Protein AF-A0A3Q7HCB3-F1 (afdb_monomer)

pLDDT: mean 70.2, std 22.87, range [23.3, 97.75]

Mean predicted aligned error: 20.75 Å

InterPro domains:
  IPR018289 MULE transposase domain [PF10551] (303-397)

Structure (mmCIF, N/CA/C/O backbone):
data_AF-A0A3Q7HCB3-F1
#
_entry.id   AF-A0A3Q7HCB3-F1
#
loop_
_atom_site.group_PDB
_atom_site.id
_atom_site.type_symbol
_atom_site.label_atom_id
_atom_site.label_alt_id
_atom_site.label_comp_id
_atom_site.label_asym_id
_atom_site.label_entity_id
_atom_site.label_seq_id
_atom_site.pdbx_PDB_ins_code
_atom_site.Cartn_x
_atom_site.Cartn_y
_atom_site.Cartn_z
_atom_site.occupancy
_atom_site.B_iso_or_equiv
_atom_site.auth_seq_id
_atom_site.auth_comp_id
_atom_site.auth_asym_id
_atom_site.auth_atom_id
_atom_site.pdbx_PDB_model_num
ATOM 1 N N . MET A 1 1 ? -63.748 0.356 24.637 1.00 23.30 1 MET A N 1
ATOM 2 C CA . MET A 1 1 ? -63.612 -0.370 23.359 1.00 23.30 1 MET A CA 1
ATOM 3 C C . MET A 1 1 ? -62.228 -0.066 22.836 1.00 23.30 1 MET A C 1
ATOM 5 O O . MET A 1 1 ? -61.914 1.096 22.633 1.00 23.30 1 MET A O 1
ATOM 9 N N . GLU A 1 2 ? -61.400 -1.101 22.785 1.00 32.28 2 GLU A N 1
ATOM 10 C CA . GLU A 1 2 ? -59.975 -1.073 22.464 1.00 32.28 2 GLU A CA 1
ATOM 11 C C . GLU A 1 2 ? -59.730 -0.562 21.037 1.00 32.28 2 GLU A C 1
ATOM 13 O O . GLU A 1 2 ? -60.217 -1.144 20.070 1.00 32.28 2 GLU A O 1
ATOM 18 N N . THR A 1 3 ? -58.928 0.490 20.895 1.00 24.00 3 THR A N 1
ATOM 19 C CA . THR A 1 3 ? -58.171 0.756 19.667 1.00 24.00 3 THR A CA 1
ATOM 20 C C . THR A 1 3 ? -56.701 0.665 20.042 1.00 24.00 3 THR A C 1
ATOM 22 O O . THR A 1 3 ? -56.115 1.625 20.527 1.00 24.00 3 THR A O 1
ATOM 25 N N . GLY A 1 4 ? -56.139 -0.539 19.933 1.00 27.11 4 GLY A N 1
ATOM 26 C CA . GLY A 1 4 ? -54.724 -0.781 20.188 1.00 27.11 4 GLY A CA 1
ATOM 27 C C . GLY A 1 4 ? -53.871 -0.180 19.076 1.00 27.11 4 GLY A C 1
ATOM 28 O O . GLY A 1 4 ? -53.716 -0.795 18.019 1.00 27.11 4 GLY A O 1
ATOM 29 N N . ASP A 1 5 ? -53.316 1.002 19.324 1.00 34.34 5 ASP A N 1
ATOM 30 C CA . ASP A 1 5 ? -52.249 1.573 18.511 1.00 34.34 5 ASP A CA 1
ATOM 31 C C . ASP A 1 5 ? -50.950 0.823 18.829 1.00 34.34 5 ASP A C 1
ATOM 33 O O . ASP A 1 5 ? -50.438 0.835 19.948 1.00 34.34 5 ASP A O 1
ATOM 37 N N . LYS A 1 6 ? -50.450 0.065 17.850 1.00 30.45 6 LYS A N 1
ATOM 38 C CA . LYS A 1 6 ? -49.241 -0.747 18.008 1.00 30.45 6 LYS A CA 1
ATOM 39 C C . LYS A 1 6 ? -48.004 0.135 17.850 1.00 30.45 6 LYS A C 1
ATOM 41 O O . LYS A 1 6 ? -47.591 0.401 16.725 1.00 30.45 6 LYS A O 1
ATOM 46 N N . ALA A 1 7 ? -47.378 0.516 18.960 1.00 33.62 7 ALA A N 1
ATOM 47 C CA . ALA A 1 7 ? -45.999 0.995 18.951 1.00 33.62 7 ALA A CA 1
ATOM 48 C C . ALA A 1 7 ? -45.062 -0.162 18.552 1.00 33.62 7 ALA A C 1
ATOM 50 O O . ALA A 1 7 ? -45.136 -1.256 19.116 1.00 33.62 7 ALA A O 1
ATOM 51 N N . LYS A 1 8 ? -44.192 0.053 17.560 1.00 36.84 8 LYS A N 1
ATOM 52 C CA . LYS A 1 8 ? -43.095 -0.870 17.234 1.00 36.84 8 LYS A CA 1
ATOM 53 C C . LYS A 1 8 ? -41.782 -0.216 17.656 1.00 36.84 8 LYS A C 1
ATOM 55 O O . LYS A 1 8 ? -41.388 0.792 17.078 1.00 36.84 8 LYS A O 1
ATOM 60 N N . GLN A 1 9 ? -41.111 -0.799 18.648 1.00 33.84 9 GLN A N 1
ATOM 61 C CA . GLN A 1 9 ? -39.764 -0.406 19.066 1.00 33.84 9 GLN A CA 1
ATOM 62 C C . GLN A 1 9 ? -38.775 -0.706 17.928 1.00 33.84 9 GLN A C 1
ATOM 64 O O . GLN A 1 9 ? -38.571 -1.862 17.551 1.00 33.84 9 GLN A O 1
ATOM 69 N N . GLY A 1 10 ? -38.209 0.345 17.334 1.00 32.53 10 GLY A N 1
ATOM 70 C CA . GLY A 1 10 ? -37.075 0.238 16.420 1.00 32.53 10 GLY A CA 1
ATOM 71 C C . GLY A 1 10 ? -35.772 0.088 17.205 1.00 32.53 10 GLY A C 1
ATOM 72 O O . GLY A 1 10 ? -35.671 0.556 18.330 1.00 32.53 10 GLY A O 1
ATOM 73 N N . ASN A 1 11 ? -34.765 -0.554 16.610 1.00 33.31 11 ASN A N 1
ATOM 74 C CA . ASN A 1 11 ? -33.456 -0.867 17.213 1.00 33.31 11 ASN A CA 1
ATOM 75 C C . ASN A 1 11 ? -32.540 0.359 17.482 1.00 33.31 11 ASN A C 1
ATOM 77 O O . ASN A 1 11 ? -31.325 0.262 17.336 1.00 33.31 11 ASN A O 1
ATOM 81 N N . ASN A 1 12 ? -33.097 1.504 17.875 1.00 34.31 12 ASN A N 1
ATOM 82 C CA . ASN A 1 12 ? -32.365 2.654 18.403 1.00 34.31 12 ASN A CA 1
ATOM 83 C C . ASN A 1 12 ? -33.007 3.015 19.744 1.00 34.31 12 ASN A C 1
ATOM 85 O O . ASN A 1 12 ? -34.217 3.224 19.789 1.00 34.31 12 ASN A O 1
ATOM 89 N N . ARG A 1 13 ? -32.223 3.014 20.825 1.00 38.47 13 ARG A N 1
ATOM 90 C CA . ARG A 1 13 ? -32.754 2.892 22.190 1.00 38.47 13 ARG A CA 1
ATOM 91 C C . ARG A 1 13 ? -33.668 4.024 22.675 1.00 38.47 13 ARG A C 1
ATOM 93 O O . ARG A 1 13 ? -34.439 3.738 23.572 1.00 38.47 13 ARG A O 1
ATOM 100 N N . ASP A 1 14 ? -33.736 5.188 22.023 1.00 40.75 14 ASP A N 1
ATOM 101 C CA . ASP A 1 14 ? -34.485 6.328 22.594 1.00 40.75 14 ASP A CA 1
ATOM 102 C C . ASP A 1 14 ? -35.516 6.983 21.655 1.00 40.75 14 ASP A C 1
ATOM 104 O O . ASP A 1 14 ? -35.950 8.109 21.891 1.00 40.75 14 ASP A O 1
ATOM 108 N N . LYS A 1 15 ? -35.935 6.313 20.566 1.00 43.25 15 LYS A N 1
ATOM 109 C CA . LYS A 1 15 ? -36.883 6.902 19.592 1.00 43.25 15 LYS A CA 1
ATOM 110 C C . LYS A 1 15 ? -38.019 5.954 19.224 1.00 43.25 15 LYS A C 1
ATOM 112 O O . LYS A 1 15 ? -37.810 4.933 18.566 1.00 43.25 15 LYS A O 1
ATOM 117 N N . VAL A 1 16 ? -39.242 6.326 19.603 1.00 43.31 16 VAL A N 1
ATOM 118 C CA . VAL A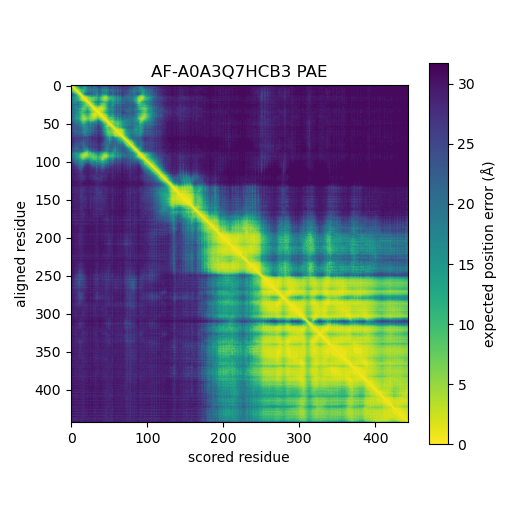 1 16 ? -40.467 5.581 19.277 1.00 43.31 16 VAL A CA 1
ATOM 119 C C . VAL A 1 16 ? -41.227 6.314 18.175 1.00 43.31 16 VAL A C 1
ATOM 121 O O . VAL A 1 16 ? -41.530 7.499 18.304 1.00 43.31 16 VAL A O 1
ATOM 124 N N . LEU A 1 17 ? -41.533 5.601 17.085 1.00 44.78 17 LEU A N 1
ATOM 125 C CA . LEU A 1 17 ? -42.349 6.117 15.987 1.00 44.78 17 LEU A CA 1
ATOM 126 C C . LEU A 1 17 ? -43.806 5.684 16.160 1.00 44.78 17 LEU A C 1
ATOM 128 O O . LEU A 1 17 ? -44.084 4.496 16.342 1.00 44.78 17 LEU A O 1
ATOM 132 N N . VAL A 1 18 ? -44.732 6.637 16.067 1.00 46.41 18 VAL A N 1
ATOM 133 C CA . VAL A 1 18 ? -46.173 6.396 16.222 1.00 46.41 18 VAL A CA 1
ATOM 134 C C . VAL A 1 18 ? -46.930 6.948 15.018 1.00 46.41 18 VAL A C 1
ATOM 136 O O . VAL A 1 18 ? -46.689 8.070 14.577 1.00 46.41 18 VAL A O 1
ATOM 139 N N . GLU A 1 19 ? -47.841 6.144 14.466 1.00 46.47 19 GLU A N 1
ATOM 140 C CA . GLU A 1 19 ? -48.697 6.529 13.340 1.00 46.47 19 GLU A CA 1
ATOM 141 C C . GLU A 1 19 ? -50.077 6.982 13.832 1.00 46.47 19 GLU A C 1
ATOM 143 O O . GLU A 1 19 ? -50.774 6.218 14.500 1.00 46.47 19 GLU A O 1
ATOM 148 N N . MET A 1 20 ? -50.511 8.185 13.453 1.00 45.09 20 MET A N 1
ATOM 149 C CA . MET A 1 20 ? -51.808 8.753 13.838 1.00 45.09 20 MET A CA 1
ATOM 150 C C . MET A 1 20 ? -52.669 9.132 12.621 1.00 45.09 20 MET A C 1
ATOM 152 O O . MET A 1 20 ? -52.129 9.421 11.559 1.00 45.09 20 MET A O 1
ATOM 156 N N . PRO A 1 21 ? -54.012 9.145 12.721 1.00 41.44 21 PRO A N 1
ATOM 157 C CA . PRO A 1 21 ? -54.891 9.571 11.625 1.00 41.44 21 PRO A CA 1
ATOM 158 C C . PRO A 1 21 ? -54.764 11.070 11.299 1.00 41.44 21 PRO A C 1
ATOM 160 O O . PRO A 1 21 ? -54.716 11.885 12.217 1.00 41.44 21 PRO A O 1
ATOM 163 N N . LEU A 1 22 ? -54.805 11.439 10.010 1.00 40.12 22 LEU A N 1
ATOM 164 C CA . LEU A 1 22 ? -54.795 12.846 9.566 1.00 40.12 22 LEU A CA 1
ATOM 165 C C . LEU A 1 22 ? -55.988 13.655 10.132 1.00 40.12 22 LEU A C 1
ATOM 167 O O . LEU A 1 22 ? -57.119 13.164 10.145 1.00 40.12 22 LEU A O 1
ATOM 171 N N . ASN A 1 23 ? -55.740 14.921 10.504 1.00 40.94 23 ASN A N 1
ATOM 172 C CA . ASN A 1 23 ? -56.711 15.933 10.976 1.00 40.94 23 ASN A CA 1
ATOM 173 C C . ASN A 1 23 ? -57.305 15.753 12.393 1.00 40.94 23 ASN A C 1
ATOM 175 O O . ASN A 1 23 ? -58.453 16.140 12.627 1.00 40.94 23 ASN A O 1
ATOM 179 N N . LYS A 1 24 ? -56.554 15.215 13.362 1.00 43.25 24 LYS A N 1
ATOM 180 C CA . LYS A 1 24 ? -56.920 15.296 14.791 1.00 43.25 24 LYS A CA 1
ATOM 181 C C . LYS A 1 24 ? -55.993 16.251 15.545 1.00 43.25 24 LYS A C 1
ATOM 183 O O . LYS A 1 24 ? -54.798 16.268 15.285 1.00 43.25 24 LYS A O 1
ATOM 188 N N . GLU A 1 25 ? -56.547 17.023 16.480 1.00 41.53 25 GLU A N 1
ATOM 189 C CA . GLU A 1 25 ? -55.752 17.797 17.442 1.00 41.53 25 GLU A CA 1
ATOM 190 C C . GLU A 1 25 ? -54.953 16.845 18.343 1.00 41.53 25 GLU A C 1
ATOM 192 O O . GLU A 1 25 ? -55.484 15.846 18.840 1.00 41.53 25 GLU A O 1
ATOM 197 N N . TYR A 1 26 ? -53.665 17.141 18.517 1.00 50.34 26 TYR A N 1
ATOM 198 C CA . TYR A 1 26 ? -52.735 16.315 19.282 1.00 50.34 26 TYR A CA 1
ATOM 199 C C . TYR A 1 26 ? -52.852 16.637 20.779 1.00 50.34 26 TYR A C 1
ATOM 201 O O . TYR A 1 26 ? -52.788 17.813 21.143 1.00 50.34 26 TYR A O 1
ATOM 209 N N . PRO A 1 27 ? -52.990 15.640 21.671 1.00 42.59 27 PRO A N 1
ATOM 210 C CA . PRO A 1 27 ? -52.888 15.885 23.103 1.00 42.59 27 PRO A CA 1
ATOM 211 C C . PRO A 1 27 ? -51.441 16.261 23.457 1.00 42.59 27 PRO A C 1
ATOM 213 O O . PRO A 1 27 ? -50.519 15.485 23.197 1.00 42.59 27 PRO A O 1
ATOM 216 N N . SER A 1 28 ? -51.243 17.438 24.051 1.00 44.50 28 SER A N 1
ATOM 217 C CA . SER A 1 28 ? -49.972 17.835 24.667 1.00 44.50 28 SER A CA 1
ATOM 218 C C . SER A 1 28 ? -49.799 17.153 26.028 1.00 44.50 28 SER A C 1
ATOM 220 O O . SER A 1 28 ? -50.768 17.057 26.781 1.00 44.50 28 SER A O 1
ATOM 222 N N . GLY A 1 29 ? -48.575 16.732 26.350 1.00 47.22 29 GLY A N 1
ATOM 223 C CA . GLY A 1 29 ? -48.205 16.221 27.675 1.00 47.22 29 GLY A CA 1
ATOM 224 C C . GLY A 1 29 ? -48.542 14.753 27.922 1.00 47.22 29 GLY A C 1
ATOM 225 O O . GLY A 1 29 ? -49.178 14.397 28.915 1.00 47.22 29 GLY A O 1
ATOM 226 N N . ILE A 1 30 ? -48.152 13.877 26.993 1.00 49.28 30 ILE A N 1
ATOM 227 C CA . ILE A 1 30 ? -48.406 12.440 27.129 1.00 49.28 30 ILE A CA 1
ATOM 228 C C . ILE A 1 30 ? -47.355 11.820 28.042 1.00 49.28 30 ILE A C 1
ATOM 230 O O . ILE A 1 30 ? -46.159 11.929 27.788 1.00 49.28 30 ILE A O 1
ATOM 234 N N . MET A 1 31 ? -47.824 11.140 29.086 1.00 42.78 31 MET A N 1
ATOM 235 C CA . MET A 1 31 ? -46.977 10.498 30.084 1.00 42.78 31 MET A CA 1
ATOM 236 C C . MET A 1 31 ? -46.811 9.008 29.772 1.00 42.78 31 MET A C 1
ATOM 238 O O . MET A 1 31 ? -47.810 8.292 29.679 1.00 42.78 31 MET A O 1
ATOM 242 N N . PHE A 1 32 ? -45.573 8.528 29.675 1.00 49.16 32 PHE A N 1
ATOM 243 C CA . PHE A 1 32 ? -45.263 7.096 29.618 1.00 49.16 32 PHE A CA 1
ATOM 244 C C . PHE A 1 32 ? -44.399 6.690 30.811 1.00 49.16 32 PHE A C 1
ATOM 246 O O . PHE A 1 32 ? -43.574 7.464 31.292 1.00 49.16 32 PHE A O 1
ATOM 253 N N . GLU A 1 33 ? -44.598 5.467 31.292 1.00 40.25 33 GLU A N 1
ATOM 254 C CA . GLU A 1 33 ? -43.757 4.872 32.326 1.00 40.25 33 GLU A CA 1
ATOM 255 C C . GLU A 1 33 ? -42.467 4.354 31.678 1.00 40.25 33 GLU A C 1
ATOM 257 O O . GLU A 1 33 ? -42.516 3.545 30.748 1.00 40.25 33 GLU A O 1
ATOM 262 N N . ASN A 1 34 ? -41.314 4.857 32.121 1.00 50.44 34 ASN A N 1
ATOM 263 C CA . ASN A 1 34 ? -40.017 4.418 31.614 1.00 50.44 34 ASN A CA 1
ATOM 264 C C . ASN A 1 34 ? -39.600 3.059 32.215 1.00 50.44 34 ASN A C 1
ATOM 266 O O . ASN A 1 34 ? -40.253 2.527 33.111 1.00 50.44 34 ASN A O 1
ATOM 270 N N . GLU A 1 35 ? -38.476 2.498 31.755 1.00 39.72 35 GLU A N 1
ATOM 271 C CA . GLU A 1 35 ? -37.994 1.163 32.167 1.00 39.72 35 GLU A CA 1
ATOM 272 C C . GLU A 1 35 ? -37.696 1.025 33.677 1.00 39.72 35 GLU A C 1
ATOM 274 O O . GLU A 1 35 ? -37.500 -0.084 34.171 1.00 39.72 35 GLU A O 1
ATOM 279 N N . ILE A 1 36 ? -37.685 2.138 34.420 1.00 43.97 36 ILE A N 1
ATOM 280 C CA . ILE A 1 36 ? -37.412 2.211 35.863 1.00 43.97 36 ILE A CA 1
ATOM 281 C C . ILE A 1 36 ? -38.702 2.505 36.664 1.00 43.97 36 ILE A C 1
ATOM 283 O O . ILE A 1 36 ? -38.653 2.725 37.873 1.00 43.97 36 ILE A O 1
ATOM 287 N N . GLY A 1 37 ? -39.870 2.509 36.013 1.00 40.31 37 GLY A N 1
ATOM 288 C CA . GLY A 1 37 ? -41.171 2.716 36.657 1.00 40.31 37 GLY A CA 1
ATOM 289 C C . GLY A 1 37 ? -41.525 4.183 36.935 1.00 40.31 37 GLY A C 1
ATOM 290 O O . GLY A 1 37 ? -42.424 4.472 37.725 1.00 40.31 37 GLY A O 1
ATOM 291 N N . LYS A 1 38 ? -40.801 5.143 36.341 1.00 47.06 38 LYS A N 1
ATOM 292 C CA . LYS A 1 38 ? -41.062 6.581 36.509 1.00 47.06 38 LYS A CA 1
ATOM 293 C C . LYS A 1 38 ? -41.929 7.082 35.356 1.00 47.06 38 LYS A C 1
ATOM 295 O O . LYS A 1 38 ? -41.621 6.830 34.195 1.00 47.06 38 LYS A O 1
ATOM 300 N N . MET A 1 39 ? -42.989 7.824 35.673 1.00 43.34 39 MET A N 1
ATOM 301 C CA . MET A 1 39 ? -43.823 8.495 34.672 1.00 43.34 39 MET A CA 1
ATOM 302 C C . MET A 1 39 ? -43.091 9.723 34.128 1.00 43.34 39 MET A C 1
ATOM 304 O O . MET A 1 39 ? -42.754 10.623 34.898 1.00 43.34 39 MET A O 1
ATOM 308 N N . VAL A 1 40 ? -42.863 9.760 32.818 1.00 47.00 40 VAL A N 1
ATOM 309 C CA . VAL A 1 40 ? -42.128 10.824 32.126 1.00 47.00 40 VAL A CA 1
ATOM 310 C C . VAL A 1 40 ? -42.991 11.409 31.014 1.00 47.00 40 VAL A C 1
ATOM 312 O O . VAL A 1 40 ? -43.720 10.676 30.347 1.00 47.00 40 VAL A O 1
ATOM 315 N N . GLU A 1 41 ? -42.935 12.728 30.848 1.00 46.22 41 GLU A N 1
ATOM 316 C CA . GLU A 1 41 ? -43.673 13.465 29.822 1.00 46.22 41 GLU A CA 1
ATOM 317 C C . GLU A 1 41 ? -42.922 13.429 28.487 1.00 46.22 41 GLU A C 1
ATOM 319 O O . GLU A 1 41 ? -41.702 13.601 28.437 1.00 46.22 41 GLU A O 1
ATOM 324 N N . TYR A 1 42 ? -43.650 13.209 27.396 1.00 51.38 42 TYR A N 1
ATOM 325 C CA . TYR A 1 42 ? -43.091 13.111 26.054 1.00 51.38 42 TYR A CA 1
ATOM 326 C C . TYR A 1 42 ? -43.710 14.139 25.108 1.00 51.38 42 TYR A C 1
ATOM 328 O O . TYR A 1 42 ? -44.917 14.401 25.136 1.00 51.38 42 TYR A O 1
ATOM 336 N N . GLU A 1 43 ? -42.870 14.685 24.227 1.00 49.44 43 GLU A N 1
ATOM 337 C CA . GLU A 1 43 ? -43.271 15.653 23.208 1.00 49.44 43 GLU A CA 1
ATOM 338 C C . GLU A 1 43 ? -43.379 14.997 21.823 1.00 49.44 43 GLU A C 1
ATOM 340 O O . GLU A 1 43 ? -42.608 14.099 21.468 1.00 49.44 43 GLU A O 1
ATOM 345 N N . TRP A 1 44 ? -44.334 15.472 21.023 1.00 49.22 44 TRP A N 1
ATOM 346 C CA . TRP A 1 44 ? -44.548 15.031 19.649 1.00 49.22 44 TRP A CA 1
ATOM 347 C C . TRP A 1 44 ? -43.677 15.830 18.676 1.00 49.22 44 TRP A C 1
ATOM 349 O O . TRP A 1 44 ? -43.912 17.021 18.469 1.00 49.22 44 TRP A O 1
ATOM 359 N N . LYS A 1 45 ? -42.727 15.172 18.005 1.00 47.47 45 LYS A N 1
ATOM 360 C CA . LYS A 1 45 ? -41.952 15.768 16.909 1.00 47.47 45 LYS A CA 1
ATOM 361 C C . LYS A 1 45 ? -42.372 15.147 15.573 1.00 47.47 45 LYS A C 1
ATOM 363 O O . LYS A 1 45 ? -42.159 13.960 15.331 1.00 47.47 45 LYS A O 1
ATOM 368 N N . PRO A 1 46 ? -43.011 15.909 14.678 1.00 42.81 46 PRO A N 1
ATOM 369 C CA . PRO A 1 46 ? -43.458 15.372 13.398 1.00 42.81 46 PRO A CA 1
ATOM 370 C C . PRO A 1 46 ? -42.267 15.152 12.445 1.00 42.81 46 PRO A C 1
ATOM 372 O O . PRO A 1 46 ? -41.327 15.945 12.416 1.00 42.81 46 PRO A O 1
ATOM 375 N N . VAL A 1 47 ? -42.289 14.069 11.659 1.00 44.56 47 VAL A N 1
ATOM 376 C CA . VAL A 1 47 ? -41.153 13.653 10.813 1.00 44.56 47 VAL A CA 1
ATOM 377 C C . VAL A 1 47 ? -41.208 14.333 9.436 1.00 44.56 47 VAL A C 1
ATOM 379 O O . VAL A 1 47 ? -42.210 14.256 8.723 1.00 44.56 47 VAL A O 1
ATOM 382 N N . TRP A 1 48 ? -40.116 14.990 9.030 1.00 39.91 48 TRP A N 1
ATOM 383 C CA . TRP A 1 48 ? -40.038 15.765 7.783 1.00 39.91 48 TRP A CA 1
ATOM 384 C C . TRP A 1 48 ? -39.422 14.944 6.647 1.00 39.91 48 TRP A C 1
ATOM 386 O O . TRP A 1 48 ? -38.406 14.273 6.824 1.00 39.91 48 T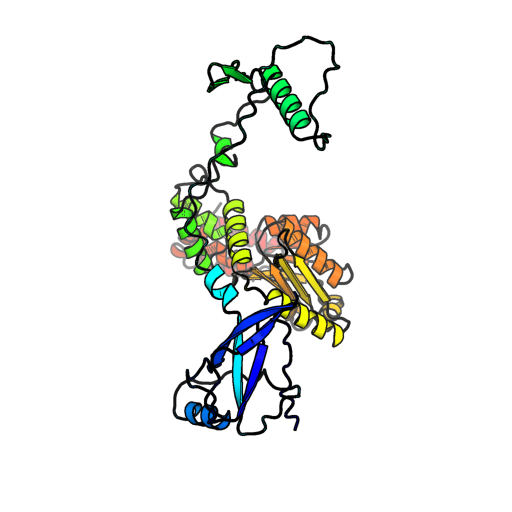RP A O 1
ATOM 396 N N . CYS A 1 49 ? -39.961 15.066 5.430 1.00 44.88 49 CYS A N 1
ATOM 397 C CA . CYS A 1 49 ? -39.274 14.552 4.248 1.00 44.88 49 CYS A CA 1
ATOM 398 C C . CYS A 1 49 ? -38.109 15.483 3.869 1.00 44.88 49 CYS A C 1
ATOM 400 O O . CYS A 1 49 ? -38.311 16.621 3.435 1.00 44.88 49 CYS A O 1
ATOM 402 N N . THR A 1 50 ? -36.878 14.983 3.986 1.00 40.94 50 THR A N 1
ATOM 403 C CA . THR A 1 50 ? -35.632 15.751 3.798 1.00 40.94 50 THR A CA 1
ATOM 404 C C . THR A 1 50 ? -35.478 16.384 2.412 1.00 40.94 50 THR A C 1
ATOM 406 O O . THR A 1 50 ? -34.822 17.414 2.282 1.00 40.94 50 THR A O 1
ATOM 409 N N . LYS A 1 51 ? -36.110 15.825 1.368 1.00 44.09 51 LYS A N 1
ATOM 410 C CA . LYS A 1 51 ? -35.970 16.313 -0.021 1.00 44.09 51 LYS A CA 1
ATOM 411 C C . LYS A 1 51 ? -36.899 17.465 -0.399 1.00 44.09 51 LYS A C 1
ATOM 413 O O . LYS A 1 51 ? -36.594 18.208 -1.323 1.00 44.09 51 LYS A O 1
ATOM 418 N N . CYS A 1 52 ? -38.036 17.604 0.266 1.00 46.03 52 CYS A N 1
ATOM 419 C CA . CYS A 1 52 ? -39.060 18.598 -0.081 1.00 46.03 52 CYS A CA 1
ATOM 420 C C . CYS A 1 52 ? -39.446 19.499 1.091 1.00 46.03 52 CYS A C 1
ATOM 422 O O . CYS A 1 52 ? -40.217 20.430 0.879 1.00 46.03 52 CYS A O 1
ATOM 424 N N . LYS A 1 53 ? -38.925 19.226 2.297 1.00 44.78 53 LYS A N 1
ATOM 425 C CA . LYS A 1 53 ? -39.194 19.968 3.538 1.00 44.78 53 LYS A CA 1
ATOM 426 C C . LYS A 1 53 ? -40.691 20.157 3.845 1.00 44.78 53 LYS A C 1
ATOM 428 O O . LYS A 1 53 ? -41.051 21.065 4.581 1.00 44.78 53 LYS A O 1
ATOM 433 N N . ASN A 1 54 ? -41.551 19.298 3.293 1.00 39.72 54 ASN A N 1
ATOM 434 C CA . ASN A 1 54 ? -42.991 19.301 3.531 1.00 39.72 54 ASN A CA 1
ATOM 435 C C . ASN A 1 54 ? -43.377 18.119 4.425 1.00 39.72 54 ASN A C 1
ATOM 437 O O . ASN A 1 54 ? -42.836 17.019 4.276 1.00 39.72 54 ASN A O 1
ATOM 441 N N . TYR A 1 55 ? -44.357 18.345 5.297 1.00 36.91 55 TYR A N 1
ATOM 442 C CA . TYR A 1 55 ? -44.966 17.309 6.125 1.00 36.91 55 TYR A CA 1
ATOM 443 C C . TYR A 1 55 ? -45.727 16.276 5.284 1.00 36.91 55 TYR A C 1
ATOM 445 O O . TYR A 1 55 ? -46.466 16.643 4.371 1.00 36.91 55 TYR A O 1
ATOM 453 N N . GLY A 1 56 ? -45.519 14.993 5.601 1.00 50.06 56 GLY A N 1
ATOM 454 C CA . GLY A 1 56 ? -46.476 13.901 5.384 1.00 50.06 56 GLY A CA 1
ATOM 455 C C . GLY A 1 56 ? -47.242 13.855 4.056 1.00 50.06 56 GLY A C 1
ATOM 456 O O . GLY A 1 56 ? -48.463 13.753 4.080 1.00 50.06 56 GLY A O 1
ATOM 457 N N . HIS A 1 57 ? -46.578 13.898 2.894 1.00 41.66 57 HIS A N 1
ATOM 458 C CA . HIS A 1 57 ? -47.276 13.753 1.605 1.00 41.66 57 HIS A CA 1
ATOM 459 C C . HIS A 1 57 ? -46.994 12.424 0.893 1.00 41.66 57 HIS A C 1
ATOM 461 O O . HIS A 1 57 ? -45.913 11.841 0.998 1.00 41.66 57 HIS A O 1
ATOM 467 N N . GLU A 1 58 ? -47.959 11.978 0.083 1.00 45.94 58 GLU A N 1
ATOM 468 C CA . GLU A 1 58 ? -47.888 10.714 -0.650 1.00 45.94 58 GLU A CA 1
ATOM 469 C C . GLU A 1 58 ? -46.732 10.652 -1.666 1.00 45.94 58 GLU A C 1
ATOM 471 O O . GLU A 1 58 ? -46.338 11.634 -2.310 1.00 45.94 58 GLU A O 1
ATOM 476 N N . LEU A 1 59 ? -46.230 9.433 -1.885 1.00 43.34 59 LEU A N 1
ATOM 477 C CA . LEU A 1 59 ? -45.124 9.133 -2.799 1.00 43.34 59 LEU A CA 1
ATOM 478 C C . LEU A 1 59 ? -45.408 9.565 -4.255 1.00 43.34 59 LEU A C 1
ATOM 480 O O . LEU A 1 59 ? -44.483 9.892 -5.003 1.00 43.34 59 LEU A O 1
ATOM 484 N N . LYS A 1 60 ? -46.683 9.575 -4.672 1.00 48.69 60 LYS A N 1
ATOM 485 C CA . LYS A 1 60 ? -47.114 10.038 -6.005 1.00 48.69 60 LYS A CA 1
ATOM 486 C C . LYS A 1 60 ? -46.960 11.552 -6.169 1.00 48.69 60 LYS A C 1
ATOM 488 O O . LYS A 1 60 ? -46.485 11.995 -7.214 1.00 48.69 60 LYS A O 1
ATOM 493 N N . GLU A 1 61 ? -47.281 12.320 -5.132 1.00 44.84 61 GLU A N 1
ATOM 494 C CA . GLU A 1 61 ? -47.134 13.780 -5.085 1.00 44.84 61 GLU A CA 1
ATOM 495 C C . GLU A 1 61 ? -45.651 14.181 -5.185 1.00 44.84 61 GLU A C 1
ATOM 497 O O . GLU A 1 61 ? -45.279 15.089 -5.932 1.00 44.84 61 GLU A O 1
ATOM 502 N N . CYS A 1 62 ? -44.779 13.420 -4.509 1.00 49.06 62 CYS A N 1
ATOM 503 C CA . CYS A 1 62 ? -43.326 13.589 -4.571 1.00 49.06 62 CYS A CA 1
ATOM 504 C C . CYS A 1 62 ? -42.783 13.361 -5.994 1.00 49.06 62 CYS A C 1
ATOM 506 O O . CYS A 1 62 ? -42.012 14.167 -6.518 1.00 49.06 62 CYS A O 1
ATOM 508 N N . ARG A 1 63 ? -43.246 12.296 -6.666 1.00 47.66 63 ARG A N 1
ATOM 509 C CA . ARG A 1 63 ? -42.862 11.977 -8.054 1.00 47.66 63 ARG A CA 1
ATOM 510 C C . ARG A 1 63 ? -43.394 12.983 -9.075 1.00 47.66 63 ARG A C 1
ATOM 512 O O . ARG A 1 63 ? -42.752 13.186 -10.103 1.00 47.66 63 ARG A O 1
ATOM 519 N N . ARG A 1 64 ? -44.547 13.612 -8.816 1.00 49.94 64 ARG A N 1
ATOM 520 C CA . ARG A 1 64 ? -45.085 14.688 -9.663 1.00 49.94 64 ARG A CA 1
ATOM 521 C C . ARG A 1 64 ? -44.202 15.935 -9.590 1.00 49.94 64 ARG A C 1
ATOM 523 O O . ARG A 1 64 ? -43.792 16.428 -10.634 1.00 49.94 64 ARG A O 1
ATOM 530 N N . LYS A 1 65 ? -43.809 16.365 -8.384 1.00 47.00 65 LYS A N 1
ATOM 531 C CA . LYS A 1 65 ? -42.900 17.513 -8.199 1.00 47.00 65 LYS A CA 1
ATOM 532 C C . LYS A 1 65 ? -41.494 17.277 -8.769 1.00 47.00 65 LYS A C 1
ATOM 534 O O . LYS A 1 65 ? -40.878 18.217 -9.249 1.00 47.00 65 LYS A O 1
ATOM 539 N N . GLN A 1 66 ? -41.012 16.030 -8.807 1.00 47.97 66 GLN A N 1
ATOM 540 C CA . GLN A 1 66 ? -39.767 15.675 -9.511 1.00 47.97 66 GLN A CA 1
ATOM 541 C C . GLN A 1 66 ? -39.865 15.781 -11.045 1.00 47.97 66 GLN A C 1
ATOM 543 O O . GLN A 1 66 ? -38.851 15.983 -11.708 1.00 47.97 66 GLN A O 1
ATOM 548 N N . LYS A 1 67 ? -41.065 15.642 -11.628 1.00 47.31 67 LYS A N 1
ATOM 549 C CA . LYS A 1 67 ? -41.278 15.740 -13.084 1.00 47.31 67 LYS A CA 1
ATOM 550 C C . LYS A 1 67 ? -41.371 17.177 -13.600 1.00 47.31 67 LYS A C 1
ATOM 552 O O . LYS A 1 67 ? -41.174 17.382 -14.791 1.00 47.31 67 LYS A O 1
ATOM 557 N N . GLU A 1 68 ? -41.638 18.153 -12.735 1.00 45.06 68 GLU A N 1
ATOM 558 C CA . GLU A 1 68 ? -41.832 19.564 -13.113 1.00 45.06 68 GLU A CA 1
ATOM 559 C C . GLU A 1 68 ? -40.514 20.363 -13.260 1.00 45.06 68 GLU A C 1
ATOM 561 O O . GLU A 1 68 ? -40.550 21.564 -13.498 1.00 45.06 68 GLU A O 1
ATOM 566 N N . GLY A 1 69 ? -39.356 19.686 -13.245 1.00 44.34 69 GLY A N 1
ATOM 567 C CA . GLY A 1 69 ? -38.093 20.221 -13.770 1.00 44.34 69 GLY A CA 1
ATOM 568 C C . GLY A 1 69 ? -37.081 20.628 -12.701 1.00 44.34 69 GLY A C 1
ATOM 569 O O . GLY A 1 69 ? -37.061 21.763 -12.241 1.00 44.34 69 GLY A O 1
ATOM 570 N N . GLY A 1 70 ? -36.185 19.699 -12.363 1.00 36.09 70 GLY A N 1
ATOM 571 C CA . GLY A 1 70 ? -35.011 19.964 -11.536 1.00 36.09 70 GLY A CA 1
ATOM 572 C C . GLY A 1 70 ? -34.353 18.674 -11.050 1.00 36.09 70 GLY A C 1
ATOM 573 O O . GLY A 1 70 ? -34.771 18.117 -10.043 1.00 36.09 70 GLY A O 1
ATOM 574 N N . HIS A 1 71 ? -33.294 18.265 -11.752 1.00 34.34 71 HIS A N 1
ATOM 575 C CA . HIS A 1 71 ? -32.301 17.235 -11.404 1.00 34.34 71 HIS A CA 1
ATOM 576 C C . HIS A 1 71 ? -32.527 15.797 -11.904 1.00 34.34 71 HIS A C 1
ATOM 578 O O . HIS A 1 71 ? -33.501 15.107 -11.609 1.00 34.34 71 HIS A O 1
ATOM 584 N N . SER A 1 72 ? -31.542 15.359 -12.691 1.00 29.22 72 SER A N 1
ATOM 585 C CA . SER A 1 72 ? -31.425 14.067 -13.346 1.00 29.22 72 SER A CA 1
ATOM 586 C C . SER A 1 72 ? -30.905 12.979 -12.406 1.00 29.22 72 SER A C 1
ATOM 588 O O . SER A 1 72 ? -29.855 13.126 -11.791 1.00 29.22 72 SER A O 1
ATOM 590 N N . GLN A 1 73 ? -31.639 11.868 -12.403 1.00 34.66 73 GLN A N 1
ATOM 591 C CA . GLN A 1 73 ? -31.169 10.477 -12.419 1.00 34.66 73 GLN A CA 1
ATOM 592 C C . GLN A 1 73 ? -29.974 10.092 -11.530 1.00 34.66 73 GLN A C 1
ATOM 594 O O . GLN A 1 73 ? -28.830 10.143 -11.959 1.00 34.66 73 GLN A O 1
ATOM 599 N N . GLN A 1 74 ? -30.286 9.514 -10.369 1.00 28.52 74 GLN A N 1
ATOM 600 C CA . GLN A 1 74 ? -29.824 8.189 -9.932 1.00 28.52 74 GLN A CA 1
ATOM 601 C C . GLN A 1 74 ? -30.592 7.818 -8.652 1.00 28.52 74 GLN A C 1
ATOM 603 O O . GLN A 1 74 ? -30.804 8.673 -7.801 1.00 28.52 74 GLN A O 1
ATOM 608 N N . ILE A 1 75 ? -31.089 6.580 -8.581 1.00 25.94 75 ILE A N 1
ATOM 609 C CA . ILE A 1 75 ? -31.418 5.748 -7.401 1.00 25.94 75 ILE A CA 1
ATOM 610 C C . ILE A 1 75 ? -32.460 4.727 -7.874 1.00 25.94 75 ILE A C 1
ATOM 612 O O . ILE A 1 75 ? -33.667 4.963 -7.907 1.00 25.94 75 ILE A O 1
ATOM 616 N N . SER A 1 76 ? -31.954 3.559 -8.242 1.00 26.81 76 SER A N 1
ATOM 617 C CA . SER A 1 76 ? -32.700 2.308 -8.289 1.00 26.81 76 SER A CA 1
ATOM 618 C C . SER A 1 76 ? -31.955 1.306 -7.414 1.00 26.81 76 SER A C 1
ATOM 620 O O . SER A 1 76 ? -31.344 0.378 -7.925 1.00 26.81 76 SER A O 1
ATOM 622 N N . HIS A 1 77 ? -31.925 1.549 -6.105 1.00 25.55 77 HIS A N 1
ATOM 623 C CA . HIS A 1 77 ? -31.656 0.513 -5.107 1.00 25.55 77 HIS A CA 1
ATOM 624 C C . HIS A 1 77 ? -31.914 1.066 -3.708 1.00 25.55 77 HIS A C 1
ATOM 626 O O . HIS A 1 77 ? -31.031 1.620 -3.081 1.00 25.55 77 HIS A O 1
ATOM 632 N N . ILE A 1 78 ? -33.170 0.980 -3.290 1.00 26.06 78 ILE A N 1
ATOM 633 C CA . ILE A 1 78 ? -33.711 0.752 -1.942 1.00 26.06 78 ILE A CA 1
ATOM 634 C C . ILE A 1 78 ? -35.208 0.567 -2.244 1.00 26.06 78 ILE A C 1
ATOM 636 O O . ILE A 1 78 ? -35.758 1.307 -3.056 1.00 26.06 78 ILE A O 1
ATOM 640 N N . ILE A 1 79 ? -35.861 -0.430 -1.650 1.00 28.83 79 ILE A N 1
ATOM 641 C CA . ILE A 1 79 ? -37.219 -0.937 -1.955 1.00 28.83 79 ILE A CA 1
ATOM 642 C C . ILE A 1 79 ? -37.245 -2.103 -2.961 1.00 28.83 79 ILE A C 1
ATOM 644 O O . ILE A 1 79 ? -37.723 -2.004 -4.089 1.00 28.83 79 ILE A O 1
ATOM 648 N N . ARG A 1 80 ? -36.752 -3.243 -2.491 1.00 28.50 80 ARG A N 1
ATOM 649 C CA . ARG A 1 80 ? -37.313 -4.601 -2.637 1.00 28.50 80 ARG A CA 1
ATOM 650 C C . ARG A 1 80 ? -36.469 -5.396 -1.644 1.00 28.50 80 ARG A C 1
ATOM 652 O O . ARG A 1 80 ? -35.285 -5.550 -1.893 1.00 28.50 80 ARG A O 1
ATOM 659 N N . GLU A 1 81 ? -36.907 -5.577 -0.403 1.00 27.48 81 GLU A N 1
ATOM 660 C CA . GLU A 1 81 ? -37.916 -6.545 0.063 1.00 27.48 81 GLU A CA 1
ATOM 661 C C . GLU A 1 81 ? -38.760 -5.898 1.200 1.00 27.48 81 GLU A C 1
ATOM 663 O O . GLU A 1 81 ? -38.193 -5.328 2.123 1.00 27.48 81 GLU A O 1
ATOM 668 N N . GLY A 1 82 ? -40.069 -5.644 1.029 1.00 27.45 82 GLY A N 1
ATOM 669 C CA . GLY A 1 82 ? -41.170 -6.408 1.663 1.00 27.45 82 GLY A CA 1
ATOM 670 C C . GLY A 1 82 ? -41.094 -6.378 3.201 1.00 27.45 82 GLY A C 1
ATOM 671 O O . GLY A 1 82 ? -40.294 -7.108 3.753 1.00 27.45 82 GLY A O 1
ATOM 672 N N . GLU A 1 83 ? -41.795 -5.531 3.965 1.00 27.52 83 GLU A N 1
ATOM 673 C CA . GLU A 1 83 ? -43.253 -5.480 4.156 1.00 27.52 83 GLU A CA 1
ATOM 674 C C . GLU A 1 83 ? -43.684 -4.138 4.802 1.00 27.52 83 GLU A C 1
ATOM 676 O O . GLU A 1 83 ? -43.736 -4.041 6.020 1.00 27.52 83 GLU A O 1
ATOM 681 N N . TYR A 1 84 ? -44.046 -3.103 4.036 1.00 33.66 84 TYR A N 1
ATOM 682 C CA . TYR A 1 84 ? -44.852 -1.986 4.567 1.00 33.66 84 TYR A CA 1
ATOM 683 C C . TYR A 1 84 ? -45.758 -1.456 3.454 1.00 33.66 84 TYR A C 1
ATOM 685 O O . TYR A 1 84 ? -45.378 -0.612 2.642 1.00 33.66 84 TYR A O 1
ATOM 693 N N . GLY A 1 85 ? -46.955 -2.034 3.363 1.00 25.17 85 GLY A N 1
ATOM 694 C CA . GLY A 1 85 ? -48.032 -1.495 2.545 1.00 25.17 85 GLY A CA 1
ATOM 695 C C . GLY A 1 85 ? -48.603 -0.261 3.232 1.00 25.17 85 GLY A C 1
ATOM 696 O O . GLY A 1 85 ? -49.171 -0.372 4.314 1.00 25.17 85 GLY A O 1
ATOM 697 N N . TRP A 1 86 ? -48.442 0.904 2.608 1.00 31.95 86 TRP A N 1
ATOM 698 C CA . TRP A 1 86 ? -49.069 2.146 3.051 1.00 31.95 86 TRP A CA 1
ATOM 699 C C . TRP A 1 86 ? -50.584 2.037 2.849 1.00 31.95 86 TRP A C 1
ATOM 701 O O . TRP A 1 86 ? -51.067 2.075 1.716 1.00 31.95 86 TRP A O 1
ATOM 711 N N . TYR A 1 87 ? -51.330 1.880 3.941 1.00 27.84 87 TYR A N 1
ATOM 712 C CA . TYR A 1 87 ? -52.773 2.104 3.956 1.00 27.84 87 TYR A CA 1
ATOM 713 C C . TYR A 1 87 ? -53.012 3.591 4.229 1.00 27.84 87 TYR A C 1
ATOM 715 O O . TYR A 1 87 ? -52.530 4.130 5.222 1.00 27.84 87 TYR A O 1
ATOM 723 N N . GLY A 1 88 ? -53.700 4.260 3.302 1.00 37.75 88 GLY A N 1
ATOM 724 C CA . GLY A 1 88 ? -53.900 5.709 3.307 1.00 37.75 88 GLY A CA 1
ATOM 725 C C . GLY A 1 88 ? -54.569 6.258 4.574 1.00 37.75 88 GLY A C 1
ATOM 726 O O . GLY A 1 88 ? -55.360 5.571 5.223 1.00 37.75 88 GLY A O 1
ATOM 727 N N . ASN A 1 89 ? -54.275 7.537 4.845 1.00 37.97 89 ASN A N 1
ATOM 728 C CA . ASN A 1 89 ? -54.843 8.429 5.874 1.00 37.97 89 ASN A CA 1
ATOM 729 C C . ASN A 1 89 ? -54.136 8.495 7.248 1.00 37.97 89 ASN A C 1
ATOM 731 O O . ASN A 1 89 ? -54.785 8.879 8.225 1.00 37.97 89 ASN A O 1
ATOM 735 N N . ARG A 1 90 ? -52.832 8.184 7.357 1.00 39.06 90 ARG A N 1
ATOM 736 C CA . ARG A 1 90 ? -52.065 8.307 8.621 1.00 39.06 90 ARG A CA 1
ATOM 737 C C . ARG A 1 90 ? -50.734 9.070 8.467 1.00 39.06 90 ARG A C 1
ATOM 739 O O . ARG A 1 90 ? -50.082 8.942 7.435 1.00 39.06 90 ARG A O 1
ATOM 746 N N . GLU A 1 91 ? -50.353 9.841 9.487 1.00 43.25 91 GLU A N 1
ATOM 747 C CA . GLU A 1 91 ? -49.088 10.581 9.651 1.00 43.25 91 GLU A CA 1
ATOM 748 C C . GLU A 1 91 ? -48.181 9.900 10.685 1.00 43.25 91 GLU A C 1
ATOM 750 O O . GLU A 1 91 ? -48.675 9.305 11.639 1.00 43.25 91 GLU A O 1
ATOM 755 N N . THR A 1 92 ? -46.859 9.990 10.513 1.00 43.28 92 THR A N 1
ATOM 756 C CA . THR A 1 92 ? -45.866 9.359 11.400 1.00 43.28 92 THR A CA 1
ATOM 757 C C . THR A 1 92 ? -45.129 10.408 12.234 1.00 43.28 92 THR A C 1
ATOM 759 O O . THR A 1 92 ? -44.578 11.366 11.688 1.00 43.28 92 THR A O 1
ATOM 762 N N . PHE A 1 93 ? -45.082 10.195 13.548 1.00 42.09 93 PHE A N 1
ATOM 763 C CA . PHE A 1 93 ? -44.444 11.078 14.523 1.00 42.09 93 PHE A CA 1
ATOM 764 C C . PHE A 1 93 ? -43.302 10.369 15.240 1.00 42.09 93 PHE A C 1
ATOM 766 O O . PHE A 1 93 ? -43.372 9.166 15.483 1.00 42.09 93 PHE A O 1
ATOM 773 N N . GLU A 1 94 ? -42.277 11.136 15.597 1.00 46.78 94 GLU A N 1
ATOM 774 C CA . GLU A 1 94 ? -41.217 10.751 16.519 1.00 46.78 94 GLU A CA 1
ATOM 775 C C . GLU A 1 94 ? -41.560 11.280 17.913 1.00 46.78 94 GLU A C 1
ATOM 777 O O . GLU A 1 94 ? -41.922 12.446 18.075 1.00 46.78 94 GLU A O 1
ATOM 782 N N . ILE A 1 95 ? -41.471 10.413 18.915 1.00 44.00 95 ILE A N 1
ATOM 783 C CA . ILE A 1 95 ? -41.703 10.765 20.313 1.00 44.00 95 ILE A CA 1
ATOM 784 C C . ILE A 1 95 ? -40.349 10.750 21.030 1.00 44.00 95 ILE A C 1
ATOM 786 O O . ILE A 1 95 ? -39.645 9.740 20.984 1.00 44.00 95 ILE A O 1
ATOM 790 N N . SER A 1 96 ? -39.990 11.866 21.674 1.00 48.19 96 SER A N 1
ATOM 791 C CA . SER A 1 96 ? -38.714 12.046 22.388 1.00 48.19 96 SER A CA 1
ATOM 792 C C . SER A 1 96 ? -38.932 12.486 23.837 1.00 48.19 96 SER A C 1
ATOM 794 O O . SER A 1 96 ? -39.839 13.276 24.105 1.00 48.19 96 SER A O 1
ATOM 796 N N . ASN A 1 97 ? -38.100 11.981 24.751 1.00 46.84 97 ASN A N 1
ATOM 797 C CA . ASN A 1 97 ? -38.146 12.276 26.185 1.00 46.84 97 ASN A CA 1
ATOM 798 C C . ASN A 1 97 ? -37.764 13.747 26.465 1.00 46.84 97 ASN A C 1
ATOM 800 O O . ASN A 1 97 ? -36.751 14.230 25.957 1.00 46.84 97 ASN A O 1
ATOM 804 N N . LEU A 1 98 ? -38.572 14.458 27.261 1.00 45.69 98 LEU A N 1
ATOM 805 C CA . LEU A 1 98 ? -38.318 15.850 27.657 1.00 45.69 98 LEU A CA 1
ATOM 806 C C . LEU A 1 98 ? -37.193 15.996 28.701 1.00 45.69 98 LEU A C 1
ATOM 808 O O . LEU A 1 98 ? -36.509 17.016 28.695 1.00 45.69 98 LEU A O 1
ATOM 812 N N . GLU A 1 99 ? -36.956 15.002 29.569 1.00 45.56 99 GLU A N 1
ATOM 813 C CA . GLU A 1 99 ? -35.911 15.088 30.610 1.00 45.56 99 GLU A CA 1
ATOM 814 C C . GLU A 1 99 ? -34.481 15.018 30.028 1.00 45.56 99 GLU A C 1
ATOM 816 O O . GLU A 1 99 ? -33.564 15.582 30.618 1.00 45.56 99 GLU A O 1
ATOM 821 N N . GLU A 1 100 ? -34.282 14.412 28.850 1.00 44.47 100 GLU A N 1
ATOM 822 C CA . GLU A 1 100 ? -32.963 14.330 28.188 1.00 44.47 100 GLU A CA 1
ATOM 823 C C . GLU A 1 100 ? -32.604 15.572 27.362 1.00 44.47 100 GLU A C 1
ATOM 825 O O . GLU A 1 100 ? -31.424 15.860 27.190 1.00 44.47 100 GLU A O 1
ATOM 830 N N . GLN A 1 101 ? -33.583 16.367 26.912 1.00 40.16 101 GLN A N 1
ATOM 831 C CA . GLN A 1 101 ? -33.285 17.613 26.187 1.00 40.16 101 GLN A CA 1
ATOM 832 C C . GLN A 1 101 ? -32.694 18.697 27.098 1.00 40.16 101 GLN A C 1
ATOM 834 O O . GLN A 1 101 ? -31.927 19.529 26.629 1.00 40.16 101 GLN A O 1
ATOM 839 N N . ASN A 1 102 ? -32.981 18.652 28.403 1.00 37.34 102 ASN A N 1
ATOM 840 C CA . ASN A 1 102 ? -32.402 19.587 29.372 1.00 37.34 102 ASN A CA 1
ATOM 841 C C . ASN A 1 102 ? -31.030 19.136 29.910 1.00 37.34 102 ASN A C 1
ATOM 843 O O . ASN A 1 102 ? -30.386 19.899 30.627 1.00 37.34 102 ASN A O 1
ATOM 847 N N . ALA A 1 103 ? -30.577 17.917 29.593 1.00 37.34 103 ALA A N 1
ATOM 848 C CA . ALA A 1 103 ? -29.274 17.403 30.023 1.00 37.34 103 ALA A CA 1
ATOM 849 C C . ALA A 1 103 ? -28.138 17.743 29.038 1.00 37.34 103 ALA A C 1
ATOM 851 O O . ALA A 1 103 ? -26.980 17.749 29.441 1.00 37.34 103 ALA A O 1
ATOM 852 N N . GLU A 1 104 ? -28.451 18.089 27.784 1.00 34.69 104 GLU A N 1
ATOM 853 C CA . GLU A 1 104 ? -27.459 18.539 26.788 1.00 34.69 104 GLU A CA 1
ATOM 854 C C . GLU A 1 104 ? -27.146 20.053 26.852 1.00 34.69 104 GLU A C 1
ATOM 856 O O . GLU A 1 104 ? -26.255 20.518 26.146 1.00 34.69 104 GLU A O 1
ATOM 861 N N . GLU A 1 105 ? -27.801 20.828 27.731 1.00 33.88 105 GLU A N 1
ATOM 862 C CA . GLU A 1 105 ? -27.505 22.261 27.958 1.00 33.88 105 GLU A CA 1
ATOM 863 C C . GLU A 1 105 ? -26.831 22.565 29.317 1.00 33.88 105 GLU A C 1
ATOM 865 O O . GLU A 1 105 ? -26.582 23.727 29.635 1.00 33.88 105 GLU A O 1
ATOM 870 N N . ILE A 1 106 ? -26.472 21.550 30.117 1.00 32.19 106 ILE A N 1
ATOM 871 C CA . ILE A 1 106 ? -25.781 21.724 31.412 1.00 32.19 106 ILE A CA 1
ATOM 872 C C . ILE A 1 106 ? -24.474 20.919 31.429 1.00 32.19 106 ILE A C 1
ATOM 874 O O . ILE A 1 106 ? -24.267 20.040 32.259 1.00 32.19 106 ILE A O 1
ATOM 878 N N . GLU A 1 107 ? -23.564 21.226 30.508 1.00 31.05 107 GLU A N 1
ATOM 879 C CA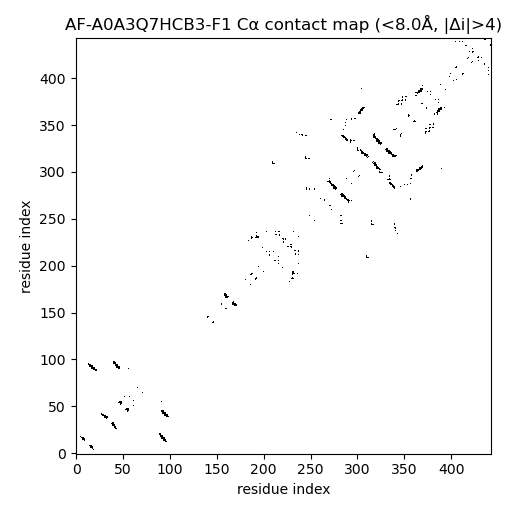 . GLU A 1 107 ? -22.144 20.853 30.640 1.00 31.05 107 GLU A CA 1
ATOM 880 C C . GLU A 1 107 ? -21.209 22.063 30.470 1.00 31.05 107 GLU A C 1
ATOM 882 O O . GLU A 1 107 ? -20.017 21.914 30.224 1.00 31.05 107 GLU A O 1
ATOM 887 N N . ASP A 1 108 ? -21.749 23.272 30.668 1.00 28.47 108 ASP A N 1
ATOM 888 C CA . ASP A 1 108 ? -21.011 24.536 30.561 1.00 28.47 108 ASP A CA 1
ATOM 889 C C . ASP A 1 108 ? -21.333 25.487 31.733 1.00 28.47 108 ASP A C 1
ATOM 891 O O . ASP A 1 108 ? -21.587 26.673 31.565 1.00 28.47 108 ASP A O 1
ATOM 895 N N . SER A 1 109 ? -21.364 24.954 32.958 1.00 39.62 109 SER A N 1
ATOM 896 C CA . SER A 1 109 ? -21.169 25.727 34.196 1.00 39.62 109 SER A CA 1
ATOM 897 C C . SER A 1 109 ? -21.210 24.783 35.390 1.00 39.62 109 SER A C 1
ATOM 899 O O . SER A 1 109 ? -22.282 24.265 35.674 1.00 39.62 109 SER A O 1
ATOM 901 N N . LEU A 1 110 ? -20.088 24.574 36.083 1.00 30.38 110 LEU A N 1
ATOM 902 C CA . LEU A 1 110 ? -20.016 24.268 37.522 1.00 30.38 110 LEU A CA 1
ATOM 903 C C . LEU A 1 110 ? -18.534 24.325 37.951 1.00 30.38 110 LEU A C 1
ATOM 905 O O . LEU A 1 110 ? -17.862 23.313 38.141 1.00 30.38 110 LEU A O 1
ATOM 909 N N . GLU A 1 111 ? -18.027 25.555 38.069 1.00 33.22 111 GLU A N 1
ATOM 910 C CA . GLU A 1 111 ? -17.039 25.886 39.099 1.00 33.22 111 GLU A CA 1
ATOM 911 C C . GLU A 1 111 ? -17.734 25.835 40.478 1.00 33.22 111 GLU A C 1
ATOM 913 O O . GLU A 1 111 ? -18.932 26.097 40.589 1.00 33.22 111 GLU A O 1
ATOM 918 N N . ASP A 1 112 ? -16.949 25.509 41.507 1.00 30.11 112 ASP A N 1
ATOM 919 C CA . ASP A 1 112 ? -17.236 25.609 42.946 1.00 30.11 112 ASP A CA 1
ATOM 920 C C . ASP A 1 112 ? -18.159 24.571 43.611 1.00 30.11 112 ASP A C 1
ATOM 922 O O . ASP A 1 112 ? -19.331 24.830 43.866 1.00 30.11 112 ASP A O 1
ATOM 926 N N . ILE A 1 113 ? -17.553 23.476 44.104 1.00 28.89 113 ILE A N 1
ATOM 927 C CA . ILE A 1 113 ? -17.788 22.991 45.483 1.00 28.89 113 ILE A CA 1
ATOM 928 C C . ILE A 1 113 ? -16.447 22.538 46.095 1.00 28.89 113 ILE A C 1
ATOM 930 O O . ILE A 1 113 ? -16.090 21.361 46.084 1.00 28.89 113 ILE A O 1
ATOM 934 N N . GLU A 1 114 ? -15.710 23.480 46.688 1.00 30.19 114 GLU A N 1
ATOM 935 C CA . GLU A 1 114 ? -14.882 23.190 47.862 1.00 30.19 114 GLU A CA 1
ATOM 936 C C . GLU A 1 114 ? -15.790 23.191 49.102 1.00 30.19 114 GLU A C 1
ATOM 938 O O . GLU A 1 114 ? -16.435 24.191 49.410 1.00 30.19 114 GLU A O 1
ATOM 943 N N . SER A 1 115 ? -15.835 22.087 49.852 1.00 29.72 115 SER A N 1
ATOM 944 C CA . SER A 1 115 ? -15.625 22.114 51.309 1.00 29.72 115 SER A CA 1
ATOM 945 C C . SER A 1 115 ? -15.798 20.738 51.964 1.00 29.72 115 SER A C 1
ATOM 947 O O . SER A 1 115 ? -16.775 20.025 51.761 1.00 29.72 115 SER A O 1
ATOM 949 N N . ASN A 1 116 ? -14.850 20.469 52.865 1.00 27.27 116 ASN A N 1
ATOM 950 C CA . ASN A 1 116 ? -14.907 19.563 54.014 1.00 27.27 116 ASN A CA 1
ATOM 951 C C . ASN A 1 116 ? -14.641 18.065 53.799 1.00 27.27 116 ASN A C 1
ATOM 953 O O . ASN A 1 116 ? -15.548 17.244 53.786 1.00 27.27 116 ASN A O 1
ATOM 957 N N . MET A 1 117 ? -13.363 17.696 53.938 1.00 25.33 117 MET A N 1
ATOM 958 C CA . MET A 1 117 ? -12.941 16.940 55.128 1.00 25.33 117 MET A CA 1
ATOM 959 C C . MET A 1 117 ? -11.472 17.245 55.454 1.00 25.33 117 MET A C 1
ATOM 961 O O . MET A 1 117 ? -10.544 16.596 54.982 1.00 25.33 117 MET A O 1
ATOM 965 N N . ASN A 1 118 ? -11.271 18.257 56.301 1.00 31.00 118 ASN A N 1
ATOM 966 C CA . ASN A 1 118 ? -10.028 18.439 57.039 1.00 31.00 118 ASN A CA 1
ATOM 967 C C . ASN A 1 118 ? -9.863 17.268 58.011 1.00 31.00 118 ASN A C 1
ATOM 969 O O . ASN A 1 118 ? -10.485 17.243 59.072 1.00 31.00 118 ASN A O 1
ATOM 973 N N . VAL A 1 119 ? -8.990 16.324 57.673 1.00 27.59 119 VAL A N 1
ATOM 974 C CA . VAL A 1 119 ? -8.390 15.422 58.657 1.00 27.59 119 VAL A CA 1
ATOM 975 C C . VAL A 1 119 ? -6.906 15.761 58.723 1.00 27.59 119 VAL A C 1
ATOM 977 O O . VAL A 1 119 ? -6.067 15.162 58.057 1.00 27.59 119 VAL A O 1
ATOM 980 N N . VAL A 1 120 ? -6.577 16.773 59.527 1.00 30.08 120 VAL A N 1
ATOM 981 C CA . VAL A 1 120 ? -5.195 17.011 59.948 1.00 30.08 120 VAL A CA 1
ATOM 982 C C . VAL A 1 120 ? -4.876 15.961 61.006 1.00 30.08 120 VAL A C 1
ATOM 984 O O . VAL A 1 120 ? -5.240 16.113 62.170 1.00 30.08 120 VAL A O 1
ATOM 987 N N . VAL A 1 121 ? -4.220 14.873 60.604 1.00 27.52 121 VAL A N 1
ATOM 988 C CA . VAL A 1 121 ? -3.573 13.964 61.556 1.00 27.52 121 VAL A CA 1
ATOM 989 C C . VAL A 1 121 ? -2.144 14.473 61.757 1.00 27.52 121 VAL A C 1
ATOM 991 O O . VAL A 1 121 ? -1.355 14.412 60.812 1.00 27.52 121 VAL A O 1
ATOM 994 N N . PRO A 1 122 ? -1.768 14.996 62.936 1.00 29.61 122 PRO A N 1
ATOM 995 C CA . PRO A 1 122 ? -0.377 15.327 63.201 1.00 29.61 122 PRO A CA 1
ATOM 996 C C . PRO A 1 122 ? 0.423 14.022 63.253 1.00 29.61 122 PRO A C 1
ATOM 998 O O . PRO A 1 122 ? 0.205 13.185 64.129 1.00 29.61 122 PRO A O 1
ATOM 1001 N N . PHE A 1 123 ? 1.333 13.822 62.299 1.00 35.97 123 PHE A N 1
ATOM 1002 C CA . PHE A 1 123 ? 2.236 12.677 62.320 1.00 35.97 123 PHE A CA 1
ATOM 1003 C C . PHE A 1 123 ? 3.538 13.054 63.029 1.00 35.97 123 PHE A C 1
ATOM 1005 O O . PHE A 1 123 ? 4.312 13.880 62.551 1.00 35.97 123 PHE A O 1
ATOM 1012 N N . ILE A 1 124 ? 3.772 12.421 64.177 1.00 33.22 124 ILE A N 1
ATOM 1013 C CA . ILE A 1 124 ? 5.084 12.316 64.815 1.00 33.22 124 ILE A CA 1
ATOM 1014 C C . ILE A 1 124 ? 5.694 11.013 64.280 1.00 33.22 124 ILE A C 1
ATOM 1016 O O . ILE A 1 124 ? 5.091 9.961 64.512 1.00 33.22 124 ILE A O 1
ATOM 1020 N N . PRO A 1 125 ? 6.845 11.025 63.581 1.00 31.17 125 PRO A N 1
ATOM 1021 C CA . PRO A 1 125 ? 7.467 9.796 63.110 1.00 31.17 125 PRO A CA 1
ATOM 1022 C C . PRO A 1 125 ? 7.931 8.972 64.309 1.00 31.17 125 PRO A C 1
ATOM 1024 O O . PRO A 1 125 ? 8.940 9.278 64.942 1.00 31.17 125 PRO A O 1
ATOM 1027 N N . GLN A 1 126 ? 7.195 7.913 64.632 1.00 33.66 126 GLN A N 1
ATOM 1028 C CA . GLN A 1 126 ? 7.780 6.803 65.364 1.00 33.66 126 GLN A CA 1
ATOM 1029 C C . GLN A 1 126 ? 8.592 6.012 64.342 1.00 33.66 126 GLN A C 1
ATOM 1031 O O . GLN A 1 126 ? 8.026 5.322 63.497 1.00 33.66 126 GLN A O 1
ATOM 1036 N N . LEU A 1 127 ? 9.919 6.160 64.395 1.00 40.81 127 LEU A N 1
ATOM 1037 C CA . LEU A 1 127 ? 10.851 5.210 63.791 1.00 40.81 127 LEU A CA 1
ATOM 1038 C C . LEU A 1 127 ? 10.649 3.857 64.487 1.00 40.81 127 LEU A C 1
ATOM 1040 O O . LEU A 1 127 ? 11.313 3.538 65.468 1.00 40.81 127 LEU A O 1
ATOM 1044 N N . GLY A 1 128 ? 9.661 3.106 64.013 1.00 33.75 128 GLY A N 1
ATOM 1045 C CA . GLY A 1 128 ? 9.492 1.692 64.286 1.00 33.75 128 GLY A CA 1
ATOM 1046 C C . GLY A 1 128 ? 9.974 0.918 63.070 1.00 33.75 128 GLY A C 1
ATOM 1047 O O . GLY A 1 128 ? 9.555 1.207 61.953 1.00 33.75 128 GLY A O 1
ATOM 1048 N N . GLU A 1 129 ? 10.874 -0.032 63.298 1.00 41.84 129 GLU A N 1
ATOM 1049 C CA . GLU A 1 129 ? 11.379 -1.000 62.325 1.00 41.84 129 GLU A CA 1
ATOM 1050 C C . GLU A 1 129 ? 10.212 -1.726 61.626 1.00 41.84 129 GLU A C 1
ATOM 1052 O O . GLU A 1 129 ? 9.691 -2.723 62.119 1.00 41.84 129 GLU A O 1
ATOM 1057 N N . GLN A 1 130 ? 9.765 -1.221 60.477 1.00 43.84 130 GLN A N 1
ATOM 1058 C CA . GLN A 1 130 ? 8.868 -1.934 59.572 1.00 43.84 130 GLN A CA 1
ATOM 1059 C C . GLN A 1 130 ? 9.588 -2.109 58.235 1.00 43.84 130 GLN A C 1
ATOM 1061 O O . GLN A 1 130 ? 10.101 -1.146 57.667 1.00 43.84 130 GLN A O 1
ATOM 1066 N N . GLU A 1 131 ? 9.685 -3.363 57.788 1.00 46.62 131 GLU A N 1
ATOM 1067 C CA . GLU A 1 131 ? 10.424 -3.793 56.600 1.00 46.62 131 GLU A CA 1
ATOM 1068 C C . GLU A 1 131 ? 10.185 -2.882 55.385 1.00 46.62 131 GLU A C 1
ATOM 1070 O O . GLU A 1 131 ? 9.056 -2.659 54.940 1.00 46.62 131 GLU A O 1
ATOM 1075 N N . LEU A 1 132 ? 11.290 -2.384 54.831 1.00 54.09 132 LEU A N 1
ATOM 1076 C CA . LEU A 1 132 ? 11.357 -1.559 53.629 1.00 54.09 132 LEU A CA 1
ATOM 1077 C C . LEU A 1 132 ? 10.802 -2.323 52.415 1.00 54.09 132 LEU A C 1
ATOM 1079 O O . LEU A 1 132 ? 11.503 -3.131 51.811 1.00 54.09 132 LEU A O 1
ATOM 1083 N N . ARG A 1 133 ? 9.556 -2.045 52.016 1.00 60.28 133 ARG A N 1
ATOM 1084 C CA . ARG A 1 133 ? 9.025 -2.470 50.708 1.00 60.28 133 ARG A CA 1
ATOM 1085 C C . ARG A 1 133 ? 9.366 -1.453 49.618 1.00 60.28 133 ARG A C 1
ATOM 1087 O O . ARG A 1 133 ? 9.120 -0.252 49.779 1.00 60.28 133 ARG A O 1
ATOM 1094 N N . GLU A 1 134 ? 9.893 -1.948 48.499 1.00 70.88 134 GLU A N 1
ATOM 1095 C CA . GLU A 1 134 ? 10.026 -1.207 47.239 1.00 70.88 134 GLU A CA 1
ATOM 1096 C C . GLU A 1 134 ? 8.699 -1.217 46.461 1.00 70.88 134 GLU A C 1
ATOM 1098 O O . GLU A 1 134 ? 7.930 -2.179 46.526 1.00 70.88 134 GLU A O 1
ATOM 1103 N N . SER A 1 135 ? 8.407 -0.134 45.736 1.00 75.56 135 SER A N 1
ATOM 1104 C CA . SER A 1 135 ? 7.202 -0.020 44.906 1.00 75.56 135 SER A CA 1
ATOM 1105 C C . SER A 1 135 ? 7.313 -0.874 43.639 1.00 75.56 135 SER A C 1
ATOM 1107 O O . SER A 1 135 ? 8.332 -0.806 42.954 1.00 75.56 135 SER A O 1
ATOM 1109 N N . TYR A 1 136 ? 6.248 -1.585 43.265 1.00 73.88 136 TYR A N 1
ATOM 1110 C CA . TYR A 1 136 ? 6.158 -2.330 42.003 1.00 73.88 136 TYR A CA 1
ATOM 1111 C C . TYR A 1 136 ? 4.778 -2.166 41.347 1.00 73.88 136 TYR A C 1
ATOM 1113 O O . TYR A 1 136 ? 3.811 -1.734 41.977 1.00 73.88 136 TYR A O 1
ATOM 1121 N N . ILE A 1 137 ? 4.695 -2.489 40.055 1.00 57.25 137 ILE A N 1
ATOM 1122 C CA . ILE A 1 137 ? 3.465 -2.370 39.260 1.00 57.25 137 ILE A CA 1
ATOM 1123 C C . ILE A 1 137 ? 2.451 -3.428 39.721 1.00 57.25 137 ILE A C 1
ATOM 1125 O O . ILE A 1 137 ? 2.776 -4.611 39.755 1.00 57.25 137 ILE A O 1
ATOM 1129 N N . GLY A 1 138 ? 1.225 -2.999 40.038 1.00 70.25 138 GLY A N 1
ATOM 1130 C CA . GLY A 1 138 ? 0.146 -3.879 40.511 1.00 70.25 138 GLY A CA 1
ATOM 1131 C C . GLY A 1 138 ? 0.073 -4.044 42.032 1.00 70.25 138 GLY A C 1
ATOM 1132 O O . GLY A 1 138 ? -0.552 -4.984 42.509 1.00 70.25 138 GLY A O 1
ATOM 1133 N N . MET A 1 139 ? 0.719 -3.165 42.805 1.00 77.31 139 MET A N 1
ATOM 1134 C CA . MET A 1 139 ? 0.646 -3.215 44.264 1.00 77.31 139 MET A CA 1
ATOM 1135 C C . MET A 1 139 ? -0.751 -2.817 44.770 1.00 77.31 139 MET A C 1
ATOM 1137 O O . MET A 1 139 ? -1.245 -1.734 44.460 1.00 77.31 139 MET A O 1
ATOM 1141 N N . GLU A 1 140 ? -1.371 -3.686 45.568 1.00 74.56 140 GLU A N 1
ATOM 1142 C CA . GLU A 1 140 ? -2.697 -3.461 46.152 1.00 74.56 140 GLU A CA 1
ATOM 1143 C C . GLU A 1 140 ? -2.599 -2.933 47.589 1.00 74.56 140 GLU A C 1
ATOM 1145 O O . GLU A 1 140 ? -1.743 -3.354 48.374 1.00 74.56 140 GLU A O 1
ATOM 1150 N N . PHE A 1 141 ? -3.510 -2.027 47.949 1.00 79.31 141 PHE A N 1
ATOM 1151 C CA . PHE A 1 141 ? -3.613 -1.456 49.290 1.00 79.31 141 PHE A CA 1
ATOM 1152 C C . PHE A 1 141 ? -4.963 -1.791 49.911 1.00 79.31 141 PHE A C 1
ATOM 1154 O O . PHE A 1 141 ? -5.995 -1.742 49.248 1.00 79.31 141 PHE A O 1
ATOM 1161 N N . GLN A 1 142 ? -4.955 -2.092 51.209 1.00 74.88 142 GLN A N 1
ATOM 1162 C CA . GLN A 1 142 ? -6.170 -2.433 51.955 1.00 74.88 142 GLN A CA 1
ATOM 1163 C C . GLN A 1 142 ? -7.088 -1.218 52.174 1.00 74.88 142 GLN A C 1
ATOM 1165 O O . GLN A 1 142 ? -8.281 -1.387 52.412 1.00 74.88 142 GLN A O 1
ATOM 1170 N N . SER A 1 143 ? -6.548 0.003 52.103 1.00 72.12 143 SER A N 1
ATOM 1171 C CA . SER A 1 143 ? -7.307 1.252 52.176 1.00 72.12 143 SER A CA 1
ATOM 1172 C C . SER A 1 143 ? -6.586 2.407 51.472 1.00 72.12 143 SER A C 1
ATOM 1174 O O . SER A 1 143 ? -5.371 2.372 51.260 1.00 72.12 143 SER A O 1
ATOM 1176 N N . LEU A 1 144 ? -7.329 3.476 51.164 1.00 59.97 144 LEU A N 1
ATOM 1177 C CA . LEU A 1 144 ? -6.765 4.707 50.601 1.00 59.97 144 LEU A CA 1
ATOM 1178 C C . LEU A 1 144 ? -5.694 5.311 51.527 1.00 59.97 144 LEU A C 1
ATOM 1180 O O . LEU A 1 144 ? -4.634 5.714 51.061 1.00 59.97 144 LEU A O 1
ATOM 1184 N N . ASP A 1 145 ? -5.929 5.295 52.843 1.00 69.31 145 ASP A N 1
ATOM 1185 C CA . ASP A 1 145 ? -4.989 5.812 53.846 1.00 69.31 145 ASP A CA 1
ATOM 1186 C C . ASP A 1 145 ? -3.670 5.035 53.889 1.00 69.31 145 ASP A C 1
ATOM 1188 O O . ASP A 1 145 ? -2.606 5.619 54.104 1.00 69.31 145 ASP A O 1
ATOM 1192 N N . THR A 1 146 ? -3.717 3.712 53.689 1.00 73.44 146 THR A N 1
ATOM 1193 C CA . THR A 1 146 ? -2.496 2.893 53.624 1.00 73.44 146 THR A CA 1
ATOM 1194 C C . THR A 1 146 ? -1.726 3.145 52.333 1.00 73.44 146 THR A C 1
ATOM 1196 O O . THR A 1 146 ? -0.500 3.254 52.383 1.00 73.44 146 THR A O 1
ATOM 1199 N N . GLY A 1 147 ? -2.426 3.335 51.211 1.00 70.19 147 GLY A N 1
ATOM 1200 C CA . GLY A 1 147 ? -1.818 3.786 49.957 1.00 70.19 147 GLY A CA 1
ATOM 1201 C C . GLY A 1 147 ? -1.159 5.156 50.087 1.00 70.19 147 GLY A C 1
ATOM 1202 O O . GLY A 1 147 ? 0.007 5.332 49.733 1.00 70.19 147 GLY A O 1
ATOM 1203 N N . PHE A 1 148 ? -1.871 6.114 50.675 1.00 71.12 148 PHE A N 1
ATOM 1204 C CA . PHE A 1 148 ? -1.387 7.477 50.852 1.00 71.12 148 PHE A CA 1
ATOM 1205 C C . PHE A 1 148 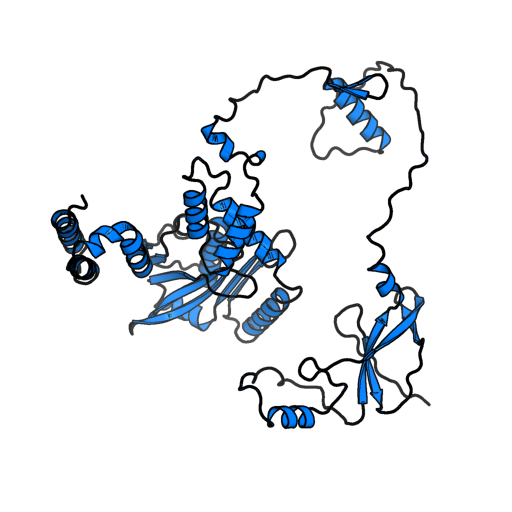? -0.145 7.538 51.749 1.00 71.12 148 PHE A C 1
ATOM 1207 O O . PHE A 1 148 ? 0.845 8.173 51.389 1.00 71.12 148 PHE A O 1
ATOM 1214 N N . LYS A 1 149 ? -0.140 6.810 52.875 1.00 74.06 149 LYS A N 1
ATOM 1215 C CA . LYS A 1 149 ? 1.038 6.707 53.755 1.00 74.06 149 LYS A CA 1
ATOM 1216 C C . LYS A 1 149 ? 2.241 6.081 53.054 1.00 74.06 149 LYS A C 1
ATOM 1218 O O . LYS A 1 149 ? 3.349 6.583 53.214 1.00 74.06 149 LYS A O 1
ATOM 1223 N N . PHE A 1 150 ? 2.032 5.028 52.263 1.00 77.06 150 PHE A N 1
ATOM 1224 C CA . PHE A 1 150 ? 3.111 4.386 51.512 1.00 77.06 150 PHE A CA 1
ATOM 1225 C C . PHE A 1 150 ? 3.751 5.343 50.500 1.00 77.06 150 PHE A C 1
ATOM 1227 O O . PHE A 1 150 ? 4.974 5.445 50.445 1.00 77.06 150 PHE A O 1
ATOM 1234 N N . TYR A 1 151 ? 2.943 6.071 49.723 1.00 71.00 151 TYR A N 1
ATOM 1235 C CA . TYR A 1 151 ? 3.467 7.002 48.721 1.00 71.00 151 TYR A CA 1
ATOM 1236 C C . TYR A 1 151 ? 4.087 8.258 49.327 1.00 71.00 151 TYR A C 1
ATOM 1238 O O . TYR A 1 151 ? 5.063 8.763 48.776 1.00 71.00 151 TYR A O 1
ATOM 1246 N N . LEU A 1 152 ? 3.584 8.739 50.467 1.00 70.38 152 LEU A N 1
ATOM 1247 C CA . LEU A 1 152 ? 4.244 9.811 51.210 1.00 70.38 152 LEU A CA 1
ATOM 1248 C C . LEU A 1 152 ? 5.611 9.370 51.730 1.00 70.38 152 LEU A C 1
ATOM 1250 O O . LEU A 1 152 ? 6.589 10.085 51.540 1.00 70.38 152 LEU A O 1
ATOM 1254 N N . ASP A 1 153 ? 5.702 8.187 52.335 1.00 70.75 153 ASP A N 1
ATOM 1255 C CA . ASP A 1 153 ? 6.972 7.648 52.820 1.00 70.75 153 ASP A CA 1
ATOM 1256 C C . ASP A 1 153 ? 7.956 7.380 51.666 1.00 70.75 153 ASP A C 1
ATOM 1258 O O . ASP A 1 153 ? 9.134 7.722 51.750 1.00 70.75 153 ASP A O 1
ATOM 1262 N N . TYR A 1 154 ? 7.465 6.864 50.536 1.00 73.38 154 TYR A N 1
ATOM 1263 C CA . TYR A 1 154 ? 8.251 6.731 49.311 1.00 73.38 154 TYR A CA 1
ATOM 1264 C C . TYR A 1 154 ? 8.744 8.088 48.787 1.00 73.38 154 TYR A C 1
ATOM 1266 O O . TYR A 1 154 ? 9.915 8.212 48.430 1.00 73.38 154 TYR A O 1
ATOM 1274 N N . ALA A 1 155 ? 7.887 9.113 48.752 1.00 66.62 155 ALA A N 1
ATOM 1275 C CA . ALA A 1 155 ? 8.266 10.460 48.331 1.00 66.62 155 ALA A CA 1
ATOM 1276 C C . ALA A 1 155 ? 9.337 11.046 49.265 1.00 66.62 155 ALA A C 1
ATOM 1278 O O . ALA A 1 155 ? 10.360 11.530 48.785 1.00 66.62 155 ALA A O 1
ATOM 1279 N N . HIS A 1 156 ? 9.169 10.896 50.583 1.00 67.00 156 HIS A N 1
ATOM 1280 C CA . HIS A 1 156 ? 10.162 11.295 51.580 1.00 67.00 156 HIS A CA 1
ATOM 1281 C C . HIS A 1 156 ? 11.500 10.567 51.399 1.00 67.00 156 HIS A C 1
ATOM 1283 O O . HIS A 1 156 ? 12.549 11.207 51.455 1.00 67.00 156 HIS A O 1
ATOM 1289 N N . ARG A 1 157 ? 11.480 9.255 51.123 1.00 69.81 157 ARG A N 1
ATOM 1290 C CA . ARG A 1 157 ? 12.681 8.455 50.816 1.00 69.81 157 ARG A CA 1
ATOM 1291 C C . ARG A 1 157 ? 13.368 8.872 49.513 1.00 69.81 157 ARG A C 1
ATOM 1293 O O . ARG A 1 157 ? 14.578 8.714 49.394 1.00 69.81 157 ARG A O 1
ATOM 1300 N N . ASN A 1 158 ? 12.615 9.408 48.556 1.00 66.88 158 ASN A N 1
ATOM 1301 C CA . ASN A 1 158 ? 13.124 9.939 47.289 1.00 66.88 158 ASN A CA 1
ATOM 1302 C C . ASN A 1 158 ? 13.331 11.463 47.335 1.00 66.88 158 ASN A C 1
ATOM 1304 O O . ASN A 1 158 ? 13.265 12.130 46.303 1.00 66.88 158 ASN A O 1
ATOM 1308 N N . ASP A 1 159 ? 13.590 12.014 48.525 1.00 68.19 159 ASP A N 1
ATOM 1309 C CA . ASP A 1 159 ? 13.968 13.415 48.731 1.00 68.19 159 ASP A CA 1
ATOM 1310 C C . ASP A 1 159 ? 12.892 14.443 48.282 1.00 68.19 159 ASP A C 1
ATOM 1312 O O . ASP A 1 159 ? 13.190 15.614 48.024 1.00 68.19 159 ASP A O 1
ATOM 1316 N N . PHE A 1 160 ? 11.616 14.040 48.231 1.00 59.78 160 PHE A N 1
ATOM 1317 C CA . PHE A 1 160 ? 10.457 14.932 48.115 1.00 59.78 160 PHE A CA 1
ATOM 1318 C C . PHE A 1 160 ? 9.863 15.184 49.500 1.00 59.78 160 PHE A C 1
ATOM 1320 O O . PHE A 1 160 ? 9.346 14.271 50.142 1.00 59.78 160 PHE A O 1
ATOM 1327 N N . ARG A 1 161 ? 9.909 16.435 49.970 1.00 65.38 161 ARG A N 1
ATOM 1328 C CA . ARG A 1 161 ? 9.392 16.805 51.295 1.00 65.38 161 ARG A CA 1
ATOM 1329 C C . ARG A 1 161 ? 8.475 18.021 51.231 1.00 65.38 161 ARG A C 1
ATOM 1331 O O . ARG A 1 161 ? 8.632 18.889 50.374 1.00 65.38 161 ARG A O 1
ATOM 1338 N N . LYS A 1 162 ? 7.513 18.074 52.151 1.00 60.12 162 LYS A N 1
ATOM 1339 C CA . LYS A 1 162 ? 6.633 19.226 52.361 1.00 60.12 162 LYS A CA 1
ATOM 1340 C C . LYS A 1 162 ? 7.184 20.050 53.527 1.00 60.12 162 LYS A C 1
ATOM 1342 O O . LYS A 1 162 ? 7.199 19.570 54.656 1.00 60.12 162 LYS A O 1
ATOM 1347 N N . GLU A 1 163 ? 7.648 21.263 53.250 1.00 67.94 163 GLU A N 1
ATOM 1348 C CA . GLU A 1 163 ? 8.061 22.253 54.254 1.00 67.94 163 GLU A CA 1
ATOM 1349 C C . GLU A 1 163 ? 7.061 23.415 54.214 1.00 67.94 163 GLU A C 1
ATOM 1351 O O . GLU A 1 163 ? 6.773 23.928 53.137 1.00 67.94 163 GLU A O 1
ATOM 1356 N N . GLU A 1 164 ? 6.503 23.812 55.364 1.00 67.31 164 GLU A N 1
ATOM 1357 C CA . GLU A 1 164 ? 5.618 24.991 55.486 1.00 67.31 164 GLU A CA 1
ATOM 1358 C C . GLU A 1 164 ? 4.510 25.061 54.412 1.00 67.31 164 GLU A C 1
ATOM 1360 O O . GLU A 1 164 ? 4.330 26.058 53.717 1.00 67.31 164 GLU A O 1
ATOM 1365 N N . GLU A 1 165 ? 3.789 23.951 54.239 1.00 67.81 165 GLU A N 1
ATOM 1366 C CA . GLU A 1 165 ? 2.736 23.770 53.227 1.00 67.81 165 GLU A CA 1
ATOM 1367 C C . GLU A 1 165 ? 3.168 23.771 51.753 1.00 67.81 165 GLU A C 1
ATOM 1369 O O . GLU A 1 165 ? 2.335 23.533 50.878 1.00 67.81 165 GLU A O 1
ATOM 1374 N N . LYS A 1 166 ? 4.459 23.913 51.454 1.00 59.31 166 LYS A N 1
ATOM 1375 C CA . LYS A 1 166 ? 4.993 23.893 50.090 1.00 59.31 166 LYS A CA 1
ATOM 1376 C C . LYS A 1 166 ? 5.815 22.635 49.841 1.00 59.31 166 LYS A C 1
ATOM 1378 O O . LYS A 1 166 ? 6.558 22.162 50.697 1.00 59.31 166 LYS A O 1
ATOM 1383 N N . TRP A 1 167 ? 5.678 22.076 48.645 1.00 68.62 167 TRP A N 1
ATOM 1384 C CA . TRP A 1 167 ? 6.519 20.969 48.200 1.00 68.62 167 TRP A CA 1
ATOM 1385 C C . TRP A 1 167 ? 7.884 21.504 47.782 1.00 68.62 167 TRP A C 1
ATOM 1387 O O . TRP A 1 167 ? 7.971 22.401 46.944 1.00 68.62 167 TRP A O 1
ATOM 1397 N N . VAL A 1 168 ? 8.942 20.948 48.364 1.00 65.31 168 VAL A N 1
ATOM 1398 C CA . VAL A 1 168 ? 10.323 21.347 48.092 1.00 65.31 168 VAL A CA 1
ATOM 1399 C C . VAL A 1 168 ? 11.089 20.135 47.568 1.00 65.31 168 VAL A C 1
ATOM 1401 O O . VAL A 1 168 ? 11.073 19.060 48.170 1.00 65.31 168 VAL A O 1
ATOM 1404 N N . ILE A 1 169 ? 11.763 20.314 46.430 1.00 62.84 169 ILE A N 1
ATOM 1405 C CA . ILE A 1 169 ? 12.686 19.319 45.873 1.00 62.84 169 ILE A CA 1
ATOM 1406 C C . ILE A 1 169 ? 13.978 19.411 46.684 1.00 62.84 169 ILE A C 1
ATOM 1408 O O . ILE A 1 169 ? 14.713 20.390 46.560 1.00 62.84 169 ILE A O 1
ATOM 1412 N N . ALA A 1 170 ? 14.258 18.415 47.526 1.00 62.72 170 ALA A N 1
ATOM 1413 C CA . ALA A 1 170 ? 15.433 18.452 48.394 1.00 62.72 170 ALA A CA 1
ATOM 1414 C C . ALA A 1 170 ? 16.731 18.072 47.670 1.00 62.72 170 ALA A C 1
ATOM 1416 O O . ALA A 1 170 ? 17.813 18.485 48.091 1.00 62.72 170 ALA A O 1
ATOM 1417 N N . ARG A 1 171 ? 16.641 17.298 46.582 1.00 55.62 171 ARG A N 1
ATOM 1418 C CA . ARG A 1 171 ? 17.801 16.854 45.807 1.00 55.62 171 ARG A CA 1
ATOM 1419 C C . ARG A 1 171 ? 17.451 16.669 44.335 1.00 55.62 171 ARG A C 1
ATOM 1421 O O . ARG A 1 171 ? 16.508 15.970 43.987 1.00 55.62 171 ARG A O 1
ATOM 1428 N N . LEU A 1 172 ? 18.266 17.267 43.468 1.00 59.03 172 LEU A N 1
ATOM 1429 C CA . LEU A 1 172 ? 18.189 17.126 42.016 1.00 59.03 172 LEU A CA 1
ATOM 1430 C C . LEU A 1 172 ? 19.437 16.384 41.530 1.00 59.03 172 LEU A C 1
ATOM 1432 O O . LEU A 1 172 ? 20.547 16.911 41.611 1.00 59.03 172 LEU A O 1
ATOM 1436 N N . VAL A 1 173 ? 19.270 15.157 41.040 1.00 68.56 173 VAL A N 1
ATOM 1437 C CA . VAL A 1 173 ? 20.364 14.396 40.423 1.00 68.56 173 VAL A CA 1
ATOM 1438 C C . VAL A 1 173 ? 20.329 14.648 38.921 1.00 68.56 173 VAL A C 1
ATOM 1440 O O . VAL A 1 173 ? 19.469 14.134 38.217 1.00 68.56 173 VAL A O 1
ATOM 1443 N N . LEU A 1 174 ? 21.271 15.459 38.441 1.00 71.44 174 LEU A N 1
ATOM 1444 C CA . LEU A 1 174 ? 21.421 15.791 37.018 1.00 71.44 174 LEU A CA 1
ATOM 1445 C C . LEU A 1 174 ? 22.228 14.742 36.235 1.00 71.44 174 LEU A C 1
ATOM 1447 O O . LEU A 1 174 ? 22.367 14.845 35.019 1.00 71.44 174 LEU A O 1
ATOM 1451 N N . ASN A 1 175 ? 22.784 13.746 36.925 1.00 78.19 175 ASN A N 1
ATOM 1452 C CA . ASN A 1 175 ? 23.579 12.701 36.297 1.00 78.19 175 ASN A CA 1
ATOM 1453 C C . ASN A 1 175 ? 22.653 11.670 35.654 1.00 78.19 175 ASN A C 1
ATOM 1455 O O . ASN A 1 175 ? 21.859 11.022 36.335 1.00 78.19 175 ASN A O 1
ATOM 1459 N N . HIS A 1 176 ? 22.803 11.493 34.348 1.00 71.19 176 HIS A N 1
ATOM 1460 C CA . HIS A 1 176 ? 22.121 10.451 33.596 1.00 71.19 176 HIS A CA 1
ATOM 1461 C C . HIS A 1 176 ? 22.986 9.188 33.553 1.00 71.19 176 HIS A C 1
ATOM 1463 O O . HIS A 1 176 ? 24.213 9.259 33.510 1.00 71.19 176 HIS A O 1
ATOM 1469 N N . ASN A 1 177 ? 22.346 8.021 33.546 1.00 80.25 177 ASN A N 1
ATOM 1470 C CA . ASN A 1 177 ? 23.003 6.723 33.350 1.00 80.25 177 ASN A CA 1
ATOM 1471 C C . ASN A 1 177 ? 23.204 6.378 31.860 1.00 80.25 177 ASN A C 1
ATOM 1473 O O . ASN A 1 177 ? 23.549 5.247 31.526 1.00 80.25 177 ASN A O 1
ATOM 1477 N N . HIS A 1 178 ? 22.968 7.339 30.971 1.00 77.62 178 HIS A N 1
ATOM 1478 C CA . HIS A 1 178 ? 23.137 7.233 29.530 1.00 77.62 178 HIS A CA 1
ATOM 1479 C C . HIS A 1 178 ? 23.564 8.594 28.965 1.00 77.62 178 HIS A C 1
ATOM 1481 O O . HIS A 1 178 ? 23.376 9.635 29.600 1.00 77.62 178 HIS A O 1
ATOM 1487 N N . GLU A 1 179 ? 24.103 8.601 27.749 1.00 79.06 179 GLU A N 1
ATOM 1488 C CA . GLU A 1 179 ? 24.399 9.844 27.039 1.00 79.06 179 GLU A CA 1
ATOM 1489 C C . GLU A 1 179 ? 23.109 10.600 26.695 1.00 79.06 179 GLU A C 1
ATOM 1491 O O . GLU A 1 179 ? 22.079 10.010 26.353 1.00 79.06 179 GLU A O 1
ATOM 1496 N N . LEU A 1 180 ? 23.150 11.926 26.811 1.00 79.12 180 LEU A N 1
ATOM 1497 C CA . LEU A 1 180 ? 22.029 12.784 26.445 1.00 79.12 180 LEU A CA 1
ATOM 1498 C C . LEU A 1 180 ? 21.844 12.811 24.926 1.00 79.12 180 LEU A C 1
ATOM 1500 O O . LEU A 1 180 ? 22.807 12.757 24.164 1.00 79.12 180 LEU A O 1
ATOM 1504 N N . ALA A 1 181 ? 20.592 12.947 24.486 1.00 74.12 181 ALA A N 1
ATOM 1505 C CA . ALA A 1 181 ? 20.267 13.047 23.069 1.00 74.12 181 ALA A CA 1
ATOM 1506 C C . ALA A 1 181 ? 21.034 14.208 22.410 1.00 74.12 181 ALA A C 1
ATOM 1508 O O . ALA A 1 181 ? 20.902 15.371 22.808 1.00 74.12 181 ALA A O 1
ATOM 1509 N N . SER A 1 182 ? 21.815 13.888 21.377 1.00 77.81 182 SER A N 1
ATOM 1510 C CA . SER A 1 182 ? 22.540 14.877 20.579 1.00 77.81 182 SER A CA 1
ATOM 1511 C C . SER A 1 182 ? 21.573 15.885 19.942 1.00 77.81 182 SER A C 1
ATOM 1513 O O . SER A 1 182 ? 20.441 15.505 19.626 1.00 77.81 182 SER A O 1
ATOM 1515 N N . PRO A 1 183 ? 21.994 17.135 19.669 1.00 71.62 183 PRO A N 1
ATOM 1516 C CA . PRO A 1 183 ? 21.156 18.134 18.995 1.00 71.62 183 PRO A CA 1
ATOM 1517 C C . PRO A 1 183 ? 20.459 17.599 17.732 1.00 71.62 183 PRO A C 1
ATOM 1519 O O . PRO A 1 183 ? 19.270 17.835 17.532 1.00 71.62 183 PRO A O 1
ATOM 1522 N N . ASN A 1 184 ? 21.153 16.764 16.953 1.00 68.88 184 ASN A N 1
ATOM 1523 C CA . ASN A 1 184 ? 20.634 16.165 15.718 1.00 68.88 184 ASN A CA 1
ATOM 1524 C C . ASN A 1 184 ? 19.568 15.080 15.959 1.00 68.88 184 ASN A C 1
ATOM 1526 O O . ASN A 1 184 ? 18.732 14.830 15.089 1.00 68.88 184 ASN A O 1
ATOM 1530 N N . SER A 1 185 ? 19.581 14.437 17.130 1.00 71.31 185 SER A N 1
ATOM 1531 C CA . SER A 1 185 ? 18.598 13.419 17.523 1.00 71.31 185 SER A CA 1
ATOM 1532 C C . SER A 1 185 ? 17.409 13.987 18.304 1.00 71.31 185 SER A C 1
ATOM 1534 O O . SER A 1 185 ? 16.379 13.320 18.423 1.00 71.31 185 SER A O 1
ATOM 1536 N N . GLN A 1 186 ? 17.490 15.244 18.767 1.00 71.62 186 GLN A N 1
ATOM 1537 C CA . GLN A 1 186 ? 16.413 15.897 19.522 1.00 71.62 186 GLN A CA 1
ATOM 1538 C C . GLN A 1 186 ? 15.085 15.926 18.759 1.00 71.62 186 GLN A C 1
ATOM 1540 O O . GLN A 1 186 ? 14.028 15.816 19.377 1.00 71.62 186 GLN A O 1
ATOM 1545 N N . LYS A 1 187 ? 15.120 16.014 17.424 1.00 67.38 187 LYS A N 1
ATOM 1546 C CA . LYS A 1 187 ? 13.920 15.993 16.571 1.00 67.38 187 LYS A CA 1
ATOM 1547 C C . LYS A 1 187 ? 13.151 14.671 16.609 1.00 67.38 187 LYS A C 1
ATOM 1549 O O . LYS A 1 187 ? 11.965 14.654 16.307 1.00 67.38 187 LYS A O 1
ATOM 1554 N N . PHE A 1 188 ? 13.788 13.572 17.012 1.00 73.81 188 PHE A N 1
ATOM 1555 C CA . PHE A 1 188 ? 13.114 12.282 17.172 1.00 73.81 188 PHE A CA 1
ATOM 1556 C C . PHE A 1 188 ? 12.444 12.132 18.544 1.00 73.81 188 PHE A C 1
ATOM 1558 O O . PHE A 1 188 ? 11.609 11.241 18.719 1.00 73.81 188 PHE A O 1
ATOM 1565 N N . LEU A 1 189 ? 12.743 13.023 19.500 1.00 75.94 189 LEU A N 1
ATOM 1566 C CA . LEU A 1 189 ? 12.134 13.013 20.827 1.00 75.94 189 LEU A CA 1
ATOM 1567 C C . LEU A 1 189 ? 10.654 13.390 20.745 1.00 75.94 189 LEU A C 1
ATOM 1569 O O . LEU A 1 189 ? 10.281 14.422 20.183 1.00 75.94 189 LEU A O 1
ATOM 1573 N N . ARG A 1 190 ? 9.803 12.599 21.406 1.00 73.88 190 ARG A N 1
ATOM 1574 C CA . ARG A 1 190 ? 8.344 12.801 21.445 1.00 73.88 190 ARG A CA 1
ATOM 1575 C C . ARG A 1 190 ? 7.945 14.228 21.846 1.00 73.88 190 ARG A C 1
ATOM 1577 O O . ARG A 1 190 ? 7.023 14.787 21.264 1.00 73.88 190 ARG A O 1
ATOM 1584 N N . LEU A 1 191 ? 8.661 14.837 22.796 1.00 74.06 191 LEU A N 1
ATOM 1585 C CA . LEU A 1 191 ? 8.401 16.205 23.267 1.00 74.06 191 LEU A CA 1
ATOM 1586 C C . LEU A 1 191 ? 8.627 17.279 22.191 1.00 74.06 191 LEU A C 1
ATOM 1588 O O . LEU A 1 191 ? 7.972 18.318 22.226 1.00 74.06 191 LEU A O 1
ATOM 1592 N N . LYS A 1 192 ? 9.542 17.037 21.246 1.00 73.00 192 LYS A N 1
ATOM 1593 C CA . LYS A 1 192 ? 9.881 17.971 20.163 1.00 73.00 192 LYS A CA 1
ATOM 1594 C C . LYS A 1 192 ? 9.023 17.756 18.909 1.00 73.00 192 LYS A C 1
ATOM 1596 O O . LYS A 1 192 ? 8.904 18.676 18.106 1.00 73.00 192 LYS A O 1
ATOM 1601 N N . ARG A 1 193 ? 8.343 16.607 18.794 1.00 78.38 193 ARG A N 1
ATOM 1602 C CA . ARG A 1 193 ? 7.488 16.207 17.655 1.00 78.38 193 ARG A CA 1
ATOM 1603 C C . ARG A 1 193 ? 6.047 16.727 17.711 1.00 78.38 193 ARG A C 1
ATOM 1605 O O . ARG A 1 193 ? 5.114 16.093 17.218 1.00 78.38 193 ARG A O 1
ATOM 1612 N N . LYS A 1 194 ? 5.838 17.893 18.329 1.00 78.94 194 LYS A N 1
ATOM 1613 C CA . LYS A 1 194 ? 4.519 18.542 18.372 1.00 78.94 194 LYS A CA 1
ATOM 1614 C C . LYS A 1 194 ? 4.243 19.275 17.059 1.00 78.94 194 LYS A C 1
ATOM 1616 O O . LYS A 1 194 ? 5.030 20.118 16.640 1.00 78.94 194 LYS A O 1
ATOM 1621 N N . LYS A 1 195 ? 3.098 18.978 16.442 1.00 82.62 195 LYS A N 1
ATOM 1622 C CA . LYS A 1 195 ? 2.625 19.642 15.220 1.00 82.62 195 LYS A CA 1
ATOM 1623 C C . LYS A 1 195 ? 2.092 21.032 15.557 1.00 82.62 195 LYS A C 1
ATOM 1625 O O . LYS A 1 195 ? 1.234 21.148 16.433 1.00 82.62 195 LYS A O 1
ATOM 1630 N N . SER A 1 196 ? 2.570 22.060 14.863 1.00 84.38 196 SER A N 1
ATOM 1631 C CA . SER A 1 196 ? 1.974 23.394 14.942 1.00 84.38 196 SER A CA 1
ATOM 1632 C C . SER A 1 196 ? 0.623 23.425 14.227 1.00 84.38 196 SER A C 1
ATOM 1634 O O . SER A 1 196 ? 0.335 22.585 13.371 1.00 84.38 196 SER A O 1
ATOM 1636 N N . GLU A 1 197 ? -0.207 24.413 14.548 1.00 84.81 197 GLU A N 1
ATOM 1637 C CA . GLU A 1 197 ? -1.519 24.549 13.910 1.00 84.81 197 GLU A CA 1
ATOM 1638 C C . GLU A 1 197 ? -1.402 24.838 12.408 1.00 84.81 197 GLU A C 1
ATOM 1640 O O . GLU A 1 197 ? -2.106 24.248 11.595 1.00 84.81 197 GLU A O 1
ATOM 1645 N N . ALA A 1 198 ? -0.413 25.644 12.010 1.00 84.19 198 ALA A N 1
ATOM 1646 C CA . ALA A 1 198 ? -0.110 25.883 10.601 1.00 84.19 198 ALA A CA 1
ATOM 1647 C C . ALA A 1 198 ? 0.265 24.589 9.853 1.00 84.19 198 ALA A C 1
ATOM 1649 O O . ALA A 1 198 ? -0.172 24.381 8.722 1.00 84.19 198 ALA A O 1
ATOM 1650 N N . GLN A 1 199 ? 1.036 23.695 10.488 1.00 85.44 199 GLN A N 1
ATOM 1651 C CA . GLN A 1 199 ? 1.400 22.401 9.901 1.00 85.44 199 GLN A CA 1
ATOM 1652 C C . GLN A 1 199 ? 0.186 21.478 9.754 1.00 85.44 199 GLN A C 1
ATOM 1654 O O . GLN A 1 199 ? 0.072 20.790 8.744 1.00 85.44 199 GLN A O 1
ATOM 1659 N N . LYS A 1 200 ? -0.726 21.454 10.734 1.00 85.75 200 LYS A N 1
ATOM 1660 C CA . LYS A 1 200 ? -1.979 20.687 10.637 1.00 85.75 200 LYS A CA 1
ATOM 1661 C C . LYS A 1 200 ? -2.865 21.203 9.504 1.00 85.75 200 LYS A C 1
ATOM 1663 O O . LYS A 1 200 ? -3.275 20.413 8.664 1.00 85.75 200 LYS A O 1
ATOM 1668 N N . ASN A 1 201 ? -3.058 22.519 9.417 1.00 86.44 201 ASN A N 1
ATOM 1669 C CA . ASN A 1 201 ? -3.856 23.135 8.356 1.00 86.44 201 ASN A CA 1
ATOM 1670 C C . ASN A 1 201 ? -3.286 22.836 6.965 1.00 86.44 201 ASN A C 1
ATOM 1672 O O . ASN A 1 201 ? -4.032 22.517 6.043 1.00 86.44 201 ASN A O 1
ATOM 1676 N N . LEU A 1 202 ? -1.960 22.890 6.804 1.00 85.25 202 LEU A N 1
ATOM 1677 C CA . LEU A 1 202 ? -1.334 22.541 5.532 1.00 85.25 202 LEU A CA 1
ATOM 1678 C C . LEU A 1 202 ? -1.440 21.042 5.219 1.00 85.25 202 LEU A C 1
ATOM 1680 O O . LEU A 1 202 ? -1.717 20.690 4.073 1.00 85.25 202 LEU A O 1
ATOM 1684 N N . ASN A 1 203 ? -1.260 20.169 6.218 1.00 85.69 203 ASN A N 1
ATOM 1685 C CA . ASN A 1 203 ? -1.513 18.733 6.061 1.00 85.69 203 ASN A CA 1
ATOM 1686 C C . ASN A 1 203 ? -2.934 18.493 5.553 1.00 85.69 203 ASN A C 1
ATOM 1688 O O . ASN A 1 203 ? -3.110 17.765 4.584 1.00 85.69 203 ASN A O 1
ATOM 1692 N N . ASP A 1 204 ? -3.923 19.138 6.165 1.00 84.44 204 ASP A N 1
ATOM 1693 C CA . ASP A 1 204 ? -5.329 19.005 5.799 1.00 84.44 204 ASP A CA 1
ATOM 1694 C C . ASP A 1 204 ? -5.614 19.495 4.381 1.00 84.44 204 ASP A C 1
ATOM 1696 O O . ASP A 1 204 ? -6.258 18.791 3.608 1.00 84.44 204 ASP A O 1
ATOM 1700 N N . LEU A 1 205 ? -5.093 20.664 4.004 1.00 85.44 205 LEU A N 1
ATOM 1701 C CA . LEU A 1 205 ? -5.250 21.212 2.656 1.00 85.44 205 LEU A CA 1
ATOM 1702 C C . LEU A 1 205 ? -4.665 20.283 1.585 1.00 85.44 205 LEU A C 1
ATOM 1704 O O . LEU A 1 205 ? -5.316 20.018 0.575 1.00 85.44 205 LEU A O 1
ATOM 1708 N N . LEU A 1 206 ? -3.450 19.774 1.804 1.00 84.44 206 LEU A N 1
ATOM 1709 C CA . LEU A 1 206 ? -2.785 18.875 0.858 1.00 84.44 206 LEU A CA 1
ATOM 1710 C C . LEU A 1 206 ? -3.432 17.484 0.836 1.00 84.44 206 LEU A C 1
ATOM 1712 O O . LEU A 1 206 ? -3.518 16.847 -0.212 1.00 84.44 206 LEU A O 1
ATOM 1716 N N . ASN A 1 207 ? -3.914 17.017 1.982 1.00 80.75 207 ASN A N 1
ATOM 1717 C CA . ASN A 1 207 ? -4.651 15.768 2.087 1.00 80.75 207 ASN A CA 1
ATOM 1718 C C . ASN A 1 207 ? -5.982 15.843 1.328 1.00 80.75 207 ASN A C 1
ATOM 1720 O O . ASN A 1 207 ? -6.293 14.954 0.539 1.00 80.75 207 ASN A O 1
ATOM 1724 N N . ASN A 1 208 ? -6.731 16.933 1.507 1.00 77.69 208 ASN A N 1
ATOM 1725 C CA . ASN A 1 208 ? -8.005 17.170 0.828 1.00 77.69 208 ASN A CA 1
ATOM 1726 C C . ASN A 1 208 ? -7.838 17.371 -0.688 1.00 77.69 208 ASN A C 1
ATOM 1728 O O . ASN A 1 208 ? -8.779 17.140 -1.440 1.00 77.69 208 ASN A O 1
ATOM 1732 N N . SER A 1 209 ? -6.646 17.761 -1.154 1.00 77.44 209 SER A N 1
ATOM 1733 C CA . SER A 1 209 ? -6.313 17.814 -2.583 1.00 77.44 209 SER A CA 1
ATOM 1734 C C . SER A 1 209 ? -5.850 16.471 -3.167 1.00 77.44 209 SER A C 1
ATOM 1736 O O . SER A 1 209 ? -5.478 16.408 -4.338 1.00 77.44 209 SER A O 1
ATOM 1738 N N . GLY A 1 210 ? -5.880 15.390 -2.378 1.00 71.12 210 GLY A N 1
ATOM 1739 C CA . GLY A 1 210 ? -5.519 14.039 -2.816 1.00 71.12 210 GLY A CA 1
ATOM 1740 C C . GLY A 1 210 ? -4.016 13.748 -2.798 1.00 71.12 210 GLY A C 1
ATOM 1741 O O . GLY A 1 210 ? -3.566 12.778 -3.411 1.00 71.12 210 GLY A O 1
ATOM 1742 N N . SER A 1 211 ? -3.210 14.570 -2.118 1.00 77.75 211 SER A N 1
ATOM 1743 C CA . SER A 1 211 ? -1.772 14.314 -1.993 1.00 77.75 211 SER A CA 1
ATOM 1744 C C . SER A 1 211 ? -1.508 13.159 -1.027 1.00 77.75 211 SER A C 1
ATOM 1746 O O . SER A 1 211 ? -1.996 13.158 0.101 1.00 77.75 211 SER A O 1
ATOM 1748 N N . ARG A 1 212 ? -0.672 12.197 -1.436 1.00 72.38 212 ARG A N 1
ATOM 1749 C CA . ARG A 1 212 ? -0.238 11.097 -0.558 1.00 72.38 212 ARG A CA 1
ATOM 1750 C C . ARG A 1 212 ? 0.557 11.630 0.647 1.00 72.38 212 ARG A C 1
ATOM 1752 O O . ARG A 1 212 ? 1.325 12.582 0.468 1.00 72.38 212 ARG A O 1
ATOM 1759 N N . PRO A 1 213 ? 0.492 10.988 1.830 1.00 80.38 213 PRO A N 1
ATOM 1760 C CA . PRO A 1 213 ? 1.272 11.366 3.013 1.00 80.38 213 PRO A CA 1
ATOM 1761 C C . PRO A 1 213 ? 2.769 11.564 2.743 1.00 80.38 213 PRO A C 1
ATOM 1763 O O . PRO A 1 213 ? 3.376 12.492 3.272 1.00 80.38 213 PRO A O 1
ATOM 1766 N N . SER A 1 214 ? 3.364 10.748 1.868 1.00 76.50 214 SER A N 1
ATOM 1767 C CA . SER A 1 214 ? 4.762 10.889 1.442 1.00 76.50 214 SER A CA 1
ATOM 1768 C C . SER A 1 214 ? 5.029 12.196 0.682 1.00 76.50 214 SER A C 1
ATOM 1770 O O . SER A 1 214 ? 6.036 12.864 0.927 1.00 76.50 214 SER A O 1
ATOM 1772 N N . LYS A 1 215 ? 4.107 12.621 -0.191 1.00 80.00 215 LYS A N 1
ATOM 1773 C CA . LYS A 1 215 ? 4.195 13.910 -0.895 1.00 80.00 215 LYS A CA 1
ATOM 1774 C C . LYS A 1 215 ? 3.955 15.076 0.061 1.00 80.00 215 LYS A C 1
ATOM 1776 O O . LYS A 1 215 ? 4.672 16.068 -0.015 1.00 80.00 215 LYS A O 1
ATOM 1781 N N . ILE A 1 216 ? 3.021 14.937 1.000 1.00 84.69 216 ILE A N 1
ATOM 1782 C CA . ILE A 1 216 ? 2.772 15.931 2.054 1.00 84.69 216 ILE A CA 1
ATOM 1783 C C . ILE A 1 216 ? 4.030 16.128 2.914 1.00 84.69 216 ILE A C 1
ATOM 1785 O O . ILE A 1 216 ? 4.454 17.260 3.147 1.00 84.69 216 ILE A O 1
ATOM 1789 N N . ALA A 1 217 ? 4.683 15.032 3.312 1.00 84.38 217 ALA A N 1
ATOM 1790 C CA . ALA A 1 217 ? 5.949 15.071 4.037 1.00 84.38 217 ALA A CA 1
ATOM 1791 C C . ALA A 1 217 ? 7.043 15.792 3.241 1.00 84.38 217 ALA A C 1
ATOM 1793 O O . ALA A 1 217 ? 7.779 16.604 3.802 1.00 84.38 217 ALA A O 1
ATOM 1794 N N . SER A 1 218 ? 7.122 15.545 1.931 1.00 82.19 218 SER A N 1
ATOM 1795 C CA . SER A 1 218 ? 8.050 16.249 1.043 1.00 82.19 218 SER A CA 1
ATOM 1796 C C . SER A 1 218 ? 7.770 17.755 0.996 1.00 82.19 218 SER A C 1
ATOM 1798 O O . SER A 1 218 ? 8.706 18.531 1.166 1.00 82.19 218 SER A O 1
ATOM 1800 N N . VAL A 1 219 ? 6.510 18.181 0.854 1.00 85.31 219 VAL A N 1
ATOM 1801 C CA . VAL A 1 219 ? 6.137 19.609 0.825 1.00 85.31 219 VAL A CA 1
ATOM 1802 C C . VAL A 1 219 ? 6.490 20.306 2.140 1.00 85.31 219 VAL A C 1
ATOM 1804 O O . VAL A 1 219 ? 7.099 21.375 2.127 1.00 85.31 219 VAL A O 1
ATOM 1807 N N . LEU A 1 220 ? 6.172 19.686 3.278 1.00 85.31 220 LEU A N 1
ATOM 1808 C CA . LEU A 1 220 ? 6.512 20.225 4.597 1.00 85.31 220 LEU A CA 1
ATOM 1809 C C . LEU A 1 220 ? 8.025 20.326 4.810 1.00 85.31 220 LEU A C 1
ATOM 1811 O O . LEU A 1 220 ? 8.509 21.305 5.374 1.00 85.31 220 LEU A O 1
ATOM 1815 N N . THR A 1 221 ? 8.773 19.337 4.323 1.00 84.25 221 THR A N 1
ATOM 1816 C CA . THR A 1 221 ? 10.241 19.346 4.356 1.00 84.25 221 THR A CA 1
ATOM 1817 C C . THR A 1 221 ? 10.797 20.514 3.545 1.00 84.25 221 THR A C 1
ATOM 1819 O O . THR A 1 221 ? 11.674 21.231 4.025 1.00 84.25 221 THR A O 1
ATOM 1822 N N . THR A 1 222 ? 10.267 20.750 2.342 1.00 84.94 222 THR A N 1
ATOM 1823 C CA . THR A 1 222 ? 10.663 21.884 1.498 1.00 84.94 222 THR A CA 1
ATOM 1824 C C . THR A 1 222 ? 10.329 23.218 2.161 1.00 84.94 222 THR A C 1
ATOM 1826 O O . THR A 1 222 ? 11.178 24.104 2.198 1.00 84.94 222 THR A O 1
ATOM 1829 N N . GLN A 1 223 ? 9.137 23.358 2.747 1.00 83.94 223 GLN A N 1
ATOM 1830 C CA . GLN A 1 223 ? 8.727 24.586 3.434 1.00 83.94 223 GLN A CA 1
ATOM 1831 C C . GLN A 1 223 ? 9.597 24.893 4.662 1.00 83.94 223 GLN A C 1
ATOM 1833 O O . GLN A 1 223 ? 9.897 26.054 4.928 1.00 83.94 223 GLN A O 1
ATOM 1838 N N . ALA A 1 224 ? 10.027 23.863 5.395 1.00 81.12 224 ALA A N 1
ATOM 1839 C CA . ALA A 1 224 ? 10.940 24.013 6.525 1.00 81.12 224 ALA A CA 1
ATOM 1840 C C . ALA A 1 224 ? 12.389 24.333 6.100 1.00 81.12 224 ALA A C 1
ATOM 1842 O O . ALA A 1 224 ? 13.240 24.574 6.954 1.00 81.12 224 ALA A O 1
ATOM 1843 N N . GLY A 1 225 ? 12.701 24.339 4.800 1.00 82.31 225 GLY A N 1
ATOM 1844 C CA . GLY A 1 225 ? 14.062 24.542 4.305 1.00 82.31 225 GLY A CA 1
ATOM 1845 C C . GLY A 1 225 ? 14.970 23.331 4.526 1.00 82.31 225 GLY A C 1
ATOM 1846 O O . GLY A 1 225 ? 16.180 23.490 4.648 1.00 82.31 225 GLY A O 1
ATOM 1847 N N . GLY A 1 226 ? 14.395 22.128 4.614 1.00 79.06 226 GLY A N 1
ATOM 1848 C CA . GLY A 1 226 ? 15.126 20.872 4.772 1.00 79.06 226 GLY A CA 1
ATOM 1849 C C . GLY A 1 226 ? 14.631 20.010 5.934 1.00 79.06 226 GLY A C 1
ATOM 1850 O O . GLY A 1 226 ? 13.987 20.477 6.874 1.00 79.06 226 GLY A O 1
ATOM 1851 N N . ILE A 1 227 ? 14.973 18.718 5.885 1.00 75.50 227 ILE A N 1
ATOM 1852 C CA . ILE A 1 227 ? 14.533 17.710 6.871 1.00 75.50 227 ILE A CA 1
ATOM 1853 C C . ILE A 1 227 ? 15.179 17.896 8.252 1.00 75.50 227 ILE A C 1
ATOM 1855 O O . ILE A 1 227 ? 14.796 17.264 9.238 1.00 75.50 227 ILE A O 1
ATOM 1859 N N . GLU A 1 228 ? 16.206 18.737 8.328 1.00 72.62 228 GLU A N 1
ATOM 1860 C CA . GLU A 1 228 ? 16.881 19.092 9.573 1.00 72.62 228 GLU A CA 1
ATOM 1861 C C . GLU A 1 228 ? 16.077 20.100 10.393 1.00 72.62 228 GLU A C 1
ATOM 1863 O O . GLU A 1 228 ? 16.064 20.017 11.618 1.00 72.62 228 GLU A O 1
ATOM 1868 N N . ASN A 1 229 ? 15.333 20.970 9.711 1.00 76.12 229 ASN A N 1
ATOM 1869 C CA . ASN A 1 229 ? 14.528 22.028 10.316 1.00 76.12 229 ASN A CA 1
ATOM 1870 C C . ASN A 1 229 ? 13.082 21.590 10.586 1.00 76.12 229 ASN A C 1
ATOM 1872 O O . ASN A 1 229 ? 12.326 22.298 11.253 1.00 76.12 229 ASN A O 1
ATOM 1876 N N . LEU A 1 230 ? 12.681 20.426 10.067 1.00 80.56 230 LEU A N 1
ATOM 1877 C CA . LEU A 1 230 ? 11.351 19.877 10.275 1.00 80.56 230 LEU A CA 1
ATOM 1878 C C . LEU A 1 230 ? 11.301 19.093 11.594 1.00 80.56 230 LEU A C 1
ATOM 1880 O O . LEU A 1 230 ? 12.024 18.121 11.803 1.00 80.56 230 LEU A O 1
ATOM 1884 N N . ASN A 1 231 ? 10.402 19.503 12.484 1.00 80.19 231 ASN A N 1
ATOM 1885 C CA . ASN A 1 231 ? 10.197 18.878 13.791 1.00 80.19 231 ASN A CA 1
ATOM 1886 C C . ASN A 1 231 ? 9.258 17.658 13.755 1.00 80.19 231 ASN A C 1
ATOM 1888 O O . ASN A 1 231 ? 8.966 17.084 14.798 1.00 80.19 231 ASN A O 1
ATOM 1892 N N . ILE A 1 232 ? 8.764 17.282 12.577 1.00 79.19 232 ILE A N 1
ATOM 1893 C CA . ILE A 1 232 ? 7.830 16.175 12.352 1.00 79.19 232 ILE A CA 1
ATOM 1894 C C . ILE A 1 232 ? 8.404 15.244 11.287 1.00 79.19 232 ILE A C 1
ATOM 1896 O O . ILE A 1 232 ? 9.032 15.695 10.334 1.00 79.19 232 ILE A O 1
ATOM 1900 N N . ILE A 1 233 ? 8.197 13.940 11.441 1.00 79.88 233 ILE A N 1
ATOM 1901 C CA . ILE A 1 233 ? 8.617 12.946 10.443 1.00 79.88 233 ILE A CA 1
ATOM 1902 C C . ILE A 1 233 ? 7.420 12.454 9.625 1.00 79.88 233 ILE A C 1
ATOM 1904 O O . ILE A 1 233 ? 6.272 12.648 10.019 1.00 79.88 233 ILE A O 1
ATOM 1908 N N . GLY A 1 234 ? 7.665 11.758 8.509 1.00 75.94 234 GLY A N 1
ATOM 1909 C CA . GLY A 1 234 ? 6.593 11.216 7.656 1.00 75.94 234 GLY A CA 1
ATOM 1910 C C . GLY A 1 234 ? 5.554 10.389 8.428 1.00 75.94 234 GLY A C 1
ATOM 1911 O O . GLY A 1 234 ? 4.353 10.567 8.236 1.00 75.94 234 GLY A O 1
ATOM 1912 N N . ARG A 1 235 ? 6.006 9.588 9.402 1.00 78.62 235 ARG A N 1
ATOM 1913 C CA . ARG A 1 235 ? 5.128 8.811 10.293 1.00 78.62 235 ARG A CA 1
ATOM 1914 C C . ARG A 1 235 ? 4.212 9.690 11.156 1.00 78.62 235 ARG A C 1
ATOM 1916 O O . ARG A 1 235 ? 3.089 9.303 11.444 1.00 78.62 235 ARG A O 1
ATOM 1923 N N . ASP A 1 236 ? 4.639 10.894 11.545 1.00 81.94 236 ASP A N 1
ATOM 1924 C CA . ASP A 1 236 ? 3.775 11.816 12.295 1.00 81.94 236 ASP A CA 1
ATOM 1925 C C . ASP A 1 236 ? 2.591 12.298 11.461 1.00 81.94 236 ASP A C 1
ATOM 1927 O O . ASP A 1 236 ? 1.506 12.490 12.012 1.00 81.94 236 ASP A O 1
ATOM 1931 N N . ILE A 1 237 ? 2.815 12.524 10.165 1.00 82.50 237 ILE A N 1
ATOM 1932 C CA . ILE A 1 237 ? 1.787 12.954 9.213 1.00 82.50 237 ILE A CA 1
ATOM 1933 C C . ILE A 1 237 ? 0.805 11.808 8.985 1.00 82.50 237 ILE A C 1
ATOM 1935 O O . ILE A 1 237 ? -0.396 12.018 9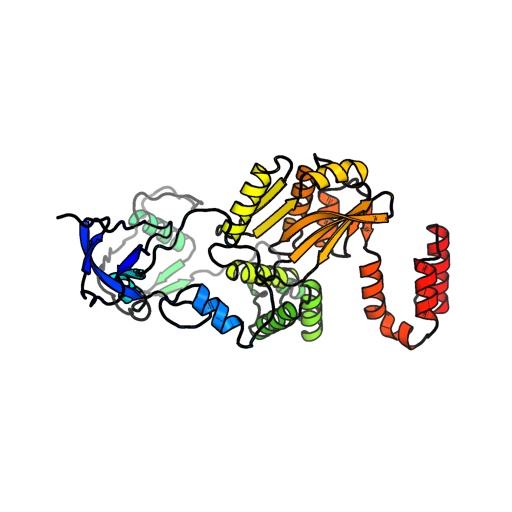.122 1.00 82.50 237 ILE A O 1
ATOM 1939 N N . GLN A 1 238 ? 1.311 10.595 8.737 1.00 78.19 238 GLN A N 1
ATOM 1940 C CA . GLN A 1 238 ? 0.484 9.391 8.606 1.00 78.19 238 GLN A CA 1
ATOM 1941 C C . GLN A 1 238 ? -0.404 9.180 9.837 1.00 78.19 238 GLN A C 1
ATOM 1943 O O . GLN A 1 238 ? -1.618 9.088 9.689 1.00 78.19 238 GLN A O 1
ATOM 1948 N N . ASN A 1 239 ? 0.172 9.209 11.044 1.00 80.44 239 ASN A N 1
ATOM 1949 C CA . ASN A 1 239 ? -0.586 9.023 12.283 1.00 80.44 239 ASN A CA 1
ATOM 1950 C C . ASN A 1 239 ? -1.662 10.102 12.469 1.00 80.44 239 ASN A C 1
ATOM 1952 O O . ASN A 1 239 ? -2.780 9.793 12.858 1.00 80.44 239 ASN A O 1
ATOM 1956 N N . TYR A 1 240 ? -1.342 11.369 12.182 1.00 82.81 240 TYR A N 1
ATOM 1957 C CA . TYR A 1 240 ? -2.312 12.464 12.294 1.00 82.81 240 TYR A CA 1
ATOM 1958 C C . TYR A 1 240 ? -3.496 12.288 11.342 1.00 82.81 240 TYR A C 1
ATOM 1960 O O . TYR A 1 240 ? -4.641 12.447 11.758 1.00 82.81 240 TYR A O 1
ATOM 1968 N N . LEU A 1 241 ? -3.217 11.937 10.084 1.00 79.31 241 LEU A N 1
ATOM 1969 C CA . LEU A 1 241 ? -4.260 11.674 9.102 1.00 79.31 241 LEU A CA 1
ATOM 1970 C C . LEU A 1 241 ? -5.083 10.443 9.499 1.00 79.31 241 LEU A C 1
ATOM 1972 O O . LEU A 1 241 ? -6.301 10.522 9.457 1.00 79.31 241 LEU A O 1
ATOM 1976 N N . SER A 1 242 ? -4.449 9.362 9.960 1.00 74.44 242 SER A N 1
ATOM 1977 C CA . SER A 1 242 ? -5.123 8.143 10.436 1.00 74.44 242 SER A CA 1
ATOM 1978 C C . SER A 1 242 ? -6.126 8.435 11.555 1.00 74.44 242 SER A C 1
ATOM 1980 O O . SER A 1 242 ? -7.317 8.174 11.398 1.00 74.44 242 SER A O 1
ATOM 1982 N N . THR A 1 243 ? -5.683 9.100 12.631 1.00 75.31 243 THR A N 1
ATOM 1983 C CA . THR A 1 243 ? -6.558 9.484 13.751 1.00 75.31 243 THR A CA 1
ATOM 1984 C C . THR A 1 243 ? -7.709 10.375 13.291 1.00 75.31 243 THR A C 1
ATOM 1986 O O . THR A 1 243 ? -8.849 10.200 13.711 1.00 75.31 243 THR A O 1
ATOM 1989 N N . LYS A 1 244 ? -7.443 11.326 12.389 1.00 75.56 244 LYS A N 1
ATOM 1990 C CA . LYS A 1 244 ? -8.494 12.197 11.857 1.00 75.56 244 LYS A CA 1
ATOM 1991 C C . LYS A 1 244 ? -9.547 11.407 11.073 1.00 75.56 244 LYS A C 1
ATOM 1993 O O . LYS A 1 244 ? -10.728 11.682 11.224 1.00 75.56 244 LYS A O 1
ATOM 1998 N N . ARG A 1 245 ? -9.132 10.426 10.268 1.00 71.12 245 ARG A N 1
ATOM 1999 C CA . ARG A 1 245 ? -10.036 9.559 9.493 1.00 71.12 245 ARG A CA 1
ATOM 2000 C C . ARG A 1 245 ? -10.892 8.681 10.392 1.00 71.12 245 ARG A C 1
ATOM 2002 O O . ARG A 1 245 ? -12.092 8.590 10.163 1.00 71.12 245 ARG A O 1
ATOM 2009 N N . GLN A 1 246 ? -10.286 8.098 11.426 1.00 65.31 246 GLN A N 1
ATOM 2010 C CA . GLN A 1 246 ? -10.999 7.321 12.443 1.00 65.31 246 GLN A CA 1
ATOM 2011 C C . GLN A 1 246 ? -12.101 8.157 13.099 1.00 65.31 246 GLN A C 1
ATOM 2013 O O . GLN A 1 246 ? -13.244 7.717 13.161 1.00 65.31 246 GLN A O 1
ATOM 2018 N N . ASN A 1 247 ? -11.793 9.405 13.459 1.00 65.81 247 ASN A N 1
ATOM 2019 C CA . ASN A 1 247 ? -12.765 10.329 14.048 1.00 65.81 247 ASN A CA 1
ATOM 2020 C C . ASN A 1 247 ? -13.878 10.771 13.078 1.00 65.81 247 ASN A C 1
ATOM 2022 O O . ASN A 1 247 ? -14.907 11.269 13.529 1.00 65.81 247 ASN A O 1
ATOM 2026 N N . CYS A 1 248 ? -13.677 10.641 11.762 1.00 63.03 248 CYS A N 1
ATOM 2027 C CA . CYS A 1 248 ? -14.661 11.017 10.744 1.00 63.03 248 CYS A CA 1
ATOM 2028 C C . CYS A 1 248 ? -15.623 9.882 10.365 1.00 63.03 248 CYS A C 1
ATOM 2030 O O . CYS A 1 248 ? -16.616 10.160 9.699 1.00 63.03 248 CYS A O 1
ATOM 2032 N N . LEU A 1 249 ? -15.345 8.624 10.728 1.00 63.66 249 LEU A N 1
ATOM 2033 C CA . LEU A 1 249 ? -16.255 7.508 10.454 1.00 63.66 249 LEU A CA 1
ATOM 2034 C C . LEU A 1 249 ? -17.557 7.704 11.244 1.00 63.66 249 LEU A C 1
ATOM 2036 O O . LEU A 1 249 ? -17.549 7.671 12.475 1.00 63.66 249 LEU A O 1
ATOM 2040 N N . GLU A 1 250 ? -18.681 7.915 10.548 1.00 60.06 250 GLU A N 1
ATOM 2041 C CA . GLU A 1 250 ? -19.966 8.104 11.221 1.00 60.06 250 GLU A CA 1
ATOM 2042 C C . GLU A 1 250 ? -20.373 6.828 11.971 1.00 60.06 250 GLU A C 1
ATOM 2044 O O . GLU A 1 250 ? -20.108 5.690 11.552 1.00 60.06 250 GLU A O 1
ATOM 2049 N N . LYS A 1 251 ? -21.049 7.015 13.111 1.00 61.12 251 LYS A N 1
ATOM 2050 C CA . LYS A 1 251 ? -21.558 5.921 13.944 1.00 61.12 251 LYS A CA 1
ATOM 2051 C C . LYS A 1 251 ? -22.567 5.083 13.147 1.00 61.12 251 LYS A C 1
ATOM 2053 O O . LYS A 1 251 ? -23.752 5.393 13.113 1.00 61.12 251 LYS A O 1
ATOM 2058 N N . GLY A 1 252 ? -22.102 3.988 12.544 1.00 67.88 252 GLY A N 1
ATOM 2059 C CA . GLY A 1 252 ? -22.955 2.991 11.889 1.00 67.88 252 GLY A CA 1
ATOM 2060 C C . GLY A 1 252 ? -22.462 2.482 10.535 1.00 67.88 252 GLY A C 1
ATOM 2061 O O . GLY A 1 252 ? -22.831 1.367 10.164 1.00 67.88 252 GLY A O 1
ATOM 2062 N N . ASP A 1 253 ? -21.592 3.206 9.826 1.00 75.25 253 ASP A N 1
ATOM 2063 C CA . ASP A 1 253 ? -21.183 2.818 8.464 1.00 75.25 253 ASP A CA 1
ATOM 2064 C C . ASP A 1 253 ? -20.349 1.541 8.433 1.00 75.25 253 ASP A C 1
ATOM 2066 O O . ASP A 1 253 ? -20.599 0.637 7.630 1.00 75.25 253 ASP A O 1
ATOM 2070 N N . ALA A 1 254 ? -19.419 1.400 9.380 1.00 77.88 254 ALA A N 1
ATOM 2071 C CA . ALA A 1 254 ? -18.682 0.157 9.581 1.00 77.88 254 ALA A CA 1
ATOM 2072 C C . ALA A 1 254 ? -19.630 -1.023 9.879 1.00 77.88 254 ALA A C 1
ATOM 2074 O O . ALA A 1 254 ? -19.432 -2.134 9.381 1.00 77.88 254 ALA A O 1
ATOM 2075 N N . GLN A 1 255 ? -20.713 -0.774 10.627 1.00 76.75 255 GLN A N 1
ATOM 2076 C CA . GLN A 1 255 ? -21.730 -1.778 10.941 1.00 76.75 255 GLN A CA 1
ATOM 2077 C C . GLN A 1 255 ? -22.535 -2.182 9.697 1.00 76.75 255 GLN A C 1
ATOM 2079 O O . GLN A 1 255 ? -22.841 -3.363 9.514 1.00 76.75 255 GLN A O 1
ATOM 2084 N N . LEU A 1 256 ? -22.888 -1.219 8.839 1.00 83.69 256 LEU A N 1
ATOM 2085 C CA . LEU A 1 256 ? -23.580 -1.465 7.572 1.00 83.69 256 LEU A CA 1
ATOM 2086 C C . LEU A 1 256 ? -22.696 -2.255 6.602 1.00 83.69 256 LEU A C 1
ATOM 2088 O O . LEU A 1 256 ? -23.163 -3.232 6.011 1.00 83.69 256 LEU A O 1
ATOM 2092 N N . MET A 1 257 ? -21.416 -1.893 6.496 1.00 86.44 257 MET A N 1
ATOM 2093 C CA . MET A 1 257 ? -20.428 -2.622 5.699 1.00 86.44 257 MET A CA 1
ATOM 2094 C C . MET A 1 257 ? -20.278 -4.070 6.182 1.00 86.44 257 MET A C 1
ATOM 2096 O O . MET A 1 257 ? -20.342 -4.999 5.376 1.00 86.44 257 MET A O 1
ATOM 2100 N N . LEU A 1 258 ? -20.155 -4.283 7.496 1.00 87.06 258 LEU A N 1
ATOM 2101 C CA . LEU A 1 258 ? -20.081 -5.623 8.077 1.00 87.06 258 LEU A CA 1
ATOM 2102 C C . LEU A 1 258 ? -21.339 -6.446 7.763 1.00 87.06 258 LEU A C 1
ATOM 2104 O O . LEU A 1 258 ? -21.223 -7.583 7.309 1.00 87.06 258 LEU A O 1
ATOM 2108 N N . LYS A 1 259 ? -22.538 -5.874 7.943 1.00 87.19 259 LYS A N 1
ATOM 2109 C CA . LYS A 1 259 ? -23.803 -6.550 7.598 1.00 87.19 259 LYS A CA 1
ATOM 2110 C C . LYS A 1 259 ? -23.852 -6.934 6.120 1.00 87.19 259 LYS A C 1
ATOM 2112 O O . LYS A 1 259 ? -24.288 -8.033 5.780 1.00 87.19 259 LYS A O 1
ATOM 2117 N N . TYR A 1 260 ? -23.381 -6.052 5.241 1.00 91.75 260 TYR A N 1
ATOM 2118 C CA . TYR A 1 260 ? -23.291 -6.331 3.813 1.00 91.75 260 TYR A CA 1
ATOM 2119 C C . TYR A 1 260 ? -22.333 -7.492 3.515 1.00 91.75 260 TYR A C 1
ATOM 2121 O O . TYR A 1 260 ? -22.693 -8.399 2.764 1.00 91.75 260 TYR A O 1
ATOM 2129 N N . PHE A 1 261 ? -21.149 -7.523 4.130 1.00 94.06 261 PHE A N 1
ATOM 2130 C CA . PHE A 1 261 ? -20.193 -8.620 3.957 1.00 94.06 261 PHE A CA 1
ATOM 2131 C C . PHE A 1 261 ? -20.705 -9.952 4.513 1.00 94.06 261 PHE A C 1
ATOM 2133 O O . PHE A 1 261 ? -20.581 -10.972 3.837 1.00 94.06 261 PHE A O 1
ATOM 2140 N N . GLN A 1 262 ? -21.363 -9.950 5.673 1.00 91.88 262 GLN A N 1
ATOM 2141 C CA . GLN A 1 262 ? -22.018 -11.139 6.229 1.00 91.88 262 GLN A CA 1
ATOM 2142 C C . GLN A 1 262 ? -23.102 -11.675 5.289 1.00 91.88 262 GLN A C 1
ATOM 2144 O O . GLN A 1 262 ? -23.183 -12.882 5.041 1.00 91.88 262 GLN A O 1
ATOM 2149 N N . LYS A 1 263 ? -23.910 -10.779 4.708 1.00 94.38 263 LYS A N 1
ATOM 2150 C CA . LYS A 1 263 ? -24.916 -11.156 3.713 1.00 94.38 263 LYS A CA 1
ATOM 2151 C C . LYS A 1 263 ? -24.266 -11.734 2.453 1.00 94.38 263 LYS A C 1
ATOM 2153 O O . LYS A 1 263 ? -24.657 -12.812 2.016 1.00 94.38 263 LYS A O 1
ATOM 2158 N N . ARG A 1 264 ? -23.222 -11.090 1.919 1.00 94.19 264 ARG A N 1
ATOM 2159 C CA . ARG A 1 264 ? -22.457 -11.587 0.761 1.00 94.19 264 ARG A CA 1
ATOM 2160 C C . ARG A 1 264 ? -21.833 -12.957 1.006 1.00 94.19 264 ARG A C 1
ATOM 2162 O O . ARG A 1 264 ? -21.874 -13.797 0.113 1.00 94.19 264 ARG A O 1
ATOM 2169 N N . GLN A 1 265 ? -21.300 -13.193 2.201 1.00 94.38 265 GLN A N 1
ATOM 2170 C CA . GLN A 1 265 ? -20.751 -14.490 2.586 1.00 94.38 265 GLN A CA 1
ATOM 2171 C C . GLN A 1 265 ? -21.833 -15.563 2.726 1.00 94.38 265 GLN A C 1
ATOM 2173 O O . GLN A 1 265 ? -21.617 -16.700 2.316 1.00 94.38 265 GLN A O 1
ATOM 2178 N N . SER A 1 266 ? -23.011 -15.198 3.234 1.00 93.81 266 SER A N 1
ATOM 2179 C CA . SER A 1 266 ? -24.162 -16.107 3.305 1.00 93.81 266 SER A CA 1
ATOM 2180 C C . SER A 1 266 ? -24.654 -16.509 1.910 1.00 93.81 266 SER A C 1
ATOM 2182 O O . SER A 1 266 ? -24.955 -17.675 1.671 1.00 93.81 266 SER A O 1
ATOM 2184 N N . ASP A 1 267 ? -24.694 -15.555 0.975 1.00 94.88 267 ASP A N 1
ATOM 2185 C CA . ASP A 1 267 ? -25.135 -15.790 -0.406 1.00 94.88 267 ASP A CA 1
ATOM 2186 C C . ASP A 1 267 ? -24.068 -16.522 -1.244 1.00 94.88 267 ASP A C 1
ATOM 2188 O O . ASP A 1 267 ? -24.384 -17.251 -2.184 1.00 94.88 267 ASP A O 1
ATOM 2192 N N . SER A 1 268 ? -22.789 -16.336 -0.913 1.00 94.31 268 SER A N 1
ATOM 2193 C CA . SER A 1 268 ? -21.649 -16.951 -1.586 1.00 94.31 268 SER A CA 1
ATOM 2194 C C . SER A 1 268 ? -20.608 -17.383 -0.547 1.00 94.31 268 SER A C 1
ATOM 2196 O O . SER A 1 268 ? -19.725 -16.586 -0.223 1.00 94.31 268 SER A O 1
ATOM 2198 N N . PRO A 1 269 ? -20.611 -18.655 -0.096 1.00 91.38 269 PRO A N 1
ATOM 2199 C CA . PRO A 1 269 ? -19.704 -19.149 0.950 1.00 91.38 269 PRO A CA 1
ATOM 2200 C C . PRO A 1 269 ? -18.207 -18.976 0.652 1.00 91.38 269 PRO A C 1
ATOM 2202 O O . PRO A 1 269 ? -17.379 -18.976 1.556 1.00 91.38 269 PRO A O 1
ATOM 2205 N N . GLY A 1 270 ? -17.836 -18.830 -0.625 1.00 91.06 270 GLY A N 1
ATOM 2206 C CA . GLY A 1 270 ? -16.457 -18.547 -1.022 1.00 91.06 270 GLY A CA 1
ATOM 2207 C C . GLY A 1 270 ? -16.047 -17.076 -0.890 1.00 91.06 270 GLY A C 1
ATOM 2208 O O . GL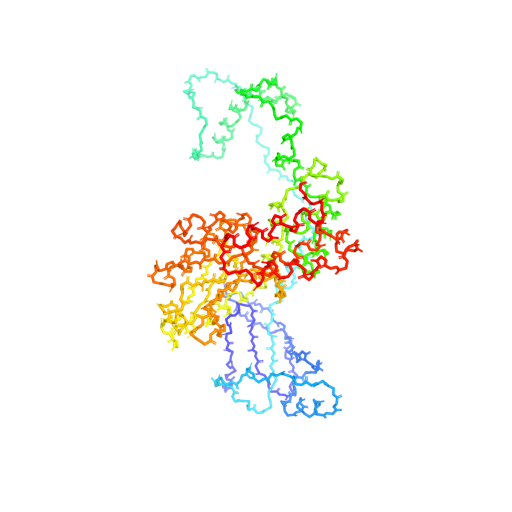Y A 1 270 ? -14.864 -16.784 -1.041 1.00 91.06 270 GLY A O 1
ATOM 2209 N N . PHE A 1 271 ? -16.980 -16.152 -0.638 1.00 95.50 271 PHE A N 1
ATOM 2210 C CA . PHE A 1 271 ? -16.664 -14.753 -0.353 1.00 95.50 271 PHE A CA 1
ATOM 2211 C C . PHE A 1 271 ? -15.881 -14.680 0.959 1.00 95.50 271 PHE A C 1
ATOM 2213 O O . PHE A 1 271 ? -16.254 -15.296 1.961 1.00 95.50 271 PHE A O 1
ATOM 2220 N N . PHE A 1 272 ? -14.776 -13.948 0.938 1.00 96.50 272 PHE A N 1
ATOM 2221 C CA . PHE A 1 272 ? -13.910 -13.775 2.093 1.00 96.50 272 PHE A CA 1
ATOM 2222 C C . PHE A 1 272 ? -13.793 -12.294 2.404 1.00 96.50 272 PHE A C 1
ATOM 2224 O O . PHE A 1 272 ? -13.630 -11.476 1.500 1.00 96.50 272 PHE A O 1
ATOM 2231 N N . TYR A 1 273 ? -13.852 -11.964 3.684 1.00 96.38 273 TYR A N 1
ATOM 2232 C CA . TYR A 1 273 ? -13.579 -10.629 4.172 1.00 96.38 273 TYR A CA 1
ATOM 2233 C C . TYR A 1 273 ? -12.873 -10.714 5.520 1.00 96.38 273 TYR A C 1
ATOM 2235 O O . TYR A 1 273 ? -13.027 -11.695 6.247 1.00 96.38 273 TYR A O 1
ATOM 2243 N N . ALA A 1 274 ? -12.125 -9.672 5.852 1.00 95.62 274 ALA A N 1
ATOM 2244 C CA . ALA A 1 274 ? -11.524 -9.488 7.161 1.00 95.62 274 ALA A CA 1
ATOM 2245 C C . ALA A 1 274 ? -11.678 -8.030 7.579 1.00 95.62 274 ALA A C 1
ATOM 2247 O O . ALA A 1 274 ? -11.600 -7.123 6.748 1.00 95.62 274 ALA A O 1
ATOM 2248 N N . ILE A 1 275 ? -11.911 -7.819 8.868 1.00 91.19 275 ILE A N 1
ATOM 2249 C CA . ILE A 1 275 ? -12.047 -6.499 9.472 1.00 91.19 275 ILE A CA 1
ATOM 2250 C C . ILE A 1 275 ? -11.133 -6.453 10.689 1.00 91.19 275 ILE A C 1
ATOM 2252 O O . ILE A 1 275 ? -11.168 -7.351 11.527 1.00 91.19 275 ILE A O 1
ATOM 2256 N N . GLN A 1 276 ? -10.339 -5.395 10.778 1.00 89.00 276 GLN A N 1
ATOM 2257 C CA . GLN A 1 276 ? -9.544 -5.048 11.941 1.00 89.00 276 GLN A CA 1
ATOM 2258 C C . GLN A 1 276 ? -10.133 -3.789 12.569 1.00 89.00 276 GLN A C 1
ATOM 2260 O O . GLN A 1 276 ? -10.353 -2.793 11.878 1.00 89.00 276 GLN A O 1
ATOM 2265 N N . MET A 1 277 ? -10.382 -3.848 13.873 1.00 83.56 277 MET A N 1
ATOM 2266 C CA . MET A 1 277 ? -10.771 -2.689 14.673 1.00 83.56 277 MET A CA 1
ATOM 2267 C C . MET A 1 277 ? -9.559 -2.161 15.438 1.00 83.56 277 MET A C 1
ATOM 2269 O O . MET A 1 277 ? -8.619 -2.915 15.708 1.00 83.56 277 MET A O 1
ATOM 2273 N N . ASP A 1 278 ? -9.579 -0.877 15.774 1.00 77.38 278 ASP A N 1
ATOM 2274 C CA . ASP A 1 278 ? -8.604 -0.286 16.685 1.00 77.38 278 ASP A CA 1
ATOM 2275 C C . ASP A 1 278 ? -8.980 -0.509 18.163 1.00 77.38 278 ASP A C 1
ATOM 2277 O O . ASP A 1 278 ? -9.942 -1.204 18.497 1.00 77.38 278 ASP A O 1
ATOM 2281 N N . VAL A 1 279 ? -8.178 0.065 19.063 1.00 72.06 279 VAL A N 1
ATOM 2282 C CA . VAL A 1 279 ? -8.358 -0.047 20.519 1.00 72.06 279 VAL A CA 1
ATOM 2283 C C . VAL A 1 279 ? -9.613 0.661 21.040 1.00 72.06 279 VAL A C 1
ATOM 2285 O O . VAL A 1 279 ? -10.057 0.360 22.144 1.00 72.06 279 VAL A O 1
ATOM 2288 N N . GLU A 1 280 ? -10.186 1.573 20.257 1.00 67.31 280 GLU A N 1
ATOM 2289 C CA . GLU A 1 280 ? -11.402 2.327 20.578 1.00 67.31 280 GLU A CA 1
ATOM 2290 C C . GLU A 1 280 ? -12.650 1.680 19.949 1.00 67.31 280 GLU A C 1
ATOM 2292 O O . GLU A 1 280 ? -13.773 2.123 20.183 1.00 67.31 280 GLU A O 1
ATOM 2297 N N . GLY A 1 281 ? -12.469 0.590 19.194 1.00 67.81 281 GLY A N 1
ATOM 2298 C CA . GLY A 1 281 ? -13.543 -0.142 18.529 1.00 67.81 281 GLY A CA 1
ATOM 2299 C C . GLY A 1 281 ? -13.959 0.450 17.181 1.00 67.81 281 GLY A C 1
ATOM 2300 O O . GLY A 1 281 ? -14.970 0.018 16.623 1.00 67.81 281 GLY A O 1
ATOM 2301 N N . HIS A 1 282 ? -13.202 1.402 16.630 1.00 73.31 282 HIS A N 1
ATOM 2302 C CA . HIS A 1 282 ? -13.453 1.940 15.296 1.00 73.31 282 HIS A CA 1
ATOM 2303 C C . HIS A 1 282 ? -12.856 1.038 14.213 1.00 73.31 282 HIS A C 1
ATOM 2305 O O . HIS A 1 282 ? -11.914 0.274 14.440 1.00 73.31 282 HIS A O 1
ATOM 2311 N N . LEU A 1 283 ? -13.412 1.119 13.000 1.00 80.38 283 LEU A N 1
ATOM 2312 C CA . LEU A 1 283 ? -12.887 0.394 11.848 1.00 80.38 283 LEU A CA 1
ATOM 2313 C C . LEU A 1 283 ? -11.492 0.924 11.497 1.00 80.38 283 LEU A C 1
ATOM 2315 O O . LEU A 1 283 ? -11.356 2.064 11.061 1.00 80.38 283 LEU A O 1
ATOM 2319 N N . ALA A 1 284 ? -10.473 0.078 11.641 1.00 83.94 284 ALA A N 1
ATOM 2320 C CA . ALA A 1 284 ? -9.119 0.397 11.213 1.00 83.94 284 ALA A CA 1
ATOM 2321 C C . ALA A 1 284 ? -8.918 -0.034 9.758 1.00 83.94 284 ALA A C 1
ATOM 2323 O O . ALA A 1 284 ? -8.762 0.799 8.873 1.00 83.94 284 ALA A O 1
ATOM 2324 N N . ASN A 1 285 ? -8.999 -1.338 9.495 1.00 90.56 285 ASN A N 1
ATOM 2325 C CA . ASN A 1 285 ? -8.732 -1.897 8.175 1.00 90.56 285 ASN A CA 1
ATOM 2326 C C . ASN A 1 285 ? -9.839 -2.872 7.771 1.00 90.56 285 ASN A C 1
ATOM 2328 O O . ASN A 1 285 ? -10.363 -3.616 8.601 1.00 90.56 285 ASN A O 1
ATOM 2332 N N . CYS A 1 286 ? -10.183 -2.916 6.488 1.00 92.94 286 CYS A N 1
ATOM 2333 C CA . CYS A 1 286 ? -11.043 -3.960 5.944 1.00 92.94 286 CYS A CA 1
ATOM 2334 C C . CYS A 1 286 ? -10.516 -4.480 4.614 1.00 92.94 286 CYS A C 1
ATOM 2336 O O . CYS A 1 286 ? -9.977 -3.738 3.800 1.00 92.94 286 CYS A O 1
ATOM 2338 N N . PHE A 1 287 ? -10.688 -5.772 4.386 1.00 95.94 287 PHE A N 1
ATOM 2339 C CA . PHE A 1 287 ? -10.323 -6.456 3.155 1.00 95.94 287 PHE A CA 1
ATOM 2340 C C . PHE A 1 287 ? -11.495 -7.320 2.706 1.00 95.94 287 PHE A C 1
ATOM 2342 O O . PHE A 1 287 ? -12.168 -7.920 3.546 1.00 95.94 287 PHE A O 1
ATOM 2349 N N . TRP A 1 288 ? -11.733 -7.413 1.399 1.00 96.75 288 TRP A N 1
ATOM 2350 C CA . TRP A 1 288 ? -12.746 -8.308 0.850 1.00 96.75 288 TRP A CA 1
ATOM 2351 C C . TRP A 1 288 ? -12.389 -8.835 -0.540 1.00 96.75 288 TRP A C 1
ATOM 2353 O O . TRP A 1 288 ? -11.707 -8.190 -1.341 1.00 96.75 288 TRP A O 1
ATOM 2363 N N . VAL A 1 289 ? -12.907 -10.025 -0.836 1.00 96.88 289 VAL A N 1
ATOM 2364 C CA . VAL A 1 289 ? -12.752 -10.694 -2.124 1.00 96.88 289 VAL A CA 1
ATOM 2365 C C . VAL A 1 289 ? -13.918 -11.645 -2.418 1.00 96.88 289 VAL A C 1
ATOM 2367 O O . VAL A 1 289 ? -14.328 -12.456 -1.585 1.00 96.88 289 VAL A O 1
ATOM 2370 N N . ASP A 1 290 ? -14.416 -11.596 -3.656 1.00 95.44 290 ASP A N 1
ATOM 2371 C CA . ASP A 1 290 ? -15.419 -12.539 -4.152 1.00 95.44 290 ASP A CA 1
ATOM 2372 C C . ASP A 1 290 ? -14.852 -13.943 -4.397 1.00 95.44 290 ASP A C 1
ATOM 2374 O O . ASP A 1 290 ? -13.740 -14.123 -4.898 1.00 95.44 290 ASP A O 1
ATOM 2378 N N . ALA A 1 291 ? -15.693 -14.958 -4.176 1.00 94.56 291 ALA A N 1
ATOM 2379 C CA . ALA A 1 291 ? -15.362 -16.371 -4.387 1.00 94.56 291 ALA A CA 1
ATOM 2380 C C . ALA A 1 291 ? -14.719 -16.654 -5.755 1.00 94.56 291 ALA A C 1
ATOM 2382 O O . ALA A 1 291 ? -13.739 -17.392 -5.857 1.00 94.56 291 ALA A O 1
ATOM 2383 N N . ARG A 1 292 ? -15.263 -16.040 -6.814 1.00 94.25 292 ARG A N 1
ATOM 2384 C CA . ARG A 1 292 ? -14.799 -16.232 -8.196 1.00 94.25 292 ARG A CA 1
ATOM 2385 C C . ARG A 1 292 ? -13.353 -15.789 -8.379 1.00 94.25 292 ARG A C 1
ATOM 2387 O O . ARG A 1 292 ? -12.607 -16.458 -9.087 1.00 94.25 292 ARG A O 1
ATOM 2394 N N . TYR A 1 293 ? -12.949 -14.706 -7.723 1.00 94.56 293 TYR A N 1
ATOM 2395 C CA . TYR A 1 293 ? -11.603 -14.166 -7.860 1.00 94.56 293 TYR A CA 1
ATOM 2396 C C . TYR A 1 293 ? -10.573 -14.930 -7.034 1.00 94.56 293 TYR A C 1
ATOM 2398 O O . TYR A 1 293 ? -9.454 -15.111 -7.504 1.00 94.56 293 TYR A O 1
ATOM 2406 N N . ARG A 1 294 ? -10.967 -15.508 -5.893 1.00 94.62 294 ARG A N 1
ATOM 2407 C CA . ARG A 1 294 ? -10.118 -16.471 -5.163 1.00 94.62 294 ARG A CA 1
ATOM 2408 C C . ARG A 1 294 ? -9.817 -17.711 -6.001 1.00 94.62 294 ARG A C 1
ATOM 2410 O O . ARG A 1 294 ? -8.721 -18.258 -5.943 1.00 94.62 294 ARG A O 1
ATOM 2417 N N . ILE A 1 295 ? -10.795 -18.173 -6.783 1.00 93.38 295 ILE A N 1
ATOM 2418 C CA . ILE A 1 295 ? -10.606 -19.299 -7.709 1.00 93.38 295 ILE A CA 1
ATOM 2419 C C . ILE A 1 295 ? -9.743 -18.863 -8.896 1.00 93.38 295 ILE A C 1
ATOM 2421 O O . ILE A 1 295 ? -8.804 -19.571 -9.248 1.00 93.38 295 ILE A O 1
ATOM 2425 N N . ALA A 1 296 ? -10.023 -17.694 -9.481 1.00 93.38 296 ALA A N 1
ATOM 2426 C CA . ALA A 1 296 ? -9.241 -17.140 -10.585 1.00 93.38 296 ALA A CA 1
ATOM 2427 C C . ALA A 1 296 ? -7.761 -16.965 -10.209 1.00 93.38 296 ALA A C 1
ATOM 2429 O O . ALA A 1 296 ? -6.888 -17.255 -11.024 1.00 93.38 296 ALA A O 1
ATOM 2430 N N . TYR A 1 297 ? -7.476 -16.577 -8.965 1.00 95.50 297 TYR A N 1
ATOM 2431 C CA . TYR A 1 297 ? -6.120 -16.425 -8.448 1.00 95.50 297 TYR A CA 1
ATOM 2432 C C . TYR A 1 297 ? -5.276 -17.699 -8.576 1.00 95.50 297 TYR A C 1
ATOM 2434 O O . TYR A 1 297 ? -4.088 -17.619 -8.859 1.00 95.50 297 TYR A O 1
ATOM 2442 N N . LYS A 1 298 ? -5.878 -18.891 -8.478 1.00 92.44 298 LYS A N 1
ATOM 2443 C CA . LYS A 1 298 ? -5.137 -20.153 -8.654 1.00 92.44 298 LYS A CA 1
ATOM 2444 C C . LYS A 1 298 ? -4.521 -20.308 -10.045 1.00 92.44 298 LYS A C 1
ATOM 2446 O O . LYS A 1 298 ? -3.526 -21.007 -10.179 1.00 92.44 298 LYS A O 1
ATOM 2451 N N . ASN A 1 299 ? -5.124 -19.686 -11.058 1.00 92.12 299 ASN A N 1
ATOM 2452 C CA . ASN A 1 299 ? -4.682 -19.785 -12.449 1.00 92.12 299 ASN A CA 1
ATOM 2453 C C . ASN A 1 299 ? -3.972 -18.517 -12.940 1.00 92.12 299 ASN A C 1
ATOM 2455 O O . ASN A 1 299 ? -3.231 -18.583 -13.912 1.00 92.12 299 ASN A O 1
ATOM 2459 N N . PHE A 1 300 ? -4.246 -17.367 -12.319 1.00 94.00 300 PHE A N 1
ATOM 2460 C CA . PHE A 1 300 ? -3.808 -16.051 -12.799 1.00 94.00 300 PHE A CA 1
ATOM 2461 C C . PHE A 1 300 ? -3.045 -15.240 -11.737 1.00 94.00 300 PHE A C 1
ATOM 2463 O O . PHE A 1 300 ? -2.736 -14.073 -11.953 1.00 94.00 300 PHE A O 1
ATOM 2470 N N . GLY A 1 301 ? -2.770 -15.829 -10.571 1.00 92.81 301 GLY A N 1
ATOM 2471 C CA . GLY A 1 301 ? -2.134 -15.175 -9.424 1.00 92.81 301 GLY A CA 1
ATOM 2472 C C . GLY A 1 301 ? -0.609 -15.098 -9.481 1.00 92.81 301 GLY A C 1
ATOM 2473 O O . GLY A 1 301 ? 0.001 -14.661 -8.505 1.00 92.81 301 GLY A O 1
ATOM 2474 N N . ASP A 1 302 ? 0.010 -15.517 -10.589 1.00 92.62 302 ASP A N 1
ATOM 2475 C CA . ASP A 1 302 ? 1.466 -15.501 -10.759 1.00 92.62 302 ASP A CA 1
ATOM 2476 C C . ASP A 1 302 ? 2.035 -14.085 -10.664 1.00 92.62 302 ASP A C 1
ATOM 2478 O O . ASP A 1 302 ? 3.051 -13.875 -10.004 1.00 92.62 302 ASP A O 1
ATOM 2482 N N . VAL A 1 303 ? 1.368 -13.114 -11.292 1.00 93.56 303 VAL A N 1
ATOM 2483 C CA . VAL A 1 303 ? 1.760 -11.703 -11.282 1.00 93.56 303 VAL A CA 1
ATOM 2484 C C . VAL A 1 303 ? 0.621 -10.878 -10.703 1.00 93.56 303 VAL A C 1
ATOM 2486 O O . VAL A 1 303 ? -0.480 -10.850 -11.254 1.00 93.56 303 VAL A O 1
ATOM 2489 N N . VAL A 1 304 ? 0.895 -10.188 -9.597 1.00 95.69 304 VAL A N 1
ATOM 2490 C CA . VAL A 1 304 ? -0.080 -9.339 -8.910 1.00 95.69 304 VAL A CA 1
ATOM 2491 C C . VAL A 1 304 ? 0.448 -7.921 -8.812 1.00 95.69 304 VAL A C 1
ATOM 2493 O O . VAL A 1 304 ? 1.511 -7.678 -8.251 1.00 95.69 304 VAL A O 1
ATOM 2496 N N . LEU A 1 305 ? -0.326 -6.978 -9.325 1.00 94.38 305 LEU A N 1
ATOM 2497 C CA . LEU A 1 305 ? -0.178 -5.560 -9.066 1.00 94.38 305 LEU A CA 1
ATOM 2498 C C . LEU A 1 305 ? -0.898 -5.213 -7.760 1.00 94.38 305 LEU A C 1
ATOM 2500 O O . LEU A 1 305 ? -2.096 -5.464 -7.616 1.00 94.38 305 LEU A O 1
ATOM 2504 N N . PHE A 1 306 ? -0.155 -4.628 -6.831 1.00 91.38 306 PHE A N 1
ATOM 2505 C CA . PHE A 1 306 ? -0.643 -4.028 -5.599 1.00 91.38 306 PHE A CA 1
ATOM 2506 C C . PHE A 1 306 ? -0.522 -2.516 -5.747 1.00 91.38 306 PHE A C 1
ATOM 2508 O O . PHE A 1 306 ? 0.587 -1.978 -5.758 1.00 91.38 306 PHE A O 1
ATOM 2515 N N . ASP A 1 307 ? -1.659 -1.845 -5.895 1.00 82.12 307 ASP A N 1
ATOM 2516 C CA . ASP A 1 307 ? -1.702 -0.395 -6.066 1.00 82.12 307 ASP A CA 1
ATOM 2517 C C . ASP A 1 307 ? -2.529 0.246 -4.950 1.00 82.12 307 ASP A C 1
ATOM 2519 O O . ASP A 1 307 ? -3.685 -0.131 -4.713 1.00 82.12 307 ASP A O 1
ATOM 2523 N N . THR A 1 308 ? -1.912 1.209 -4.264 1.00 74.31 308 THR A N 1
ATOM 2524 C CA . THR A 1 308 ? -2.547 2.066 -3.263 1.00 74.31 308 THR A CA 1
ATOM 2525 C C . THR A 1 308 ? -3.011 3.346 -3.955 1.00 74.31 308 THR A C 1
ATOM 2527 O O . THR A 1 308 ? -2.290 4.342 -4.089 1.00 74.31 308 THR A O 1
ATOM 2530 N N . THR A 1 309 ? -4.255 3.351 -4.424 1.00 67.69 309 THR A N 1
ATOM 2531 C CA . THR A 1 309 ? -4.842 4.559 -5.007 1.00 67.69 309 THR A CA 1
ATOM 2532 C C . THR A 1 309 ? -5.419 5.436 -3.905 1.00 67.69 309 THR A C 1
ATOM 2534 O O . THR A 1 309 ? -6.308 5.030 -3.157 1.00 67.69 309 THR A O 1
ATOM 2537 N N . TYR A 1 310 ? -4.934 6.672 -3.832 1.00 52.19 310 TYR A N 1
ATOM 2538 C CA . TYR A 1 310 ? -5.446 7.676 -2.912 1.00 52.19 310 TYR A CA 1
ATOM 2539 C C . TYR A 1 310 ? -6.602 8.430 -3.581 1.00 52.19 310 TYR A C 1
ATOM 2541 O O . TYR A 1 310 ? -6.379 9.458 -4.216 1.00 52.19 310 TYR A O 1
ATOM 2549 N N . LEU A 1 311 ? -7.822 7.883 -3.532 1.00 52.47 311 LEU A N 1
ATOM 2550 C CA . LEU A 1 311 ? -9.012 8.532 -4.096 1.00 52.47 311 LEU A CA 1
ATOM 2551 C C . LEU A 1 311 ? -10.268 8.336 -3.222 1.00 52.47 311 LEU A C 1
ATOM 2553 O O . LEU A 1 311 ? -10.790 7.233 -3.094 1.00 52.47 311 LEU A O 1
ATOM 2557 N N . THR A 1 312 ? -10.736 9.467 -2.675 1.00 49.19 312 THR A N 1
ATOM 2558 C CA . THR A 1 312 ? -12.134 9.885 -2.420 1.00 49.19 312 THR A CA 1
ATOM 2559 C C . THR A 1 312 ? -13.113 8.857 -1.842 1.00 49.19 312 THR A C 1
ATOM 2561 O O . THR A 1 312 ? -14.101 8.514 -2.494 1.00 49.19 312 THR A O 1
ATOM 2564 N N . ASN A 1 313 ? -12.934 8.440 -0.590 1.00 57.12 313 ASN A N 1
ATOM 2565 C CA . ASN A 1 313 ? -14.111 8.191 0.250 1.00 57.12 313 ASN A CA 1
ATOM 2566 C C . ASN A 1 313 ? -14.264 9.346 1.252 1.00 57.12 313 ASN A C 1
ATOM 2568 O O . ASN A 1 313 ? -13.297 10.065 1.508 1.00 57.12 313 ASN A O 1
ATOM 2572 N N . GLU A 1 314 ? -15.470 9.563 1.783 1.00 59.34 314 GLU A N 1
ATOM 2573 C CA . GLU A 1 314 ? -15.755 10.668 2.722 1.00 59.34 314 GLU A CA 1
ATOM 2574 C C . GLU A 1 314 ? -14.870 10.617 3.982 1.00 59.34 314 GLU A C 1
ATOM 2576 O O . GLU A 1 314 ? -14.635 11.629 4.635 1.00 59.34 314 GLU A O 1
ATOM 2581 N N . TYR A 1 315 ? -14.286 9.449 4.252 1.00 65.81 315 TYR A N 1
ATOM 2582 C CA . TYR A 1 315 ? -13.433 9.157 5.397 1.00 65.81 315 TYR A CA 1
ATOM 2583 C C . TYR A 1 315 ? -11.935 9.208 5.073 1.00 65.81 315 TYR A C 1
ATOM 2585 O O . TYR A 1 315 ? -11.131 8.827 5.915 1.00 65.81 315 TYR A O 1
ATOM 2593 N N . ASN A 1 316 ? -11.534 9.642 3.870 1.00 67.19 316 ASN A N 1
ATOM 2594 C CA . ASN A 1 316 ? -10.143 9.719 3.403 1.00 67.19 316 ASN A CA 1
ATOM 2595 C C . ASN A 1 316 ? -9.294 8.433 3.584 1.00 67.19 316 ASN A C 1
ATOM 2597 O O . ASN A 1 316 ? -8.069 8.517 3.644 1.00 67.19 316 ASN A O 1
ATOM 2601 N N . MET A 1 317 ? -9.887 7.238 3.664 1.00 78.44 317 MET A N 1
ATOM 2602 C CA . MET A 1 317 ? -9.137 5.979 3.822 1.00 78.44 317 MET A CA 1
ATOM 2603 C C . MET A 1 317 ? -8.433 5.572 2.514 1.00 78.44 317 MET A C 1
ATOM 2605 O O . MET A 1 317 ? -9.052 5.677 1.450 1.00 78.44 317 MET A O 1
ATOM 2609 N N . PRO A 1 318 ? -7.179 5.067 2.534 1.00 82.81 318 PRO A N 1
ATOM 2610 C CA . PRO A 1 318 ? -6.508 4.590 1.337 1.00 82.81 318 PRO A CA 1
ATOM 2611 C C . PRO A 1 318 ? -7.223 3.342 0.827 1.00 82.81 318 PRO A C 1
ATOM 2613 O O . PRO A 1 318 ? -7.475 2.398 1.582 1.00 82.81 318 PRO A O 1
ATOM 2616 N N . PHE A 1 319 ? -7.531 3.344 -0.465 1.00 87.88 319 PHE A N 1
ATOM 2617 C CA . PHE A 1 319 ? -8.078 2.188 -1.148 1.00 87.88 319 PHE A CA 1
ATOM 2618 C C . PHE A 1 319 ? -6.948 1.419 -1.818 1.00 87.88 319 PHE A C 1
ATOM 2620 O O . PHE A 1 319 ? -6.159 1.976 -2.586 1.00 87.88 319 PHE A O 1
ATOM 2627 N N . VAL A 1 320 ? -6.892 0.123 -1.542 1.00 91.25 320 VAL A N 1
ATOM 2628 C CA . VAL A 1 320 ? -5.913 -0.785 -2.128 1.00 91.25 320 VAL A CA 1
ATOM 2629 C C . VAL A 1 320 ? -6.620 -1.774 -3.027 1.00 91.25 320 VAL A C 1
ATOM 2631 O O . VAL A 1 320 ? -7.616 -2.386 -2.637 1.00 91.25 320 VAL A O 1
ATOM 2634 N N . SER A 1 321 ? -6.071 -1.964 -4.222 1.00 92.75 321 SER A N 1
ATOM 2635 C CA . SER A 1 321 ? -6.537 -2.977 -5.160 1.00 92.75 321 SER A CA 1
ATOM 2636 C C . SER A 1 321 ? -5.442 -3.994 -5.455 1.00 92.75 321 SER A C 1
ATOM 2638 O O . SER A 1 321 ? -4.279 -3.644 -5.655 1.00 92.75 321 SER A O 1
ATOM 2640 N N . PHE A 1 322 ? -5.841 -5.262 -5.503 1.00 95.38 322 PHE A N 1
ATOM 2641 C CA . PHE A 1 322 ? -5.015 -6.349 -6.005 1.00 95.38 322 PHE A CA 1
ATOM 2642 C C . PHE A 1 322 ? -5.504 -6.720 -7.397 1.00 95.38 322 PHE A C 1
ATOM 2644 O O . PHE A 1 322 ? -6.618 -7.226 -7.551 1.00 95.38 322 PHE A O 1
ATOM 2651 N N . THR A 1 323 ? -4.674 -6.485 -8.405 1.00 94.69 323 THR A N 1
ATOM 2652 C CA . THR A 1 323 ? -5.029 -6.703 -9.809 1.00 94.69 323 THR A CA 1
ATOM 2653 C C . THR A 1 323 ? -4.044 -7.666 -10.459 1.00 94.69 323 THR A C 1
ATOM 2655 O O . THR A 1 323 ? -2.844 -7.565 -10.243 1.00 94.69 323 THR A O 1
ATOM 2658 N N . GLY A 1 324 ? -4.529 -8.605 -11.261 1.00 94.00 324 GLY A N 1
ATOM 2659 C CA . GLY A 1 324 ? -3.708 -9.471 -12.108 1.00 94.00 324 GLY A CA 1
ATOM 2660 C C . GLY A 1 324 ? -4.093 -9.350 -13.574 1.00 94.00 324 GLY A C 1
ATOM 2661 O O . GLY A 1 324 ? -4.868 -8.474 -13.960 1.00 94.00 324 GLY A O 1
ATOM 2662 N N . VAL A 1 325 ? -3.587 -10.272 -14.388 1.00 91.69 325 VAL A N 1
ATOM 2663 C CA . VAL A 1 325 ? -3.921 -10.382 -15.812 1.00 91.69 325 VAL A CA 1
ATOM 2664 C C . VAL A 1 325 ? -4.299 -11.816 -16.159 1.00 91.69 325 VAL A C 1
ATOM 2666 O O . VAL A 1 325 ? -3.743 -12.764 -15.612 1.00 91.69 325 VAL A O 1
ATOM 2669 N N . ASN A 1 326 ? -5.260 -11.986 -17.064 1.00 90.25 326 ASN A N 1
ATOM 2670 C CA . ASN A 1 326 ? -5.602 -13.300 -17.609 1.00 90.25 326 ASN A CA 1
ATOM 2671 C C . ASN A 1 326 ? -4.795 -13.625 -18.881 1.00 90.25 326 ASN A C 1
ATOM 2673 O O . ASN A 1 326 ? -4.055 -12.793 -19.403 1.00 90.25 326 ASN A O 1
ATOM 2677 N N . ASN A 1 327 ? -5.016 -14.818 -19.443 1.00 89.19 327 ASN A N 1
ATOM 2678 C CA . ASN A 1 327 ? -4.371 -15.284 -20.683 1.00 89.19 327 ASN A CA 1
ATOM 2679 C C . ASN A 1 327 ? -4.688 -14.434 -21.931 1.00 89.19 327 ASN A C 1
ATOM 2681 O O . ASN A 1 327 ? -4.057 -14.604 -22.970 1.00 89.19 327 ASN A O 1
ATOM 2685 N N . HIS A 1 328 ? -5.673 -13.538 -21.852 1.00 90.69 328 HIS A N 1
ATOM 2686 C CA . HIS A 1 328 ? -6.031 -12.594 -22.910 1.00 90.69 328 HIS A CA 1
ATOM 2687 C C . HIS A 1 328 ? -5.464 -11.190 -22.656 1.00 90.69 328 HIS A C 1
ATOM 2689 O O . HIS A 1 328 ? -5.868 -10.248 -23.334 1.00 90.69 328 HIS A O 1
ATOM 2695 N N . HIS A 1 329 ? -4.550 -11.041 -21.690 1.00 85.31 329 HIS A N 1
ATOM 2696 C CA . HIS A 1 329 ? -3.985 -9.760 -21.252 1.00 85.31 329 HIS A CA 1
ATOM 2697 C C . HIS A 1 329 ? -5.035 -8.773 -20.718 1.00 85.31 329 HIS A C 1
ATOM 2699 O O . HIS A 1 329 ? -4.833 -7.561 -20.744 1.00 85.31 329 HIS A O 1
ATOM 2705 N N . GLN A 1 330 ? -6.171 -9.277 -20.235 1.00 89.94 330 GLN A N 1
ATOM 2706 C CA . GLN A 1 330 ? -7.206 -8.457 -19.614 1.00 89.94 330 GLN A CA 1
ATOM 2707 C C . GLN A 1 330 ? -6.979 -8.397 -18.107 1.00 89.94 330 GLN A C 1
ATOM 2709 O O . GLN A 1 330 ? -6.672 -9.416 -17.481 1.00 89.94 330 GLN A O 1
ATOM 2714 N N . SER A 1 331 ? -7.183 -7.219 -17.522 1.00 90.88 331 SER A N 1
ATOM 2715 C CA . SER A 1 331 ? -7.063 -7.015 -16.081 1.00 90.88 331 SER A CA 1
ATOM 2716 C C . SER A 1 331 ? -8.129 -7.796 -15.309 1.00 90.88 331 SER A C 1
ATOM 2718 O O . SER A 1 331 ? -9.314 -7.750 -15.645 1.00 90.88 331 SER A O 1
ATOM 2720 N N . ILE A 1 332 ? -7.714 -8.471 -14.238 1.00 92.50 332 ILE A N 1
ATOM 2721 C CA . ILE A 1 332 ? -8.602 -9.108 -13.262 1.00 92.50 332 ILE A CA 1
ATOM 2722 C C . ILE A 1 332 ? -8.433 -8.388 -11.930 1.00 92.50 332 ILE A C 1
ATOM 2724 O O . ILE A 1 332 ? -7.349 -8.419 -11.357 1.00 92.50 332 ILE A O 1
ATOM 2728 N N . LEU A 1 333 ? -9.506 -7.801 -11.403 1.00 93.62 333 LEU A N 1
ATOM 2729 C CA . LEU A 1 333 ? -9.526 -7.327 -10.022 1.00 93.62 333 LEU A CA 1
ATOM 2730 C C . LEU A 1 333 ? -9.736 -8.525 -9.102 1.00 93.62 333 LEU A C 1
ATOM 2732 O O . LEU A 1 333 ? -10.817 -9.110 -9.080 1.00 93.62 333 LEU A O 1
ATOM 2736 N N . PHE A 1 334 ? -8.706 -8.897 -8.357 1.00 94.75 334 PHE A N 1
ATOM 2737 C CA . PHE A 1 334 ? -8.797 -10.030 -7.460 1.00 94.75 334 PHE A CA 1
ATOM 2738 C C . PHE A 1 334 ? -9.442 -9.679 -6.124 1.00 94.75 334 PHE A C 1
ATOM 2740 O O . PHE A 1 334 ? -10.188 -10.491 -5.601 1.00 94.75 334 PHE A O 1
ATOM 2747 N N . GLY A 1 335 ? -9.157 -8.511 -5.554 1.00 94.56 335 GLY A N 1
ATOM 2748 C CA . GLY A 1 335 ? -9.675 -8.119 -4.246 1.00 94.56 335 GLY A CA 1
ATOM 2749 C C . GLY A 1 335 ? -9.305 -6.689 -3.890 1.00 94.56 335 GLY A C 1
ATOM 2750 O O . GLY A 1 335 ? -8.490 -6.059 -4.570 1.00 94.56 335 GLY A O 1
ATOM 2751 N N . CYS A 1 336 ? -9.922 -6.183 -2.828 1.00 93.94 336 CYS A N 1
ATOM 2752 C CA . CYS A 1 336 ? -9.802 -4.789 -2.424 1.00 93.94 336 CYS A CA 1
ATOM 2753 C C . CYS A 1 336 ? -9.664 -4.649 -0.912 1.00 93.94 336 CYS A C 1
ATOM 2755 O O . CYS A 1 336 ? -10.077 -5.527 -0.152 1.00 93.94 336 CYS A O 1
ATOM 2757 N N . SER A 1 337 ? -9.118 -3.516 -0.484 1.00 93.50 337 SER A N 1
ATOM 2758 C CA . SER A 1 337 ? -9.014 -3.155 0.922 1.00 93.50 337 SER A CA 1
ATOM 2759 C C . SER A 1 337 ? -9.193 -1.658 1.138 1.00 93.50 337 SER A C 1
ATOM 2761 O O . SER A 1 337 ? -8.833 -0.857 0.277 1.00 93.50 337 SER A O 1
ATOM 2763 N N . LEU A 1 338 ? -9.738 -1.294 2.297 1.00 90.50 338 LEU A N 1
ATOM 2764 C CA . LEU A 1 338 ? -9.661 0.051 2.855 1.00 90.50 338 LEU A CA 1
ATOM 2765 C C . LEU A 1 338 ? -8.774 0.003 4.092 1.00 90.50 338 LEU A C 1
ATOM 2767 O O . LEU A 1 338 ? -8.965 -0.862 4.949 1.00 90.50 338 LEU A O 1
ATOM 2771 N N . LEU A 1 339 ? -7.831 0.932 4.180 1.00 88.56 339 LEU A N 1
ATOM 2772 C CA . LEU A 1 339 ? -6.863 0.992 5.272 1.00 88.56 339 LEU A CA 1
ATOM 2773 C C . LEU A 1 339 ? -7.064 2.247 6.131 1.00 88.56 339 LEU A C 1
ATOM 2775 O O . LEU A 1 339 ? -7.579 3.257 5.654 1.00 88.56 339 LEU A O 1
ATOM 2779 N N . CYS A 1 340 ? -6.656 2.232 7.395 1.00 84.56 340 CYS A N 1
ATOM 2780 C CA . CYS A 1 340 ? -6.630 3.456 8.203 1.00 84.56 340 CYS A CA 1
ATOM 2781 C C . CYS A 1 340 ? -5.434 4.334 7.808 1.00 84.56 340 CYS A C 1
ATOM 2783 O O . CYS A 1 340 ? -5.560 5.555 7.655 1.00 84.56 340 CYS A O 1
ATOM 2785 N N . ASP A 1 341 ? -4.290 3.699 7.554 1.00 82.31 341 ASP A N 1
ATOM 2786 C CA . ASP A 1 341 ? -3.023 4.338 7.230 1.00 82.31 341 ASP A CA 1
ATOM 2787 C C . ASP A 1 341 ? -2.166 3.533 6.239 1.00 82.31 341 ASP A C 1
ATOM 2789 O O . ASP A 1 341 ? -2.545 2.471 5.753 1.00 82.31 341 ASP A O 1
ATOM 2793 N N . GLU A 1 342 ? -1.013 4.103 5.892 1.00 85.88 342 GLU A N 1
ATOM 2794 C CA . GLU A 1 342 ? -0.015 3.518 4.989 1.00 85.88 342 GLU A CA 1
ATOM 2795 C C . GLU A 1 342 ? 1.255 3.158 5.778 1.00 85.88 342 GLU A C 1
ATOM 2797 O O . GLU A 1 342 ? 2.371 3.544 5.415 1.00 85.88 342 GLU A O 1
ATOM 2802 N N . THR A 1 343 ? 1.079 2.503 6.927 1.00 88.25 343 THR A N 1
ATOM 2803 C CA . THR A 1 343 ? 2.190 2.010 7.751 1.00 88.25 343 THR A CA 1
ATOM 2804 C C . THR A 1 343 ? 2.605 0.598 7.348 1.00 88.25 343 THR A C 1
ATOM 2806 O O . THR A 1 343 ? 1.860 -0.140 6.700 1.00 88.25 343 THR A O 1
ATOM 2809 N N . GLU A 1 344 ? 3.821 0.207 7.732 1.00 92.56 344 GLU A N 1
ATOM 2810 C CA . GLU A 1 344 ? 4.341 -1.131 7.445 1.00 92.56 344 GLU A CA 1
ATOM 2811 C C . GLU A 1 344 ? 3.483 -2.200 8.128 1.00 92.56 344 GLU A C 1
ATOM 2813 O O . GLU A 1 344 ? 3.153 -3.214 7.521 1.00 92.56 344 GLU A O 1
ATOM 2818 N N . GLU A 1 345 ? 3.072 -1.945 9.366 1.00 93.06 345 GLU A N 1
ATOM 2819 C CA . GLU A 1 345 ? 2.251 -2.833 10.180 1.00 93.06 345 GLU A CA 1
ATOM 2820 C C . GLU A 1 345 ? 0.875 -3.075 9.533 1.00 93.06 345 GLU A C 1
ATOM 2822 O O . GLU A 1 345 ? 0.425 -4.220 9.424 1.00 93.06 345 GLU A O 1
ATOM 2827 N N . THR A 1 346 ? 0.243 -2.015 9.021 1.00 93.06 346 THR A N 1
ATOM 2828 C CA . THR A 1 346 ? -1.029 -2.099 8.290 1.00 93.06 346 THR A CA 1
ATOM 2829 C C . THR A 1 346 ? -0.884 -2.874 6.978 1.00 93.06 346 THR A C 1
ATOM 2831 O O . THR A 1 346 ? -1.719 -3.727 6.661 1.00 93.06 346 THR A O 1
ATOM 2834 N N . PHE A 1 347 ? 0.198 -2.655 6.223 1.00 95.06 347 PHE A N 1
ATOM 2835 C CA . PHE A 1 347 ? 0.454 -3.433 5.010 1.00 95.06 347 PHE A CA 1
ATOM 2836 C C . PHE A 1 347 ? 0.770 -4.900 5.308 1.00 95.06 347 PHE A C 1
ATOM 2838 O O . PHE A 1 347 ? 0.289 -5.773 4.588 1.00 95.06 347 PHE A O 1
ATOM 2845 N N . GLN A 1 348 ? 1.508 -5.209 6.376 1.00 96.38 348 GLN A N 1
ATOM 2846 C CA . GLN A 1 348 ? 1.740 -6.593 6.792 1.00 96.38 348 GLN A CA 1
ATOM 2847 C C . GLN A 1 348 ? 0.422 -7.296 7.130 1.00 96.38 348 GLN A C 1
ATOM 2849 O O . GLN A 1 348 ? 0.188 -8.405 6.644 1.00 96.38 348 GLN A O 1
ATOM 2854 N N . TRP A 1 349 ? -0.467 -6.643 7.889 1.00 96.69 349 TRP A N 1
ATOM 2855 C CA . TRP A 1 349 ? -1.808 -7.169 8.161 1.00 96.69 349 TRP A CA 1
ATOM 2856 C C . TRP A 1 349 ? -2.564 -7.478 6.863 1.00 96.69 349 TRP A C 1
ATOM 2858 O O . TRP A 1 349 ? -3.095 -8.582 6.702 1.00 96.69 349 TRP A O 1
ATOM 2868 N N . LEU A 1 350 ? -2.560 -6.543 5.909 1.00 97.06 350 LEU A N 1
ATOM 2869 C CA . LEU A 1 350 ? -3.246 -6.716 4.632 1.00 97.06 350 LEU A CA 1
ATOM 2870 C C . LEU A 1 350 ? -2.660 -7.878 3.817 1.00 97.06 350 LEU A C 1
ATOM 2872 O O . LEU A 1 350 ? -3.411 -8.709 3.310 1.00 97.06 350 LEU A O 1
ATOM 2876 N N . LEU A 1 351 ? -1.335 -7.970 3.692 1.00 97.31 351 LEU A N 1
ATOM 2877 C CA . LEU A 1 351 ? -0.679 -9.017 2.901 1.00 97.31 351 LEU A CA 1
ATOM 2878 C C . LEU A 1 351 ? -0.833 -10.406 3.543 1.00 97.31 351 LEU A C 1
ATOM 2880 O O . LEU A 1 351 ? -1.012 -11.394 2.827 1.00 97.31 351 LEU A O 1
ATOM 2884 N N . HIS A 1 352 ? -0.824 -10.500 4.877 1.00 97.69 352 HIS A N 1
ATOM 2885 C CA . HIS A 1 352 ? -1.142 -11.743 5.586 1.00 97.69 352 HIS A CA 1
ATOM 2886 C C . HIS A 1 352 ? -2.589 -12.174 5.342 1.00 97.69 352 HIS A C 1
ATOM 2888 O O . HIS A 1 352 ? -2.835 -13.318 4.955 1.00 97.69 352 HIS A O 1
ATOM 2894 N N . THR A 1 353 ? -3.527 -11.238 5.490 1.00 97.75 353 THR A N 1
ATOM 2895 C CA . THR A 1 353 ? -4.956 -11.455 5.236 1.00 97.75 353 THR A CA 1
ATOM 2896 C C . THR A 1 353 ? -5.204 -11.890 3.792 1.00 97.75 353 THR A C 1
ATOM 2898 O O . THR A 1 353 ? -5.940 -12.841 3.528 1.00 97.75 353 THR A O 1
ATOM 2901 N N . TRP A 1 354 ? -4.545 -11.233 2.838 1.00 97.06 354 TRP A N 1
ATOM 2902 C CA . TRP A 1 354 ? -4.574 -11.600 1.429 1.00 97.06 354 TRP A CA 1
ATOM 2903 C C . TRP A 1 354 ? -4.111 -13.042 1.212 1.00 97.06 354 TRP A C 1
ATOM 2905 O O . TRP A 1 354 ? -4.792 -13.823 0.547 1.00 97.06 354 TRP A O 1
ATOM 2915 N N . LYS A 1 355 ? -2.963 -13.414 1.789 1.00 96.06 355 LYS A N 1
ATOM 2916 C CA . LYS A 1 355 ? -2.399 -14.762 1.664 1.00 96.06 355 LYS A CA 1
ATOM 2917 C C . LYS A 1 355 ? -3.371 -15.818 2.177 1.00 96.06 355 LYS A C 1
ATO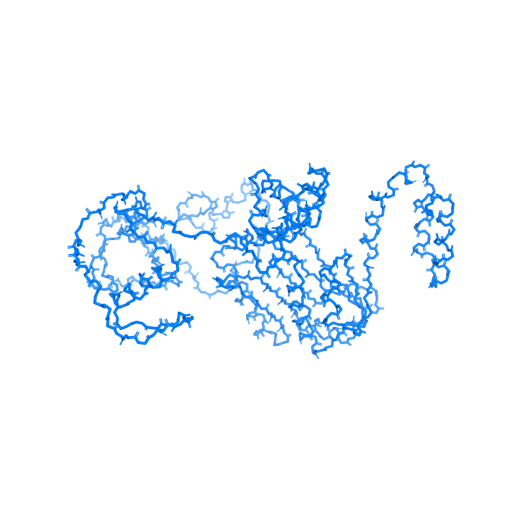M 2919 O O . LYS A 1 355 ? -3.573 -16.834 1.518 1.00 96.06 355 LYS A O 1
ATOM 2924 N N . GLU A 1 356 ? -3.994 -15.571 3.325 1.00 96.38 356 GLU A N 1
ATOM 2925 C CA . GLU A 1 356 ? -5.024 -16.446 3.886 1.00 96.38 356 GLU A CA 1
ATOM 2926 C C . GLU A 1 356 ? -6.222 -16.576 2.935 1.00 96.38 356 GLU A C 1
ATOM 2928 O O . GLU A 1 356 ? -6.634 -17.688 2.583 1.00 96.38 356 GLU A O 1
ATOM 2933 N N . ALA A 1 357 ? -6.727 -15.447 2.432 1.00 95.81 357 ALA A N 1
ATOM 2934 C CA . ALA A 1 357 ? -7.825 -15.423 1.474 1.00 95.81 357 ALA A CA 1
ATOM 2935 C C . ALA A 1 357 ? -7.498 -16.223 0.202 1.00 95.81 357 ALA A C 1
ATOM 2937 O O . ALA A 1 357 ? -8.373 -16.903 -0.344 1.00 95.81 357 ALA A O 1
ATOM 2938 N N . MET A 1 358 ? -6.236 -16.217 -0.225 1.00 96.19 358 MET A N 1
ATOM 2939 C CA . MET A 1 358 ? -5.725 -16.942 -1.389 1.00 96.19 358 MET A CA 1
ATOM 2940 C C . MET A 1 358 ? -5.220 -18.357 -1.071 1.00 96.19 358 MET A C 1
ATOM 2942 O O . MET A 1 358 ? -4.384 -18.902 -1.789 1.00 96.19 358 MET A O 1
ATOM 2946 N N . PHE A 1 359 ? -5.760 -18.999 -0.029 1.00 94.06 359 PHE A N 1
ATOM 2947 C CA . PHE A 1 359 ? -5.454 -20.390 0.343 1.00 94.06 359 PHE A CA 1
ATOM 2948 C C . PHE A 1 359 ? -3.985 -20.621 0.734 1.00 94.06 359 PHE A C 1
ATOM 2950 O O . PHE A 1 359 ? -3.441 -21.702 0.520 1.00 94.06 359 PHE A O 1
ATOM 2957 N N . GLY A 1 360 ? -3.327 -19.602 1.283 1.00 94.56 360 GLY A N 1
ATOM 2958 C CA . GLY A 1 360 ? -1.914 -19.652 1.653 1.00 94.56 360 GLY A CA 1
ATOM 2959 C C . GLY A 1 360 ? -0.949 -19.433 0.483 1.00 94.56 360 GLY A C 1
ATOM 2960 O O . GLY A 1 360 ? 0.264 -19.452 0.698 1.00 94.56 360 GLY A O 1
ATOM 2961 N N . ILE A 1 361 ? -1.458 -19.226 -0.736 1.00 93.62 361 ILE A N 1
ATOM 2962 C CA . ILE A 1 361 ? -0.654 -19.101 -1.953 1.00 93.62 361 ILE A CA 1
ATOM 2963 C C . ILE A 1 361 ? -0.181 -17.652 -2.098 1.00 93.62 361 ILE A C 1
ATOM 2965 O O . ILE A 1 361 ? -0.983 -16.722 -2.158 1.00 93.62 361 ILE A O 1
ATOM 2969 N N . SER A 1 362 ? 1.138 -17.471 -2.149 1.00 95.38 362 SER A N 1
ATOM 2970 C CA . SER A 1 362 ? 1.781 -16.186 -2.439 1.00 95.38 362 SER A CA 1
ATOM 2971 C C . SER A 1 362 ? 1.962 -15.995 -3.950 1.00 95.38 362 SER A C 1
ATOM 2973 O O . SER A 1 362 ? 2.187 -16.984 -4.653 1.00 95.38 362 SER A O 1
ATOM 2975 N N . PRO A 1 363 ? 1.921 -14.749 -4.457 1.00 96.31 363 PRO A N 1
ATOM 2976 C CA . PRO A 1 363 ? 2.177 -14.487 -5.870 1.00 96.31 363 PRO A CA 1
ATOM 2977 C C . PRO A 1 363 ? 3.632 -14.804 -6.209 1.00 96.31 363 PRO A C 1
ATOM 2979 O O . PRO A 1 363 ? 4.518 -14.611 -5.380 1.00 96.31 363 PRO A O 1
ATOM 2982 N N . ARG A 1 364 ? 3.919 -15.255 -7.430 1.00 95.81 364 ARG A N 1
ATOM 2983 C CA . ARG A 1 364 ? 5.316 -15.438 -7.862 1.00 95.81 364 ARG A CA 1
ATOM 2984 C C . ARG A 1 364 ? 6.027 -14.093 -8.003 1.00 95.81 364 ARG A C 1
ATOM 2986 O O . ARG A 1 364 ? 7.182 -13.962 -7.606 1.00 95.81 364 ARG A O 1
ATOM 2993 N N . THR A 1 365 ? 5.312 -13.103 -8.519 1.00 96.19 365 THR A N 1
ATOM 2994 C CA . THR A 1 365 ? 5.777 -11.736 -8.705 1.00 96.19 365 THR A CA 1
ATOM 2995 C C . THR A 1 365 ? 4.742 -10.767 -8.156 1.00 96.19 365 THR A C 1
ATOM 2997 O O . THR A 1 365 ? 3.562 -10.842 -8.502 1.00 96.19 365 THR A O 1
ATOM 3000 N N . ILE A 1 366 ? 5.192 -9.828 -7.331 1.00 96.25 366 ILE A N 1
ATOM 3001 C CA . ILE A 1 366 ? 4.373 -8.718 -6.858 1.00 96.25 366 ILE A CA 1
ATOM 3002 C C . ILE A 1 366 ? 4.955 -7.404 -7.367 1.00 96.25 366 ILE A C 1
ATOM 3004 O O . ILE A 1 366 ? 6.150 -7.141 -7.243 1.00 96.25 366 ILE A O 1
ATOM 3008 N N . ILE A 1 367 ? 4.100 -6.597 -7.983 1.00 95.12 367 ILE A N 1
ATOM 3009 C CA . ILE A 1 367 ? 4.443 -5.290 -8.526 1.00 95.12 367 ILE A CA 1
ATOM 3010 C C . ILE A 1 367 ? 3.795 -4.251 -7.627 1.00 95.12 367 ILE A C 1
ATOM 3012 O O . ILE A 1 367 ? 2.581 -4.286 -7.440 1.00 95.12 367 ILE A O 1
ATOM 3016 N N . THR A 1 368 ? 4.580 -3.335 -7.073 1.00 93.19 368 THR A N 1
ATOM 3017 C CA . THR A 1 368 ? 4.065 -2.308 -6.160 1.00 93.19 368 THR A CA 1
ATOM 3018 C C . THR A 1 368 ? 4.606 -0.934 -6.496 1.00 93.19 368 THR A C 1
ATOM 3020 O O . THR A 1 368 ? 5.523 -0.766 -7.302 1.00 93.19 368 THR A O 1
ATOM 3023 N N . ASP A 1 369 ? 4.088 0.072 -5.814 1.00 87.06 369 ASP A N 1
ATOM 3024 C CA . ASP A 1 369 ? 4.694 1.394 -5.793 1.00 87.06 369 ASP A CA 1
ATOM 3025 C C . ASP A 1 369 ? 6.051 1.363 -5.094 1.00 87.06 369 ASP A C 1
ATOM 3027 O O . ASP A 1 369 ? 6.335 0.489 -4.271 1.00 87.06 369 ASP A O 1
ATOM 3031 N N . GLN A 1 370 ? 6.892 2.346 -5.414 1.00 85.94 370 GLN A N 1
ATOM 3032 C CA . GLN A 1 370 ? 8.156 2.551 -4.717 1.00 85.94 370 GLN A CA 1
ATOM 3033 C C . GLN A 1 370 ? 7.893 3.258 -3.381 1.00 85.94 370 GLN A C 1
ATOM 3035 O O . GLN A 1 370 ? 8.000 4.487 -3.285 1.00 85.94 370 GLN A O 1
ATOM 3040 N N . ASP A 1 371 ? 7.529 2.454 -2.384 1.00 86.38 371 ASP A N 1
ATOM 3041 C CA . ASP A 1 371 ? 7.272 2.847 -1.003 1.00 86.38 371 ASP A CA 1
ATOM 3042 C C . ASP A 1 371 ? 7.997 1.903 -0.031 1.00 86.38 371 ASP A C 1
ATOM 3044 O O . ASP A 1 371 ? 7.992 0.681 -0.206 1.00 86.38 371 ASP A O 1
ATOM 3048 N N . ALA A 1 372 ? 8.647 2.470 0.987 1.00 89.94 372 ALA A N 1
ATOM 3049 C CA . ALA A 1 372 ? 9.461 1.704 1.929 1.00 89.94 372 ALA A CA 1
ATOM 3050 C C . ALA A 1 372 ? 8.618 0.799 2.841 1.00 89.94 372 ALA A C 1
ATOM 3052 O O . ALA A 1 372 ? 9.028 -0.326 3.117 1.00 89.94 372 ALA A O 1
ATOM 3053 N N . ALA A 1 373 ? 7.436 1.255 3.270 1.00 90.31 373 ALA A N 1
ATOM 3054 C CA . ALA A 1 373 ? 6.552 0.469 4.122 1.00 90.31 373 ALA A CA 1
ATOM 3055 C C . ALA A 1 373 ? 5.996 -0.739 3.358 1.00 90.31 373 ALA A C 1
ATOM 3057 O O . ALA A 1 373 ? 6.015 -1.854 3.879 1.00 90.31 373 ALA A O 1
ATOM 3058 N N . ILE A 1 374 ? 5.587 -0.546 2.097 1.00 92.06 374 ILE A N 1
ATOM 3059 C CA . ILE A 1 374 ? 5.162 -1.657 1.230 1.00 92.06 374 ILE A CA 1
ATOM 3060 C C . ILE A 1 374 ? 6.326 -2.624 0.988 1.00 92.06 374 ILE A C 1
ATOM 3062 O O . ILE A 1 374 ? 6.151 -3.833 1.114 1.00 92.06 374 ILE A O 1
ATOM 3066 N N . THR A 1 375 ? 7.519 -2.107 0.677 1.00 93.56 375 THR A N 1
ATOM 3067 C CA . THR A 1 375 ? 8.711 -2.929 0.398 1.00 93.56 375 THR A CA 1
ATOM 3068 C C . THR A 1 375 ? 9.056 -3.835 1.579 1.00 93.56 375 THR A C 1
ATOM 3070 O O . THR A 1 375 ? 9.219 -5.042 1.403 1.00 93.56 375 THR A O 1
ATOM 3073 N N . ASN A 1 376 ? 9.101 -3.281 2.792 1.00 95.31 376 ASN A N 1
ATOM 3074 C CA . ASN A 1 376 ? 9.381 -4.057 3.998 1.00 95.31 376 ASN A CA 1
ATOM 3075 C C . ASN A 1 376 ? 8.280 -5.089 4.276 1.00 95.31 376 ASN A C 1
ATOM 3077 O O . ASN A 1 376 ? 8.573 -6.250 4.560 1.00 95.31 376 ASN A O 1
ATOM 3081 N N . ALA A 1 377 ? 7.009 -4.697 4.142 1.00 96.38 377 ALA A N 1
ATOM 3082 C CA . ALA A 1 377 ? 5.887 -5.604 4.352 1.00 96.38 377 ALA A CA 1
ATOM 3083 C C . ALA A 1 377 ? 5.904 -6.780 3.358 1.00 96.38 377 ALA A C 1
ATOM 3085 O O . ALA A 1 377 ? 5.711 -7.928 3.757 1.00 96.38 377 ALA A O 1
ATOM 3086 N N . VAL A 1 378 ? 6.199 -6.525 2.080 1.00 96.44 378 VAL A N 1
ATOM 3087 C CA . VAL A 1 378 ? 6.352 -7.573 1.062 1.00 96.44 378 VAL A CA 1
ATOM 3088 C C . VAL A 1 378 ? 7.513 -8.502 1.399 1.00 96.44 378 VAL A C 1
ATOM 3090 O O . VAL A 1 378 ? 7.327 -9.716 1.372 1.00 96.44 378 VAL A O 1
ATOM 3093 N N . ALA A 1 379 ? 8.678 -7.963 1.766 1.00 96.31 379 ALA A N 1
ATOM 3094 C CA . ALA A 1 379 ? 9.841 -8.771 2.130 1.00 96.31 379 ALA A CA 1
ATOM 3095 C C . ALA A 1 379 ? 9.559 -9.693 3.332 1.00 96.31 379 ALA A C 1
ATOM 3097 O O . ALA A 1 379 ? 9.984 -10.848 3.339 1.00 96.31 379 ALA A O 1
ATOM 3098 N N . ASN A 1 380 ? 8.791 -9.209 4.312 1.00 97.06 380 ASN A N 1
ATOM 3099 C CA . ASN A 1 380 ? 8.429 -9.975 5.505 1.00 97.06 380 ASN A CA 1
ATOM 3100 C C . ASN A 1 380 ? 7.373 -11.058 5.218 1.00 97.06 380 ASN A C 1
ATOM 3102 O O . ASN A 1 380 ? 7.501 -12.190 5.686 1.00 97.06 380 ASN A O 1
ATOM 3106 N N . VAL A 1 381 ? 6.322 -10.739 4.453 1.00 97.25 381 VAL A N 1
ATOM 3107 C CA . VAL A 1 381 ? 5.174 -11.647 4.253 1.00 97.25 381 VAL A CA 1
ATOM 3108 C C . VAL A 1 381 ? 5.376 -12.599 3.069 1.00 97.25 381 VAL A C 1
ATOM 3110 O O . VAL A 1 381 ? 4.935 -13.758 3.102 1.00 97.25 381 VAL A O 1
ATOM 3113 N N . PHE A 1 382 ? 6.061 -12.129 2.024 1.00 96.62 382 PHE A N 1
ATOM 3114 C CA . PHE A 1 382 ? 6.305 -12.828 0.763 1.00 96.62 382 PHE A CA 1
ATOM 3115 C C . PHE A 1 382 ? 7.804 -12.925 0.420 1.00 96.62 382 PHE A C 1
ATOM 3117 O O . PHE A 1 382 ? 8.214 -12.518 -0.667 1.00 96.62 382 PHE A O 1
ATOM 3124 N N . PRO A 1 383 ? 8.636 -13.540 1.281 1.00 95.75 383 PRO A N 1
ATOM 3125 C CA . PRO A 1 383 ? 10.094 -13.556 1.105 1.00 95.75 383 PRO A CA 1
ATOM 3126 C C . PRO A 1 383 ? 10.568 -14.275 -0.170 1.00 95.75 383 PRO A C 1
ATOM 3128 O O . PRO A 1 383 ? 11.684 -14.057 -0.627 1.00 95.75 383 PRO A O 1
ATOM 3131 N N . ASN A 1 384 ? 9.726 -15.139 -0.747 1.00 96.00 384 ASN A N 1
ATOM 3132 C CA . ASN A 1 384 ? 10.029 -15.904 -1.961 1.00 96.00 384 ASN A CA 1
ATOM 3133 C C . ASN A 1 384 ? 9.427 -15.290 -3.237 1.00 96.00 384 ASN A C 1
ATOM 3135 O O . ASN A 1 384 ? 9.624 -15.835 -4.323 1.00 96.00 384 ASN A O 1
ATOM 3139 N N . SER A 1 385 ? 8.654 -14.209 -3.123 1.00 96.44 385 SER A N 1
ATOM 3140 C CA . SER A 1 385 ? 8.088 -13.512 -4.276 1.00 96.44 385 SER A CA 1
ATOM 3141 C C . SER A 1 385 ? 9.108 -12.545 -4.867 1.00 96.44 385 SER A C 1
ATOM 3143 O O . SER A 1 385 ? 9.780 -11.815 -4.143 1.00 96.44 385 SER A O 1
ATOM 3145 N N . ALA A 1 386 ? 9.190 -12.486 -6.194 1.00 96.56 386 ALA A N 1
ATOM 3146 C CA . ALA A 1 386 ? 9.944 -11.433 -6.859 1.00 96.56 386 ALA A CA 1
ATOM 3147 C C . ALA A 1 386 ? 9.200 -10.098 -6.703 1.00 96.56 386 ALA A C 1
ATOM 3149 O O . ALA A 1 386 ? 8.074 -9.949 -7.185 1.00 96.56 386 ALA A O 1
ATOM 3150 N N . HIS A 1 387 ? 9.814 -9.132 -6.024 1.00 95.62 387 HIS A N 1
ATOM 3151 C CA . HIS A 1 387 ? 9.250 -7.798 -5.833 1.00 95.62 387 HIS A CA 1
ATOM 3152 C C . HIS A 1 387 ? 9.781 -6.832 -6.895 1.00 95.62 387 HIS A C 1
ATOM 3154 O O . HIS A 1 387 ? 10.987 -6.629 -7.012 1.00 95.62 387 HIS A O 1
ATOM 3160 N N . HIS A 1 388 ? 8.877 -6.237 -7.672 1.00 93.75 388 HIS A N 1
ATOM 3161 C CA . HIS A 1 388 ? 9.203 -5.246 -8.696 1.00 93.75 388 HIS A CA 1
ATOM 3162 C C . HIS A 1 388 ? 8.446 -3.938 -8.465 1.00 93.75 388 HIS A C 1
ATOM 3164 O O . HIS A 1 388 ? 7.346 -3.918 -7.912 1.00 93.75 388 HIS A O 1
ATOM 3170 N N . PHE A 1 389 ? 9.010 -2.832 -8.947 1.00 91.38 389 PHE A N 1
ATOM 3171 C CA . PHE A 1 389 ? 8.337 -1.539 -8.911 1.00 91.38 389 PHE A CA 1
ATOM 3172 C C . PHE A 1 389 ? 7.472 -1.312 -10.152 1.00 91.38 389 PHE A C 1
ATOM 3174 O O . PHE A 1 389 ? 7.824 -1.687 -11.271 1.00 91.38 389 PHE A O 1
ATOM 3181 N N . CYS A 1 390 ? 6.326 -0.669 -9.953 1.00 89.19 390 CYS A N 1
ATOM 3182 C CA . CYS A 1 390 ? 5.370 -0.366 -11.004 1.00 89.19 390 CYS A CA 1
ATOM 3183 C C . CYS A 1 390 ? 5.952 0.639 -12.009 1.00 89.19 390 CYS A C 1
ATOM 3185 O O . CYS A 1 390 ? 6.245 1.791 -11.678 1.00 89.19 390 CYS A O 1
ATOM 3187 N N . MET A 1 391 ? 6.041 0.216 -13.273 1.00 87.31 391 MET A N 1
ATOM 3188 C CA . MET A 1 391 ? 6.541 1.023 -14.391 1.00 87.31 391 MET A CA 1
ATOM 3189 C C . MET A 1 391 ? 5.799 2.360 -14.541 1.00 87.31 391 MET A C 1
ATOM 3191 O O . MET A 1 391 ? 6.411 3.380 -14.852 1.00 87.31 391 MET A O 1
ATOM 3195 N N . TRP A 1 392 ? 4.482 2.384 -14.310 1.00 85.56 392 TRP A N 1
ATOM 3196 C CA . TRP A 1 392 ? 3.700 3.622 -14.390 1.00 85.56 392 TRP A CA 1
ATOM 3197 C C . TRP A 1 392 ? 4.161 4.651 -13.352 1.00 85.56 392 TRP A C 1
ATOM 3199 O O . TRP A 1 392 ? 4.387 5.814 -13.689 1.00 85.56 392 TRP A O 1
ATOM 3209 N N . HIS A 1 393 ? 4.388 4.210 -12.113 1.00 82.75 393 HIS A N 1
ATOM 3210 C CA . HIS A 1 393 ? 4.890 5.065 -11.042 1.00 82.75 393 HIS A CA 1
ATOM 3211 C C . HIS A 1 393 ? 6.315 5.557 -11.306 1.00 82.75 393 HIS A C 1
ATOM 3213 O O . HIS A 1 393 ? 6.602 6.732 -11.073 1.00 82.75 393 HIS A O 1
ATOM 3219 N N . ILE A 1 394 ? 7.183 4.701 -11.856 1.00 85.25 394 ILE A N 1
ATOM 3220 C CA . ILE A 1 394 ? 8.538 5.085 -12.281 1.00 85.25 394 ILE A CA 1
ATOM 3221 C C . ILE A 1 394 ? 8.465 6.204 -13.328 1.00 85.25 394 ILE A C 1
ATOM 3223 O O . ILE A 1 394 ? 9.034 7.280 -13.136 1.00 85.25 394 ILE A O 1
ATOM 3227 N N . LYS A 1 395 ? 7.690 6.001 -14.398 1.00 84.88 395 LYS A N 1
ATOM 3228 C CA . LYS A 1 395 ? 7.519 6.996 -15.466 1.00 84.88 395 LYS A CA 1
ATOM 3229 C C . LYS A 1 395 ? 6.914 8.309 -14.991 1.00 84.88 395 LYS A C 1
ATOM 3231 O O . LYS A 1 395 ? 7.218 9.344 -15.568 1.00 84.88 395 LYS A O 1
ATOM 3236 N N . LYS A 1 396 ? 6.041 8.274 -13.984 1.00 84.75 396 LYS A N 1
ATOM 3237 C CA . LYS A 1 396 ? 5.450 9.485 -13.408 1.00 84.75 396 LYS A CA 1
ATOM 3238 C C . LYS A 1 396 ? 6.481 10.293 -12.616 1.00 84.75 396 LYS A C 1
ATOM 3240 O O . LYS A 1 396 ? 6.485 11.513 -12.719 1.00 84.75 396 LYS A O 1
ATOM 3245 N N . LYS A 1 397 ? 7.359 9.623 -11.859 1.00 83.94 397 LYS A N 1
ATOM 3246 C CA . LYS A 1 397 ? 8.391 10.278 -11.039 1.00 83.94 397 LYS A CA 1
ATOM 3247 C C . LYS A 1 397 ? 9.535 10.866 -11.866 1.00 83.94 397 LYS A C 1
ATOM 3249 O O . LYS A 1 397 ? 10.055 11.916 -11.515 1.00 83.94 397 LYS A O 1
ATOM 3254 N N . ILE A 1 398 ? 9.947 10.202 -12.941 1.00 85.00 398 ILE A N 1
ATOM 3255 C CA . ILE A 1 398 ? 11.155 10.580 -13.694 1.00 85.00 398 ILE A CA 1
ATOM 3256 C C . ILE A 1 398 ? 11.125 12.021 -14.239 1.00 85.00 398 ILE A C 1
ATOM 3258 O O . ILE A 1 398 ? 12.106 12.733 -14.028 1.00 85.00 398 ILE A O 1
ATOM 3262 N N . PRO A 1 399 ? 10.024 12.515 -14.835 1.00 84.00 399 PRO A N 1
ATOM 3263 C CA . PRO A 1 399 ? 9.912 13.917 -15.232 1.00 84.00 399 PRO A CA 1
ATOM 3264 C C . PRO A 1 399 ? 10.002 14.911 -14.069 1.00 84.00 399 PRO A C 1
ATOM 3266 O O . PRO A 1 399 ? 10.417 16.042 -14.290 1.00 84.00 399 PRO A O 1
ATOM 3269 N N . GLU A 1 400 ? 9.644 14.524 -12.836 1.00 84.88 400 GLU A N 1
ATOM 3270 C CA . GLU A 1 400 ? 9.796 15.404 -11.665 1.00 84.88 400 GLU A CA 1
ATOM 3271 C C . GLU A 1 400 ? 11.283 15.648 -11.349 1.00 84.88 400 GLU A C 1
ATOM 3273 O O . GLU A 1 400 ? 11.663 16.771 -11.023 1.00 84.88 400 GLU A O 1
ATOM 3278 N N . TYR A 1 401 ? 12.131 14.624 -11.491 1.00 85.06 401 TYR A N 1
ATOM 3279 C CA . TYR A 1 401 ? 13.569 14.711 -11.201 1.00 85.06 401 TYR A CA 1
ATOM 3280 C C . TYR A 1 401 ? 14.396 15.228 -12.382 1.00 85.06 401 TYR A C 1
ATOM 3282 O O . TYR A 1 401 ? 15.318 16.019 -12.198 1.00 85.06 401 TYR A O 1
ATOM 3290 N N . LEU A 1 402 ? 14.055 14.804 -13.598 1.00 87.62 402 LEU A N 1
ATOM 3291 C CA . LEU A 1 402 ? 14.799 15.119 -14.819 1.00 87.62 402 LEU A CA 1
ATOM 3292 C C . LEU A 1 402 ? 14.122 16.212 -15.651 1.00 87.62 402 LEU A C 1
ATOM 3294 O O . LEU A 1 402 ? 14.366 16.306 -16.849 1.00 87.62 402 LEU A O 1
ATOM 3298 N N . SER A 1 403 ? 13.271 17.042 -15.038 1.00 87.25 403 SER A N 1
ATOM 3299 C CA . SER A 1 403 ? 12.529 18.107 -15.734 1.00 87.25 403 SER A CA 1
ATOM 3300 C C . SER A 1 403 ? 13.428 18.981 -16.612 1.00 87.25 403 SER A C 1
ATOM 3302 O O . SER A 1 403 ? 13.067 19.270 -17.748 1.00 87.25 403 SER A O 1
ATOM 3304 N N . HIS A 1 404 ? 14.620 19.336 -16.127 1.00 87.81 404 HIS A N 1
ATOM 3305 C CA . HIS A 1 404 ? 15.621 20.083 -16.889 1.00 87.81 404 HIS A CA 1
ATOM 3306 C C . HIS A 1 404 ? 16.045 19.358 -18.177 1.00 87.81 404 HIS A C 1
ATOM 3308 O O . HIS A 1 404 ? 16.013 19.968 -19.236 1.00 87.81 404 HIS A O 1
ATOM 3314 N N . VAL A 1 405 ? 16.317 18.050 -18.118 1.00 88.38 405 VAL A N 1
ATOM 3315 C CA . VAL A 1 405 ? 16.687 17.217 -19.278 1.00 88.38 405 VAL A CA 1
ATOM 3316 C C . VAL A 1 405 ? 15.542 17.134 -20.284 1.00 88.38 405 VAL A C 1
ATOM 3318 O O . VAL A 1 405 ? 15.755 17.285 -21.480 1.00 88.38 405 VAL A O 1
ATOM 3321 N N . PHE A 1 406 ? 14.310 16.947 -19.797 1.00 86.56 406 PHE A N 1
ATOM 3322 C CA . PHE A 1 406 ? 13.112 16.923 -20.645 1.00 86.56 406 PHE A CA 1
ATOM 3323 C C . PHE A 1 406 ? 12.858 18.252 -21.366 1.00 86.56 406 PHE A C 1
ATOM 3325 O O . PHE A 1 406 ? 12.179 18.252 -22.390 1.00 86.56 406 PHE A O 1
ATOM 3332 N N . HIS A 1 407 ? 13.336 19.371 -20.816 1.00 87.19 407 HIS A N 1
ATOM 3333 C CA . HIS A 1 407 ? 13.222 20.694 -21.428 1.00 87.19 407 HIS A CA 1
ATOM 3334 C C . HIS A 1 407 ? 14.420 21.059 -22.307 1.00 87.19 407 HIS A C 1
ATOM 3336 O O . HIS A 1 407 ? 14.256 21.823 -23.253 1.00 87.19 407 HIS A O 1
ATOM 3342 N N . GLU A 1 408 ? 15.607 20.556 -21.981 1.00 89.81 408 GLU A N 1
ATOM 3343 C CA . GLU A 1 408 ? 16.842 20.817 -22.719 1.00 89.81 408 GLU A CA 1
ATOM 3344 C C . GLU A 1 408 ? 16.945 19.960 -23.985 1.00 89.81 408 GLU A C 1
ATOM 3346 O O . GLU A 1 408 ? 17.406 20.442 -25.019 1.00 89.81 408 GLU A O 1
ATOM 3351 N N . PHE A 1 409 ? 16.474 18.711 -23.926 1.00 89.12 409 PHE A N 1
ATOM 3352 C CA . PHE A 1 409 ? 16.602 17.745 -25.010 1.00 89.12 409 PHE A CA 1
ATOM 3353 C C . PHE A 1 409 ? 15.237 17.224 -25.471 1.00 89.12 409 PHE A C 1
ATOM 3355 O O . PHE A 1 409 ? 14.632 16.358 -24.833 1.00 89.12 409 PHE A O 1
ATOM 3362 N N . ASP A 1 410 ? 14.787 17.689 -26.639 1.00 88.50 410 ASP A N 1
ATOM 3363 C CA . ASP A 1 410 ? 13.508 17.280 -27.240 1.00 88.50 410 ASP A CA 1
ATOM 3364 C C . ASP A 1 410 ? 13.421 15.757 -27.484 1.00 88.50 410 ASP A C 1
ATOM 3366 O O . ASP A 1 410 ? 12.354 15.149 -27.337 1.00 88.50 410 ASP A O 1
ATOM 3370 N N . ASP A 1 411 ? 14.552 15.121 -27.803 1.00 92.44 411 ASP A N 1
ATOM 3371 C CA . ASP A 1 411 ? 14.632 13.688 -28.108 1.00 92.44 411 ASP A CA 1
ATOM 3372 C C . ASP A 1 411 ? 14.654 12.790 -26.859 1.00 92.44 411 ASP A C 1
ATOM 3374 O O . ASP A 1 411 ? 14.254 11.621 -26.943 1.00 92.44 411 ASP A O 1
ATOM 3378 N N . PHE A 1 412 ? 15.002 13.331 -25.681 1.00 90.88 412 PHE A N 1
ATOM 3379 C CA . PHE A 1 412 ? 15.176 12.552 -24.446 1.00 90.88 412 PHE A CA 1
ATOM 3380 C C . PHE A 1 412 ? 13.949 11.713 -24.117 1.00 90.88 412 PHE A C 1
ATOM 3382 O O . PHE A 1 412 ? 14.046 10.527 -23.809 1.00 90.88 412 PHE A O 1
ATOM 3389 N N . LYS A 1 413 ? 12.759 12.308 -24.236 1.00 88.75 413 LYS A N 1
ATOM 3390 C CA . LYS A 1 413 ? 11.496 11.620 -23.959 1.00 88.75 413 LYS A CA 1
ATOM 3391 C C . LYS A 1 413 ? 11.302 10.389 -24.847 1.00 88.75 413 LYS A C 1
ATOM 3393 O O . LYS A 1 413 ? 10.804 9.365 -24.372 1.00 88.75 413 LYS A O 1
ATOM 3398 N N . ASN A 1 414 ? 11.656 10.497 -26.126 1.00 90.56 414 ASN A N 1
ATOM 3399 C CA . ASN A 1 414 ? 11.501 9.412 -27.087 1.00 90.56 414 ASN A CA 1
ATOM 3400 C C . ASN A 1 414 ? 12.529 8.312 -26.831 1.00 90.56 414 ASN A C 1
ATOM 3402 O O . ASN A 1 414 ? 12.158 7.140 -26.803 1.00 90.56 414 ASN A O 1
ATOM 3406 N N . ASP A 1 415 ? 13.787 8.674 -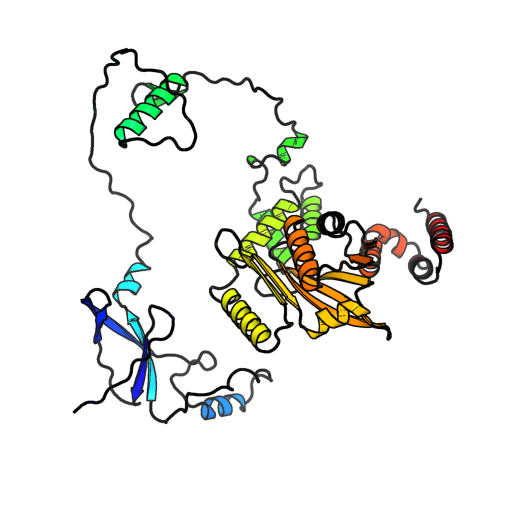26.597 1.00 91.31 415 ASP A N 1
ATOM 3407 C CA . ASP A 1 415 ? 14.852 7.704 -26.344 1.00 91.31 415 ASP A CA 1
ATOM 3408 C C . ASP A 1 415 ? 14.660 6.983 -25.014 1.00 91.31 415 ASP A C 1
ATOM 3410 O O . ASP A 1 415 ? 14.716 5.755 -24.965 1.00 91.31 415 ASP A O 1
ATOM 3414 N N . PHE A 1 416 ? 14.286 7.715 -23.965 1.00 89.69 416 PHE A N 1
ATOM 3415 C CA . PHE A 1 416 ? 13.892 7.142 -22.684 1.00 89.69 416 PHE A CA 1
ATOM 3416 C C . PHE A 1 416 ? 12.716 6.163 -22.838 1.00 89.69 416 PHE A C 1
ATOM 3418 O O . PHE A 1 416 ? 12.747 5.049 -22.312 1.00 89.69 416 PHE A O 1
ATOM 3425 N N . SER A 1 417 ? 11.695 6.520 -23.626 1.00 88.62 417 SER A N 1
ATOM 3426 C CA . SER A 1 417 ? 10.575 5.617 -23.917 1.00 88.62 417 SER A CA 1
ATOM 3427 C C . SER A 1 417 ? 11.002 4.370 -24.702 1.00 88.62 417 SER A C 1
ATOM 3429 O O . SER A 1 417 ? 10.468 3.291 -24.444 1.00 88.62 417 SER A O 1
ATOM 3431 N N . LYS A 1 418 ? 11.937 4.489 -25.655 1.00 90.44 418 LYS A N 1
ATOM 3432 C CA . LYS A 1 418 ? 12.479 3.339 -26.400 1.00 90.44 418 LYS A CA 1
ATOM 3433 C C . LYS A 1 418 ? 13.280 2.421 -25.485 1.00 90.44 418 LYS A C 1
ATOM 3435 O O . LYS A 1 418 ? 13.066 1.217 -25.526 1.00 90.44 418 LYS A O 1
ATOM 3440 N N . CYS A 1 419 ? 14.136 2.974 -24.629 1.00 90.62 419 CYS A N 1
ATOM 3441 C CA . CYS A 1 419 ? 14.901 2.196 -23.659 1.00 90.62 419 CYS A CA 1
ATOM 3442 C C . CYS A 1 419 ? 13.978 1.369 -22.748 1.00 90.62 419 CYS A C 1
ATOM 3444 O O . CYS A 1 419 ? 14.222 0.185 -22.544 1.00 90.62 419 CYS A O 1
ATOM 3446 N N . LEU A 1 420 ? 12.851 1.935 -22.297 1.00 87.75 420 LEU A N 1
ATOM 3447 C CA . LEU A 1 420 ? 11.886 1.220 -21.451 1.00 87.75 420 LEU A CA 1
ATOM 3448 C C . LEU A 1 420 ? 11.007 0.179 -22.170 1.00 87.75 420 LEU A C 1
ATOM 3450 O O . LEU A 1 420 ? 10.511 -0.735 -21.514 1.00 87.75 420 LEU A O 1
ATOM 3454 N N . HIS A 1 421 ? 10.709 0.351 -23.463 1.00 86.94 421 HIS A N 1
ATOM 3455 C CA . HIS A 1 421 ? 9.687 -0.457 -24.160 1.00 86.94 421 HIS A CA 1
ATOM 3456 C C . HIS A 1 421 ? 10.188 -1.301 -25.317 1.00 86.94 421 HIS A C 1
ATOM 3458 O O . HIS A 1 421 ? 9.481 -2.211 -25.745 1.00 86.94 421 HIS A O 1
ATOM 3464 N N . CYS A 1 422 ? 11.351 -0.969 -25.859 1.00 89.50 422 CYS A N 1
ATOM 3465 C CA . CYS A 1 422 ? 11.918 -1.631 -27.025 1.00 89.50 422 CYS A CA 1
ATOM 3466 C C . CYS A 1 422 ? 13.114 -2.518 -26.664 1.00 89.50 422 CYS A C 1
ATOM 3468 O O . CYS A 1 422 ? 13.733 -3.070 -27.566 1.00 89.50 422 CYS A O 1
ATOM 3470 N N . THR A 1 423 ? 13.430 -2.658 -25.375 1.00 89.62 423 THR A N 1
ATOM 3471 C CA . THR A 1 423 ? 14.433 -3.595 -24.860 1.00 89.62 423 THR A CA 1
ATOM 3472 C C . THR A 1 423 ? 13.726 -4.856 -24.369 1.00 89.62 423 THR A C 1
ATOM 3474 O O . THR A 1 423 ? 12.670 -4.785 -23.735 1.00 89.62 423 THR A O 1
ATOM 3477 N N . THR A 1 424 ? 14.263 -6.023 -24.723 1.00 88.06 424 THR A N 1
ATOM 3478 C CA . THR A 1 424 ? 13.640 -7.322 -24.422 1.00 88.06 424 THR A CA 1
ATOM 3479 C C . THR A 1 424 ? 14.423 -8.083 -23.359 1.00 88.06 424 THR A C 1
ATOM 3481 O O . THR A 1 424 ? 13.826 -8.829 -22.579 1.00 88.06 424 THR A O 1
ATOM 3484 N N . THR A 1 425 ? 15.745 -7.894 -23.300 1.00 91.88 425 THR A N 1
ATOM 3485 C CA . THR A 1 425 ? 16.608 -8.526 -22.293 1.00 91.88 425 THR A CA 1
ATOM 3486 C C . THR A 1 425 ? 17.198 -7.505 -21.317 1.00 91.88 425 THR A C 1
ATOM 3488 O O . THR A 1 425 ? 17.315 -6.323 -21.656 1.00 91.88 425 THR A O 1
ATOM 3491 N N . PRO A 1 426 ? 17.600 -7.937 -20.105 1.00 91.31 426 PRO A N 1
ATOM 3492 C CA . PRO A 1 426 ? 18.313 -7.073 -19.169 1.00 91.31 426 PRO A CA 1
ATOM 3493 C C . PRO A 1 426 ? 19.574 -6.454 -19.779 1.00 91.31 426 PRO A C 1
ATOM 3495 O O . PRO A 1 426 ? 19.835 -5.281 -19.571 1.00 91.31 426 PRO A O 1
ATOM 3498 N N . GLU A 1 427 ? 20.333 -7.201 -20.581 1.00 94.88 427 GLU A N 1
ATOM 3499 C CA . GLU A 1 427 ? 21.574 -6.719 -21.197 1.00 94.88 427 GLU A CA 1
ATOM 3500 C C . GLU A 1 427 ? 21.313 -5.634 -22.251 1.00 94.88 427 GLU A C 1
ATOM 3502 O O . GLU A 1 427 ? 22.050 -4.647 -22.323 1.00 94.88 427 GLU A O 1
ATOM 3507 N N . GLU A 1 428 ? 20.252 -5.792 -23.052 1.00 94.25 428 GLU A N 1
ATOM 3508 C CA . GLU A 1 428 ? 19.797 -4.761 -23.991 1.00 94.25 428 GLU A CA 1
ATOM 3509 C C . GLU A 1 428 ? 19.367 -3.494 -23.248 1.00 94.25 428 GLU A C 1
ATOM 3511 O O . GLU A 1 428 ? 19.721 -2.390 -23.664 1.00 94.25 428 GLU A O 1
ATOM 3516 N N . PHE A 1 429 ? 18.641 -3.656 -22.136 1.00 93.88 429 PHE A N 1
ATOM 3517 C CA . PHE A 1 429 ? 18.241 -2.546 -21.279 1.00 93.88 429 PHE A CA 1
ATOM 3518 C C . PHE A 1 429 ? 19.446 -1.823 -20.679 1.00 93.88 429 PHE A C 1
ATOM 3520 O O . PHE A 1 429 ? 19.548 -0.615 -20.847 1.00 93.88 429 PHE A O 1
ATOM 3527 N N . GLU A 1 430 ? 20.376 -2.534 -20.038 1.00 94.88 430 GLU A N 1
ATOM 3528 C CA . GLU A 1 430 ? 21.568 -1.934 -19.423 1.00 94.88 430 GLU A CA 1
ATOM 3529 C C . GLU A 1 430 ? 22.422 -1.191 -20.456 1.00 94.88 430 GLU A C 1
ATOM 3531 O O . GLU A 1 430 ? 22.894 -0.085 -20.200 1.00 94.88 430 GLU A O 1
ATOM 3536 N N . THR A 1 431 ? 22.568 -1.750 -21.661 1.00 94.44 431 THR A N 1
ATOM 3537 C CA . THR A 1 431 ? 23.302 -1.091 -22.751 1.00 94.44 431 THR A CA 1
ATOM 3538 C C . THR A 1 431 ? 22.600 0.198 -23.185 1.00 94.44 431 THR A C 1
ATOM 3540 O O . THR A 1 431 ? 23.214 1.264 -23.182 1.00 94.44 431 THR A O 1
ATOM 3543 N N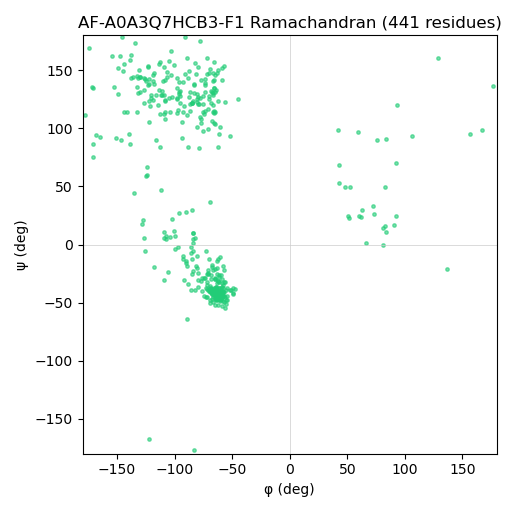 . ALA A 1 432 ? 21.299 0.129 -23.488 1.00 93.50 432 ALA A N 1
ATOM 3544 C CA . ALA A 1 432 ? 20.515 1.299 -23.880 1.00 93.50 432 ALA A CA 1
ATOM 3545 C C . ALA A 1 432 ? 20.434 2.353 -22.761 1.00 93.50 432 ALA A C 1
ATOM 3547 O O . ALA A 1 432 ? 20.391 3.552 -23.033 1.00 93.50 432 ALA A O 1
ATOM 3548 N N . TRP A 1 433 ? 20.420 1.919 -21.500 1.00 93.50 433 TRP A N 1
ATOM 3549 C CA . TRP A 1 433 ? 20.441 2.787 -20.330 1.00 93.50 433 TRP A CA 1
ATOM 3550 C C . TRP A 1 433 ? 21.765 3.543 -20.222 1.00 93.50 433 TRP A C 1
ATOM 3552 O O . TRP A 1 433 ? 21.753 4.768 -20.122 1.00 93.50 433 TRP A O 1
ATOM 3562 N N . ILE A 1 434 ? 22.900 2.846 -20.323 1.00 94.25 434 ILE A N 1
ATOM 3563 C CA . ILE A 1 434 ? 24.236 3.461 -20.326 1.00 94.25 434 ILE A CA 1
ATOM 3564 C C . ILE A 1 434 ? 24.376 4.464 -21.478 1.00 94.25 434 ILE A C 1
ATOM 3566 O O . ILE A 1 434 ? 24.928 5.548 -21.283 1.00 94.25 434 ILE A O 1
ATOM 3570 N N . ASP A 1 435 ? 23.857 4.139 -22.662 1.00 93.12 435 ASP A N 1
ATOM 3571 C CA . ASP A 1 435 ? 23.896 5.042 -23.814 1.00 93.12 435 ASP A CA 1
ATOM 3572 C C . ASP A 1 435 ? 23.081 6.321 -23.570 1.00 93.12 435 ASP A C 1
ATOM 3574 O O . ASP A 1 435 ? 23.549 7.414 -23.889 1.00 93.12 435 ASP A O 1
ATOM 3578 N N . ILE A 1 436 ? 21.904 6.216 -22.938 1.00 92.62 436 ILE A N 1
ATOM 3579 C CA . ILE A 1 436 ? 21.118 7.382 -22.503 1.00 92.62 436 ILE A CA 1
ATOM 3580 C C . ILE A 1 436 ? 21.890 8.207 -21.469 1.00 92.62 436 ILE A C 1
ATOM 3582 O O . ILE A 1 436 ? 21.975 9.426 -21.607 1.00 92.62 436 ILE A O 1
ATOM 3586 N N . MET A 1 437 ? 22.480 7.569 -20.456 1.00 92.19 437 MET A N 1
ATOM 3587 C CA . MET A 1 437 ? 23.229 8.275 -19.409 1.00 92.19 437 MET A CA 1
ATOM 3588 C C . MET A 1 437 ? 24.381 9.100 -20.000 1.00 92.19 437 MET A C 1
ATOM 3590 O O . MET A 1 437 ? 24.560 10.259 -19.629 1.00 92.19 437 MET A O 1
ATOM 3594 N N . LYS A 1 438 ? 25.091 8.547 -20.990 1.00 93.31 438 LYS A N 1
ATOM 3595 C CA . LYS A 1 438 ? 26.165 9.235 -21.722 1.00 93.31 438 LYS A CA 1
ATOM 3596 C C . LYS A 1 438 ? 25.657 10.354 -22.615 1.00 93.31 438 LYS A C 1
ATOM 3598 O O . LYS A 1 438 ? 26.186 11.459 -22.586 1.00 93.31 438 LYS A O 1
ATOM 3603 N N . MET A 1 439 ? 24.650 10.065 -23.433 1.00 92.19 439 MET A N 1
ATOM 3604 C CA . MET A 1 439 ? 24.140 10.990 -24.447 1.00 92.19 439 MET A CA 1
ATOM 3605 C C . MET A 1 439 ? 23.572 12.272 -23.834 1.00 92.19 439 MET A C 1
ATOM 3607 O O . MET A 1 439 ? 23.683 13.337 -24.438 1.00 92.19 439 MET A O 1
ATOM 3611 N N . TYR A 1 440 ? 23.016 12.171 -22.627 1.00 91.62 440 TYR A N 1
ATOM 3612 C CA . TYR A 1 440 ? 22.385 13.282 -21.919 1.00 91.62 440 TYR A CA 1
ATOM 3613 C C . TYR A 1 440 ? 23.184 13.773 -20.698 1.00 91.62 440 TYR A C 1
ATOM 3615 O O . TYR A 1 440 ? 22.668 14.579 -19.929 1.00 91.62 440 TYR A O 1
ATOM 3623 N N . ASN A 1 441 ? 24.437 13.326 -20.528 1.00 88.81 441 ASN A N 1
ATOM 3624 C CA . ASN A 1 441 ? 25.342 13.711 -19.432 1.00 88.81 441 ASN A CA 1
ATOM 3625 C C . ASN A 1 441 ? 24.732 13.550 -18.023 1.00 88.81 441 ASN A C 1
ATOM 3627 O O . ASN A 1 441 ? 24.783 14.471 -17.208 1.00 88.81 441 ASN A O 1
ATOM 3631 N N . LEU A 1 442 ? 24.148 12.384 -17.743 1.00 86.38 442 LEU A N 1
ATOM 3632 C CA . LEU A 1 442 ? 23.461 12.081 -16.477 1.00 86.38 442 LEU A CA 1
ATOM 3633 C C . LEU A 1 442 ? 24.265 11.180 -15.525 1.00 86.38 442 LEU A C 1
ATOM 3635 O O . LEU A 1 442 ? 23.709 10.739 -14.520 1.00 86.38 442 LEU A O 1
ATOM 3639 N N . GLU A 1 443 ? 25.522 10.874 -15.860 1.00 79.94 443 GLU A N 1
ATOM 3640 C CA . GLU A 1 443 ? 26.416 9.975 -15.102 1.00 79.94 443 GLU A CA 1
ATOM 3641 C C . GLU A 1 443 ? 26.753 10.435 -13.676 1.00 79.94 443 GLU A C 1
ATOM 3643 O O . GLU A 1 443 ? 26.909 11.659 -13.442 1.00 79.94 443 GLU A O 1
#

Organism: Solanum lycopersicum (NCBI:txid4081)

Sequence (443 aa):
METGDKAKQGNNRDKVLVEMPLNKEYPSGIMFENEIGKMVEYEWKPVWCTKCKNYGHELKECRRKQKEGGHSQQISHIIREGEYGWYGNRETFEISNLEEQNAEEIEDSLEDIESNMNVVVPFIPQLGEQELRESYIGMEFQSLDTGFKFYLDYAHRNDFRKEEEKWVIARLVLNHNHELASPNSQKFLRLKRKKSEAQKNLNDLLNNSGSRPSKIASVLTTQAGGIENLNIIGRDIQNYLSTKRQNCLEKGDAQLMLKYFQKRQSDSPGFFYAIQMDVEGHLANCFWVDARYRIAYKNFGDVVLFDTTYLTNEYNMPFVSFTGVNNHHQSILFGCSLLCDETEETFQWLLHTWKEAMFGISPRTIITDQDAAITNAVANVFPNSAHHFCMWHIKKKIPEYLSHVFHEFDDFKNDFSKCLHCTTTPEEFETAWIDIMKMYNLE

Nearest PDB structures (foldseek):
  6xgw-assembly1_B  TM=5.225E-01  e=1.953E-05  Acetivibrio thermocellus ATCC 27405
  2fwv-assembly1_A  TM=6.101E-01  e=6.438E+00  Mycobacterium tuberculosis H37Rv

Secondary structure (DSSP, 8-state):
-------EE-SSTT-EEEEEETT-PPPS-EEEE-TTS-EEEEEEEEPB-TTT--BS--HHHHHHHHHTS--------S--S------SSEEEEEEEEHHHHTTTT-SS------------------------PPP-TT---SSHHHHHHHHHHHHHHTTEEEETTEEEE-------SSPPPPTTTGGGSTTT-PPPHHHHHHHHHHHHTT--HHHHHHHHHHHTTSTTT-SS-HHHHHHHHHHHHHHHS-TTHHHHHHHHHHHHHHH-TT-EEEEEE-TTS-EEEEEEE-HHHHHHHHHHTTEEEEEEE----TT-PPEEEEEEE-TTS-EEEEEEEE-S---HHHHHHHHHHHHHHTTTPPPSEEEE-S-HHHHHHHHHH-TTSEEEE-HHHHHHHHHHHSHHHHHH-TTHHHHHHHHHHS--SHHHHHHHHHHHHHHTT--

Solvent-accessible surface area (backbone atoms only — not comparable to full-atom values): 27084 Å² total; per-residue (Å²): 135,91,77,85,78,79,73,59,86,51,103,48,98,75,54,44,53,46,80,44,63,70,94,64,90,79,83,81,73,46,70,46,70,45,102,85,72,47,78,41,52,36,48,86,43,75,54,67,42,87,90,75,75,45,74,79,70,58,73,66,59,55,54,51,65,54,68,76,72,73,84,84,88,87,87,92,85,82,92,84,81,89,88,81,83,86,69,87,66,61,40,58,30,40,40,42,63,54,76,60,66,65,57,78,73,67,87,82,81,83,81,85,86,87,83,86,81,89,76,86,70,88,82,76,87,74,92,65,98,66,86,88,78,81,93,61,92,86,76,84,62,99,40,71,68,57,42,50,52,50,52,51,53,49,34,46,75,68,38,40,45,77,56,96,94,38,82,43,82,73,65,84,81,85,78,66,98,60,86,76,78,48,84,88,51,42,49,76,36,75,88,49,44,65,80,50,71,70,55,50,54,50,50,48,54,41,44,76,71,53,45,51,56,70,56,46,39,50,51,51,22,56,73,46,74,31,72,86,63,33,40,64,54,58,66,54,52,38,51,52,53,23,54,52,27,56,74,54,54,61,98,51,56,65,57,53,53,48,52,50,51,55,49,48,26,71,79,34,77,60,34,45,71,51,75,41,64,48,97,86,69,46,76,35,34,37,37,41,31,52,36,68,31,46,56,45,37,78,81,29,32,51,46,31,38,44,45,77,48,69,63,89,46,101,40,69,37,44,35,33,42,37,33,28,46,47,100,82,74,44,79,39,77,39,35,41,32,43,28,46,55,85,44,36,70,55,42,34,54,51,52,49,51,47,24,56,66,43,78,67,52,72,42,54,27,38,29,27,66,94,42,70,35,57,50,51,22,42,52,72,73,40,70,85,31,48,78,44,66,35,65,69,59,51,62,62,48,47,54,74,78,40,42,66,53,59,71,74,32,83,60,47,62,57,53,55,49,41,42,74,69,71,41,88,47,71,68,51,29,55,52,45,46,54,50,49,31,60,76,68,72,68,120

Radius of gyration: 33.17 Å; Cα contacts (8 Å, |Δi|>4): 479; chains: 1; bounding box: 90×46×94 Å

Foldseek 3Di:
DDDDFDWDDDPDPFKTKGKDFPPDDDDAFDWDQDPVRDTFTKDKAFDADPPPRDFDDDPVVVVVVVVVDDDDDDDDDDDPDDDDDDDDGIGMIIIGTPVVVVVVVPPPDDDDDDDDDDPPDDDDDPPDDDDDDDDDPPDDDPDPVRVVVVVQVVCVVCQFDQDPNDTDRRDDDPDDPDDDQDLQRVLVDPVLADDDPVLVVQLVVCLVVLHALVVSQVVQQVVLVHPSSDSHHSVNSQVVLLVQLQVQPDPCPVVVVVVVQVVLCVVAVLKDKDFDADPVRTTAKIKIFGNVLLVVCVVWQQEWEWEFRQDDDSSSWTKIWIWTADPVRDIDTGIIMTHSGLALVRLLVVLQSVCVSNVVDHHQEYEYAPDPSNVVSCCVNPVNHHYHYDPVNVVVCPCVVCVVLVVVDVCLVVLVVCLVPVDDDPVSNVVSVVVSCVVSVVD